Protein AF-A0A133QLU0-F1 (afdb_monomer)

Structure (mmCIF, N/CA/C/O backbone):
data_AF-A0A133QLU0-F1
#
_entry.id   AF-A0A133QLU0-F1
#
loop_
_atom_site.group_PDB
_atom_site.id
_atom_site.type_symbol
_atom_site.label_atom_id
_atom_site.label_alt_id
_atom_site.label_comp_id
_atom_site.label_asym_id
_atom_site.label_entity_id
_atom_site.label_seq_id
_atom_site.pdbx_PDB_ins_code
_atom_site.Cartn_x
_atom_site.Cartn_y
_atom_site.Cartn_z
_atom_site.occupancy
_atom_site.B_iso_or_equiv
_atom_site.auth_seq_id
_atom_site.auth_comp_id
_atom_site.auth_asym_id
_atom_site.auth_atom_id
_atom_site.pdbx_PDB_model_num
ATOM 1 N N . MET A 1 1 ? 11.455 16.168 10.283 1.00 91.38 1 MET A N 1
ATOM 2 C CA . MET A 1 1 ? 11.968 14.845 9.893 1.00 91.38 1 MET A CA 1
ATOM 3 C C . MET A 1 1 ? 12.805 15.029 8.647 1.00 91.38 1 MET A C 1
ATOM 5 O O . MET A 1 1 ? 12.282 15.597 7.695 1.00 91.38 1 MET A O 1
ATOM 9 N N . LYS A 1 2 ? 14.063 14.578 8.661 1.00 94.81 2 LYS A N 1
ATOM 10 C CA . LYS A 1 2 ? 14.945 14.653 7.489 1.00 94.81 2 LYS A CA 1
ATOM 11 C C . LYS A 1 2 ? 14.514 13.624 6.455 1.00 94.81 2 LYS A C 1
ATOM 13 O O . LYS A 1 2 ? 14.312 12.466 6.807 1.00 94.81 2 LYS A O 1
ATOM 18 N N . VAL A 1 3 ? 14.400 14.024 5.198 1.00 96.81 3 VAL A N 1
ATOM 19 C CA . VAL A 1 3 ? 13.972 13.151 4.103 1.00 96.81 3 VAL A CA 1
ATOM 20 C C . VAL A 1 3 ? 14.926 13.301 2.928 1.00 96.81 3 VAL A C 1
ATOM 22 O O . VAL A 1 3 ? 15.420 14.393 2.639 1.00 96.81 3 VAL A O 1
ATOM 25 N N . VAL A 1 4 ? 15.198 12.179 2.267 1.00 96.31 4 VAL A N 1
ATOM 26 C CA . VAL A 1 4 ? 15.899 12.137 0.983 1.00 96.31 4 VAL A CA 1
ATOM 27 C C . VAL A 1 4 ? 14.934 11.584 -0.049 1.00 96.31 4 VAL A C 1
ATOM 29 O O . VAL A 1 4 ? 14.380 10.504 0.160 1.00 96.31 4 VAL A O 1
ATOM 32 N N . ILE A 1 5 ? 14.754 12.324 -1.136 1.00 96.44 5 ILE A N 1
ATOM 33 C CA . ILE A 1 5 ? 13.968 11.911 -2.294 1.00 96.44 5 ILE A CA 1
ATOM 34 C C . ILE A 1 5 ? 14.840 11.877 -3.544 1.00 96.44 5 ILE A C 1
ATOM 36 O O . ILE A 1 5 ? 15.875 12.542 -3.612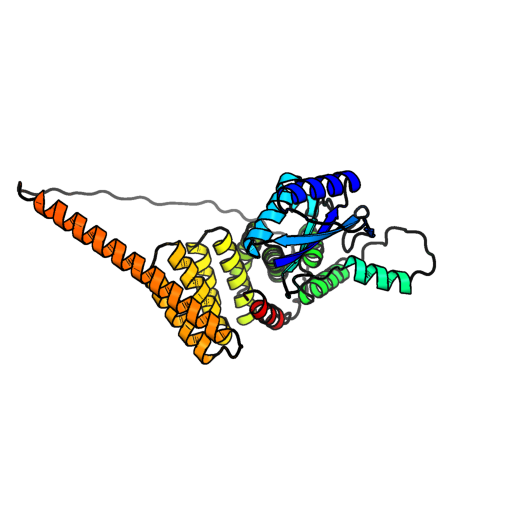 1.00 96.44 5 ILE A O 1
ATOM 40 N N . THR A 1 6 ? 14.400 11.138 -4.544 1.00 95.56 6 THR A N 1
ATOM 41 C CA . THR A 1 6 ? 14.979 11.105 -5.884 1.00 95.56 6 THR A CA 1
ATOM 42 C C . THR A 1 6 ? 13.962 11.592 -6.889 1.00 95.56 6 THR A C 1
ATOM 44 O O . THR A 1 6 ? 12.777 11.333 -6.731 1.00 95.56 6 THR A O 1
ATOM 47 N N . LEU A 1 7 ? 14.427 12.322 -7.896 1.00 95.81 7 LEU A N 1
ATOM 48 C CA . LEU A 1 7 ? 13.643 12.724 -9.055 1.00 95.81 7 LEU A CA 1
ATOM 49 C C . LEU A 1 7 ? 14.296 12.112 -10.286 1.00 95.81 7 LEU A C 1
ATOM 51 O O . LEU A 1 7 ? 15.516 12.227 -10.411 1.00 95.81 7 LEU A O 1
ATOM 55 N N . GLY A 1 8 ? 13.503 11.548 -11.191 1.00 94.25 8 GLY A N 1
ATOM 56 C CA . GLY A 1 8 ? 13.972 11.039 -12.477 1.00 94.25 8 GLY A CA 1
ATOM 57 C C . GLY A 1 8 ? 13.004 11.353 -13.611 1.00 94.25 8 GLY A C 1
ATOM 58 O O . GLY A 1 8 ? 11.793 11.264 -13.446 1.00 94.25 8 GLY A O 1
ATOM 59 N N . SER A 1 9 ? 13.525 11.736 -14.773 1.00 95.19 9 SER A N 1
ATOM 60 C CA . SER A 1 9 ? 12.722 11.988 -15.976 1.00 95.19 9 SER A CA 1
ATOM 61 C C . SER A 1 9 ? 13.459 11.499 -17.214 1.00 95.19 9 SER A C 1
ATOM 63 O O . SER A 1 9 ? 14.666 11.716 -17.318 1.00 95.19 9 SER A O 1
ATOM 65 N N . ASN A 1 10 ? 12.753 10.878 -18.164 1.00 93.12 10 ASN A N 1
ATOM 66 C CA . ASN A 1 10 ? 13.333 10.412 -19.432 1.00 93.12 10 ASN A CA 1
ATOM 67 C C . ASN A 1 10 ? 12.758 11.108 -20.675 1.00 93.12 10 ASN A C 1
ATOM 69 O O . ASN A 1 10 ? 13.125 10.771 -21.794 1.00 93.12 10 ASN A O 1
ATOM 73 N N . THR A 1 11 ? 11.870 12.083 -20.491 1.00 92.50 11 THR A N 1
ATOM 74 C CA . THR A 1 11 ? 11.284 12.884 -21.569 1.00 92.50 11 THR A CA 1
ATOM 75 C C . THR A 1 11 ? 11.356 14.351 -21.191 1.00 92.50 11 THR A C 1
ATOM 77 O O . THR A 1 11 ? 11.174 14.676 -20.021 1.00 92.50 11 THR A O 1
ATOM 80 N N . CYS A 1 12 ? 11.650 15.245 -22.142 1.00 93.62 12 CYS A N 1
ATOM 81 C CA . CYS A 1 12 ? 11.824 16.685 -21.890 1.00 93.62 12 CYS A CA 1
ATOM 82 C C . CYS A 1 12 ? 12.618 16.968 -20.594 1.00 93.62 12 CYS A C 1
ATOM 84 O O . CYS A 1 12 ? 12.231 17.817 -19.786 1.00 93.62 12 CYS A O 1
ATOM 86 N N . GLN A 1 13 ? 13.697 16.208 -20.378 1.00 96.75 13 GLN A N 1
ATOM 87 C CA . GLN A 1 13 ? 14.231 15.886 -19.056 1.00 96.75 13 GLN A CA 1
ATOM 88 C C . GLN A 1 13 ? 14.560 17.131 -18.231 1.00 96.75 13 GLN A C 1
ATOM 90 O O . GLN A 1 13 ? 14.111 17.263 -17.096 1.00 96.75 13 GLN A O 1
ATOM 95 N N . GLN A 1 14 ? 15.289 18.083 -18.820 1.00 96.94 14 GLN A N 1
ATOM 96 C CA . GLN A 1 14 ? 15.673 19.321 -18.141 1.00 96.94 14 GLN A CA 1
ATOM 97 C C . GLN A 1 14 ? 14.455 20.158 -17.734 1.00 96.94 14 GLN A C 1
ATOM 99 O O . GLN A 1 14 ? 14.385 20.664 -16.615 1.00 96.94 14 GLN A O 1
ATOM 104 N N . ALA A 1 15 ? 13.486 20.306 -18.642 1.00 95.88 15 ALA A N 1
ATOM 105 C CA . ALA A 1 15 ? 12.285 21.095 -18.396 1.00 95.88 15 ALA A CA 1
ATOM 106 C C . ALA A 1 15 ? 11.419 20.451 -17.305 1.00 95.88 15 ALA A C 1
ATOM 108 O O . ALA A 1 15 ? 10.943 21.145 -16.406 1.00 95.88 15 ALA A O 1
ATOM 109 N N . ASN A 1 16 ? 11.273 19.125 -17.341 1.00 97.69 16 ASN A N 1
ATOM 110 C CA . ASN A 1 16 ? 10.514 18.382 -16.344 1.00 97.69 16 ASN A CA 1
ATOM 111 C C . ASN A 1 16 ? 11.202 18.390 -14.976 1.00 97.69 16 ASN A C 1
ATOM 113 O O . ASN A 1 16 ? 10.549 18.703 -13.984 1.00 97.69 16 ASN A O 1
ATOM 117 N N . ILE A 1 17 ? 12.517 18.160 -14.904 1.00 97.81 17 ILE A N 1
ATOM 118 C CA . ILE A 1 17 ? 13.273 18.258 -13.646 1.00 97.81 17 ILE A CA 1
ATOM 119 C C . ILE A 1 17 ? 13.173 19.670 -13.053 1.00 97.81 17 ILE A C 1
ATOM 121 O O . ILE A 1 17 ? 12.913 19.809 -11.857 1.00 97.81 17 ILE A O 1
ATOM 125 N N . ASN A 1 18 ? 13.298 20.725 -13.863 1.00 97.81 18 ASN A N 1
ATOM 126 C CA . ASN A 1 18 ? 13.157 22.103 -13.382 1.00 97.81 18 ASN A CA 1
ATOM 127 C C . ASN A 1 18 ? 11.747 22.386 -12.847 1.00 97.81 18 ASN A C 1
ATOM 129 O O . ASN A 1 18 ? 11.604 22.899 -11.736 1.00 97.81 18 ASN A O 1
ATOM 133 N N . LYS A 1 19 ? 10.709 21.976 -13.582 1.00 97.81 19 LYS A N 1
ATOM 134 C CA . LYS A 1 19 ? 9.312 22.133 -13.158 1.00 97.81 19 LYS A CA 1
ATOM 135 C C . LYS A 1 19 ? 9.006 21.350 -11.876 1.00 97.81 19 LYS A C 1
ATOM 137 O O . LYS A 1 19 ? 8.349 21.875 -10.980 1.00 97.81 19 LYS A O 1
ATOM 142 N N . ALA A 1 20 ? 9.517 20.126 -11.746 1.00 97.69 20 ALA A N 1
ATOM 143 C CA . ALA A 1 20 ? 9.377 19.323 -10.532 1.00 97.69 20 ALA A CA 1
ATOM 144 C C . ALA A 1 20 ? 10.045 20.005 -9.329 1.00 97.69 20 ALA A C 1
ATOM 146 O O . ALA A 1 20 ? 9.438 20.119 -8.263 1.00 97.69 20 ALA A O 1
ATOM 147 N N . LYS A 1 21 ? 11.271 20.523 -9.506 1.00 97.94 21 LYS A N 1
ATOM 148 C CA . LYS A 1 21 ? 11.985 21.298 -8.478 1.00 97.94 21 LYS A CA 1
ATOM 149 C C . LYS A 1 21 ? 11.181 22.529 -8.041 1.00 97.94 21 LYS A C 1
ATOM 151 O O . LYS A 1 21 ? 11.145 22.828 -6.850 1.00 97.94 21 LYS A O 1
ATOM 156 N N . GLU A 1 22 ? 10.538 23.238 -8.968 1.00 97.50 22 GLU A N 1
ATOM 157 C CA . GLU A 1 22 ? 9.669 24.385 -8.661 1.00 97.50 22 GLU A CA 1
ATOM 158 C C . GLU A 1 22 ? 8.434 23.982 -7.848 1.00 97.50 22 GLU A C 1
ATOM 160 O O . GLU A 1 22 ? 8.185 24.575 -6.799 1.00 97.50 22 GLU A O 1
ATOM 165 N N . LEU A 1 23 ? 7.703 22.947 -8.274 1.00 97.44 23 LEU A N 1
ATOM 166 C CA . LEU A 1 23 ? 6.524 22.448 -7.555 1.00 97.44 23 LEU A CA 1
ATOM 167 C C . LEU A 1 23 ? 6.882 21.960 -6.147 1.00 97.44 23 LEU A C 1
ATOM 169 O O . LEU A 1 23 ? 6.196 22.288 -5.182 1.00 97.44 23 LEU A O 1
ATOM 173 N N . LEU A 1 24 ? 7.991 21.235 -5.997 1.00 97.62 24 LEU A N 1
ATOM 174 C CA . LEU A 1 24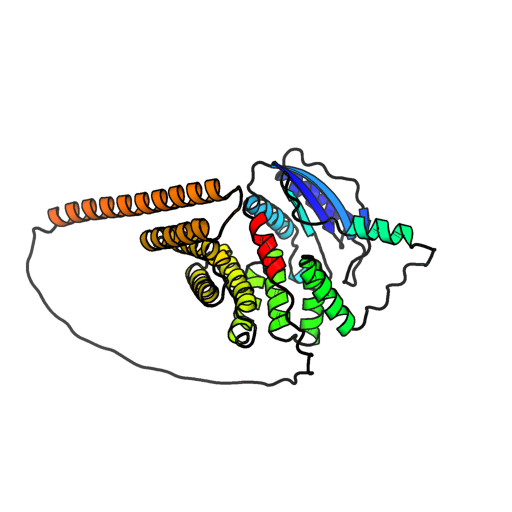 ? 8.448 20.757 -4.692 1.00 97.62 24 LEU A CA 1
ATOM 175 C C . LEU A 1 24 ? 8.885 21.899 -3.769 1.00 97.62 24 LEU A C 1
ATOM 177 O O . LEU A 1 24 ? 8.626 21.830 -2.571 1.00 97.62 24 LEU A O 1
ATOM 181 N N . ARG A 1 25 ? 9.494 22.969 -4.299 1.00 97.06 25 ARG A N 1
ATOM 182 C CA . ARG A 1 25 ? 9.832 24.168 -3.507 1.00 97.06 25 ARG A CA 1
ATOM 183 C C . ARG A 1 25 ? 8.602 24.899 -2.979 1.00 97.06 25 ARG A C 1
ATOM 185 O O . ARG A 1 25 ? 8.703 25.534 -1.940 1.00 97.06 25 ARG A O 1
ATOM 192 N N . GLN A 1 26 ? 7.461 24.806 -3.661 1.00 95.44 26 GLN A N 1
ATOM 193 C CA . GLN A 1 26 ? 6.198 25.367 -3.166 1.00 95.44 26 GLN A CA 1
ATOM 194 C C . GLN A 1 26 ? 5.608 24.549 -2.008 1.00 95.44 26 GLN A C 1
ATOM 196 O O . GLN A 1 26 ? 4.854 25.090 -1.207 1.00 95.44 26 GLN A O 1
ATOM 201 N N . GLN A 1 27 ? 5.927 23.252 -1.929 1.00 93.94 27 GLN A N 1
ATOM 202 C CA . GLN A 1 27 ? 5.416 22.346 -0.893 1.00 93.94 27 GLN A CA 1
ATOM 203 C C . GLN A 1 27 ? 6.364 22.216 0.308 1.00 93.94 27 GLN A C 1
ATOM 205 O O . GLN A 1 27 ? 5.917 21.951 1.425 1.00 93.94 27 GLN A O 1
ATOM 210 N N . PHE A 1 28 ? 7.673 22.370 0.088 1.00 95.44 28 PHE A N 1
ATOM 211 C CA . PHE A 1 28 ? 8.705 22.095 1.084 1.00 95.44 28 PHE A CA 1
ATOM 212 C C . PHE A 1 28 ? 9.712 23.239 1.178 1.00 95.44 28 PHE A C 1
ATOM 214 O O . PHE A 1 28 ? 10.671 23.323 0.403 1.00 95.44 28 PHE A O 1
ATOM 221 N N . ASP A 1 29 ? 9.523 24.085 2.188 1.00 91.25 29 ASP A N 1
ATOM 222 C CA . ASP A 1 29 ? 10.438 25.182 2.484 1.00 91.25 29 ASP A CA 1
ATOM 223 C C . ASP A 1 29 ? 11.861 24.666 2.728 1.00 91.25 29 ASP A C 1
ATOM 225 O O . ASP A 1 29 ? 12.111 23.786 3.554 1.00 91.25 29 ASP A O 1
ATOM 229 N N . GLY A 1 30 ? 12.820 25.241 2.003 1.00 91.44 30 GLY A N 1
ATOM 230 C CA . GLY A 1 30 ? 14.238 24.937 2.180 1.00 91.44 30 GLY A CA 1
ATOM 231 C C . GLY A 1 30 ? 14.714 23.616 1.568 1.00 91.44 30 GLY A C 1
ATOM 232 O O . GLY A 1 30 ? 15.854 23.232 1.839 1.00 91.44 30 GLY A O 1
ATOM 233 N N . ILE A 1 31 ? 13.908 22.944 0.730 1.00 97.81 31 ILE A N 1
ATOM 234 C CA . ILE A 1 31 ? 14.377 21.791 -0.053 1.00 97.81 31 ILE A CA 1
ATOM 235 C C . ILE A 1 31 ? 15.593 22.166 -0.915 1.00 97.81 31 ILE A C 1
ATOM 237 O O . ILE A 1 31 ? 15.616 23.195 -1.598 1.00 97.81 31 ILE A O 1
ATOM 241 N N . ARG A 1 32 ? 16.620 21.314 -0.890 1.00 97.50 32 ARG A N 1
ATOM 242 C CA . ARG A 1 32 ? 17.848 21.466 -1.684 1.00 97.50 32 ARG A CA 1
ATOM 243 C C . ARG A 1 32 ? 17.998 20.295 -2.635 1.00 97.50 32 ARG A C 1
ATOM 245 O O . ARG A 1 32 ? 17.675 19.172 -2.265 1.00 97.50 32 ARG A O 1
ATOM 252 N N . PHE A 1 33 ? 18.525 20.553 -3.824 1.00 97.88 33 PHE A N 1
ATOM 253 C CA . PHE A 1 33 ? 18.746 19.526 -4.836 1.00 97.88 33 PHE A CA 1
ATOM 254 C C . PHE A 1 33 ? 20.235 19.360 -5.123 1.00 97.88 33 PHE A C 1
ATOM 256 O O . PHE A 1 33 ? 20.978 20.340 -5.066 1.00 97.88 33 PHE A O 1
ATOM 263 N N . SER A 1 34 ? 20.654 18.131 -5.417 1.00 96.06 34 SER A N 1
ATOM 264 C CA . SER A 1 34 ? 21.975 17.850 -5.977 1.00 96.06 34 SER A CA 1
ATOM 265 C C . SER A 1 34 ? 22.082 18.342 -7.420 1.00 96.06 34 SER A C 1
ATOM 267 O O . SER A 1 34 ? 21.076 18.677 -8.059 1.00 96.06 34 SER A O 1
ATOM 269 N N . ASP A 1 35 ? 23.303 18.282 -7.946 1.00 93.00 35 ASP A N 1
ATOM 270 C CA . ASP A 1 35 ? 23.533 18.323 -9.385 1.00 93.00 35 ASP A CA 1
ATOM 271 C C . ASP A 1 35 ? 22.795 17.177 -10.086 1.00 93.00 35 ASP A C 1
ATOM 273 O O . ASP A 1 35 ? 22.407 16.172 -9.473 1.00 93.00 35 ASP A O 1
ATOM 277 N N . GLU A 1 36 ? 22.559 17.379 -11.374 1.00 95.88 36 GLU A N 1
ATOM 278 C CA . GLU A 1 36 ? 21.800 16.464 -12.209 1.00 95.88 36 GLU A CA 1
ATOM 279 C C . GLU A 1 36 ? 22.713 15.382 -12.794 1.00 95.88 36 GLU A C 1
ATOM 281 O O . GLU A 1 36 ? 23.829 15.649 -13.237 1.00 95.88 36 GLU A O 1
ATOM 286 N N . GLU A 1 37 ? 22.228 14.144 -12.798 1.00 91.81 37 GLU A N 1
ATOM 287 C CA . GLU A 1 37 ? 22.981 12.958 -13.192 1.00 91.81 37 GLU A CA 1
ATOM 288 C C . GLU A 1 37 ? 22.282 12.256 -14.355 1.00 91.81 37 GLU A C 1
ATOM 290 O O . GLU A 1 37 ? 21.133 11.828 -14.241 1.00 91.81 37 GLU A O 1
ATOM 295 N N . TRP A 1 38 ? 22.993 12.103 -15.474 1.00 89.50 38 TRP A N 1
ATOM 296 C CA . TRP A 1 38 ? 22.507 11.341 -16.622 1.00 89.50 38 TRP A CA 1
ATOM 297 C C . TRP A 1 38 ? 22.757 9.849 -16.441 1.00 89.50 38 TRP A C 1
ATOM 299 O O . TRP A 1 38 ? 23.883 9.430 -16.170 1.00 89.50 38 TRP A O 1
ATOM 309 N N . THR A 1 39 ? 21.728 9.039 -16.665 1.00 83.75 39 THR A N 1
ATOM 310 C CA . THR A 1 39 ? 21.790 7.584 -16.475 1.00 83.75 39 THR A CA 1
ATOM 311 C C . THR A 1 39 ? 21.077 6.855 -17.605 1.00 83.75 39 THR A C 1
ATOM 313 O O . THR A 1 39 ? 20.140 7.383 -18.207 1.00 83.75 39 THR A O 1
ATOM 316 N N . ASP A 1 40 ? 21.543 5.650 -17.917 1.00 79.38 40 ASP A N 1
ATOM 317 C CA . ASP A 1 40 ? 20.906 4.808 -18.927 1.00 79.38 40 ASP A CA 1
ATOM 318 C C . ASP A 1 40 ? 19.691 4.088 -18.324 1.00 79.38 40 ASP A C 1
ATOM 320 O O . ASP A 1 40 ? 19.699 3.767 -17.130 1.00 79.38 40 ASP A O 1
ATOM 324 N N . PRO A 1 41 ? 18.635 3.839 -19.117 1.00 73.31 41 PRO A N 1
ATOM 325 C CA . PRO A 1 41 ? 17.443 3.168 -18.621 1.00 73.31 41 PRO A CA 1
ATOM 326 C C . PRO A 1 41 ? 17.748 1.733 -18.187 1.00 73.31 41 PRO A C 1
ATOM 328 O O . PRO A 1 41 ? 18.517 1.009 -18.822 1.00 73.31 41 PRO A O 1
ATOM 331 N N . VAL A 1 42 ? 17.095 1.296 -17.111 1.00 61.62 42 VAL A N 1
ATOM 332 C CA . VAL A 1 42 ? 17.242 -0.060 -16.574 1.00 61.62 42 VAL A CA 1
ATOM 333 C C . VAL A 1 42 ? 15.977 -0.855 -16.884 1.00 61.62 42 VAL A C 1
ATOM 335 O O . VAL A 1 42 ? 14.882 -0.478 -16.488 1.00 61.62 42 VAL A O 1
ATOM 338 N N . GLY A 1 43 ? 16.111 -1.968 -17.610 1.00 54.47 43 GLY A N 1
ATOM 339 C CA . GLY A 1 43 ? 15.004 -2.903 -17.874 1.00 54.47 43 GLY A CA 1
ATOM 340 C C . GLY A 1 43 ? 13.981 -2.461 -18.934 1.00 54.47 43 GLY A C 1
ATOM 341 O O . GLY A 1 43 ? 13.163 -3.280 -19.368 1.00 54.47 43 GLY A O 1
ATOM 342 N N . VAL A 1 44 ? 14.059 -1.218 -19.416 1.00 60.28 44 VAL A N 1
ATOM 343 C CA . VAL A 1 44 ? 13.181 -0.644 -20.450 1.00 60.28 44 VAL A CA 1
ATOM 344 C C . VAL A 1 44 ? 13.984 -0.021 -21.592 1.00 60.28 44 VAL A C 1
ATOM 346 O O . VAL A 1 44 ? 15.100 0.448 -21.398 1.00 60.28 44 VAL A O 1
ATOM 349 N N . VAL A 1 45 ? 13.413 -0.032 -22.798 1.00 69.19 45 VAL A N 1
ATOM 350 C CA . VAL A 1 45 ? 13.964 0.695 -23.949 1.00 69.19 45 VAL A CA 1
ATOM 351 C C . VAL A 1 45 ? 13.358 2.095 -23.929 1.00 69.19 45 VAL A C 1
ATOM 353 O O . VAL A 1 45 ? 12.176 2.252 -24.229 1.00 69.19 45 VAL A O 1
ATOM 356 N N . SER A 1 46 ? 14.149 3.091 -23.539 1.00 77.06 46 SER A N 1
ATOM 357 C CA . SER A 1 46 ? 13.762 4.506 -23.528 1.00 77.06 46 SER A CA 1
ATOM 358 C C . SER A 1 46 ? 14.977 5.409 -23.745 1.00 77.06 46 SER A C 1
ATOM 360 O O . SER A 1 46 ? 16.111 4.932 -23.814 1.00 77.06 46 SER A O 1
ATOM 362 N N . ASP A 1 47 ? 14.744 6.720 -23.794 1.00 84.00 47 ASP A N 1
ATOM 363 C CA . ASP A 1 47 ? 15.816 7.704 -23.666 1.00 84.00 47 ASP A CA 1
ATOM 364 C C . ASP A 1 47 ? 16.461 7.649 -22.271 1.00 84.00 47 ASP A C 1
ATOM 366 O O . ASP A 1 47 ? 15.922 7.057 -21.326 1.00 84.00 47 ASP A O 1
ATOM 370 N N . ARG A 1 48 ? 17.639 8.275 -22.153 1.00 88.56 48 ARG A N 1
ATOM 371 C CA . ARG A 1 48 ? 18.373 8.409 -20.889 1.00 88.56 48 ARG A CA 1
ATOM 372 C C . ARG A 1 48 ? 17.564 9.217 -19.880 1.00 88.56 48 ARG A C 1
ATOM 374 O O . ARG A 1 48 ? 16.879 10.182 -20.232 1.00 88.56 48 ARG A O 1
ATOM 381 N N . TYR A 1 49 ? 17.716 8.849 -18.617 1.00 90.62 49 TYR A N 1
ATOM 382 C CA . TYR A 1 49 ? 17.120 9.569 -17.505 1.00 90.62 49 TYR A CA 1
ATOM 383 C C . TYR A 1 49 ? 18.047 10.689 -17.046 1.00 90.62 49 TYR A C 1
ATOM 385 O O . TYR A 1 49 ? 19.256 10.482 -16.913 1.00 90.62 49 TYR A O 1
ATOM 393 N N . LEU A 1 50 ? 17.467 11.849 -16.757 1.00 94.38 50 LEU A N 1
ATOM 394 C CA . LEU A 1 50 ? 18.089 12.882 -15.940 1.00 94.38 50 LEU A CA 1
ATOM 395 C C . LEU A 1 50 ? 17.556 12.736 -14.521 1.00 94.38 50 LEU A C 1
ATOM 397 O O . LEU A 1 50 ? 16.346 12.830 -14.307 1.00 94.38 50 LEU A O 1
ATOM 401 N N . ASN A 1 51 ? 18.457 12.518 -13.570 1.00 93.38 51 ASN A N 1
ATOM 402 C CA . ASN A 1 51 ? 18.106 12.331 -12.172 1.00 93.38 51 ASN A CA 1
ATOM 403 C C . ASN A 1 51 ? 18.663 13.446 -11.295 1.00 93.38 51 ASN A C 1
ATOM 405 O O . ASN A 1 51 ? 19.690 14.040 -11.608 1.00 93.38 51 ASN A O 1
ATOM 409 N N . CYS A 1 52 ? 18.034 13.700 -10.152 1.00 95.31 52 CYS A N 1
ATOM 410 C CA . CYS A 1 52 ? 18.648 14.476 -9.076 1.00 95.31 52 CYS A CA 1
ATOM 411 C C . CYS A 1 52 ? 18.124 14.026 -7.708 1.00 95.31 52 CYS A C 1
ATOM 413 O O . CYS A 1 52 ? 17.082 13.376 -7.603 1.00 95.31 52 CYS A O 1
ATOM 415 N N . ILE A 1 53 ? 18.856 14.365 -6.650 1.00 96.69 53 ILE A N 1
ATOM 416 C CA . ILE A 1 53 ? 18.493 14.033 -5.271 1.00 96.69 53 ILE A CA 1
ATOM 417 C C . ILE A 1 53 ? 17.958 15.285 -4.586 1.00 96.69 53 ILE A C 1
ATOM 419 O O . ILE A 1 53 ? 18.615 16.323 -4.596 1.00 96.69 53 ILE A O 1
ATOM 423 N N . GLY A 1 54 ? 16.787 15.179 -3.963 1.00 96.75 54 GLY A N 1
ATOM 424 C CA . GLY A 1 54 ? 16.211 16.202 -3.098 1.00 96.75 54 GLY A CA 1
ATOM 425 C C . GLY A 1 54 ? 16.457 15.899 -1.620 1.00 96.75 54 GLY A C 1
ATOM 426 O O . GLY A 1 54 ? 16.235 14.784 -1.150 1.00 96.75 54 GLY A O 1
ATOM 427 N N . HIS A 1 55 ? 16.873 16.909 -0.865 1.00 97.88 55 HIS A N 1
ATOM 428 C CA . HIS A 1 55 ? 17.013 16.878 0.587 1.00 97.88 55 HIS A CA 1
ATOM 429 C C . HIS A 1 55 ? 16.047 17.882 1.205 1.00 97.88 55 HIS A C 1
ATOM 431 O O . HIS A 1 55 ? 16.142 19.076 0.915 1.00 97.88 55 HIS A O 1
ATOM 437 N N . LEU A 1 56 ? 15.148 17.414 2.069 1.00 96.62 56 LEU A N 1
ATOM 438 C CA . LEU A 1 56 ? 14.172 18.269 2.743 1.00 96.62 56 LEU A CA 1
ATOM 439 C C . LEU A 1 56 ? 13.990 17.896 4.216 1.00 96.62 56 LEU A C 1
ATOM 441 O O . LEU A 1 56 ? 14.299 16.782 4.643 1.00 96.62 56 LEU A O 1
ATOM 445 N N . ASP A 1 57 ? 13.411 18.828 4.965 1.00 95.88 57 ASP A N 1
ATOM 446 C CA . ASP A 1 57 ? 12.868 18.596 6.295 1.00 95.88 57 ASP A CA 1
ATOM 447 C C . ASP A 1 57 ? 11.350 18.773 6.259 1.00 95.88 57 ASP A C 1
ATOM 449 O O . ASP A 1 57 ? 10.840 19.772 5.763 1.00 95.88 57 ASP A O 1
ATOM 453 N N . THR A 1 58 ? 10.606 17.808 6.800 1.00 94.00 58 THR A N 1
ATOM 454 C CA . THR A 1 58 ? 9.138 17.878 6.838 1.00 94.00 58 THR A CA 1
ATOM 455 C C . THR A 1 58 ? 8.565 17.489 8.195 1.00 94.00 58 THR A C 1
ATOM 457 O O . THR A 1 58 ? 9.168 16.726 8.955 1.00 94.00 58 THR A O 1
ATOM 460 N N . ARG A 1 59 ? 7.387 18.030 8.514 1.00 93.06 59 ARG A N 1
ATOM 461 C CA . ARG A 1 59 ? 6.556 17.607 9.655 1.00 93.06 59 ARG A CA 1
ATOM 462 C C . ARG A 1 59 ? 5.463 16.619 9.241 1.00 93.06 59 ARG A C 1
ATOM 464 O O . ARG A 1 59 ? 4.764 16.110 10.110 1.00 93.06 59 ARG A O 1
ATOM 471 N N . LEU A 1 60 ? 5.310 16.362 7.940 1.00 91.94 60 LEU A N 1
ATOM 472 C CA . LEU A 1 60 ? 4.344 15.400 7.426 1.00 91.94 60 LEU A CA 1
ATOM 473 C C . LEU A 1 60 ? 4.711 13.988 7.874 1.00 91.94 60 LEU A C 1
ATOM 475 O O . LEU A 1 60 ? 5.893 13.636 7.925 1.00 91.94 60 LEU A O 1
ATOM 479 N N . THR A 1 61 ? 3.691 13.176 8.151 1.00 91.00 61 THR A N 1
ATOM 480 C CA . THR A 1 61 ? 3.847 11.723 8.280 1.00 91.00 61 THR A CA 1
ATOM 481 C C . THR A 1 61 ? 4.298 11.129 6.948 1.00 91.00 61 THR A C 1
ATOM 483 O O . THR A 1 61 ? 4.150 11.756 5.897 1.00 91.00 61 THR A O 1
ATOM 486 N N . LEU A 1 62 ? 4.840 9.911 6.977 1.00 85.00 62 LEU A N 1
ATOM 487 C CA . LEU A 1 62 ? 5.279 9.226 5.766 1.00 85.00 62 LEU A CA 1
ATOM 488 C C . LEU A 1 62 ? 4.138 9.100 4.735 1.00 85.00 62 LEU A C 1
ATOM 490 O O . LEU A 1 62 ? 4.346 9.417 3.569 1.00 85.00 62 LEU A O 1
ATOM 494 N N . ASP A 1 63 ? 2.925 8.737 5.154 1.00 78.31 63 ASP A N 1
ATOM 495 C CA . ASP A 1 63 ? 1.780 8.600 4.238 1.00 78.31 63 ASP A CA 1
ATOM 496 C C . ASP A 1 63 ? 1.306 9.936 3.654 1.00 78.31 63 ASP A C 1
ATOM 498 O O . ASP A 1 63 ? 0.986 10.024 2.465 1.00 78.31 63 ASP A O 1
ATOM 502 N N . ALA A 1 64 ? 1.314 11.002 4.460 1.00 85.94 64 ALA A N 1
ATOM 503 C CA . ALA A 1 64 ? 0.995 12.339 3.972 1.00 85.94 64 ALA A CA 1
ATOM 504 C C . ALA A 1 64 ? 2.051 12.819 2.966 1.00 85.94 64 ALA A C 1
ATOM 506 O O . ALA A 1 64 ? 1.697 13.327 1.908 1.00 85.94 64 ALA A O 1
ATOM 507 N N . LEU A 1 65 ? 3.336 12.584 3.252 1.00 93.19 65 LEU A N 1
ATOM 508 C CA . LEU A 1 65 ? 4.430 12.899 2.337 1.00 93.19 65 LEU A CA 1
ATOM 509 C C . LEU A 1 65 ? 4.287 12.146 1.008 1.00 93.19 65 LEU A C 1
ATOM 511 O O . LEU A 1 65 ? 4.360 12.776 -0.041 1.00 93.19 65 LEU A O 1
ATOM 515 N N . LYS A 1 66 ? 4.036 10.830 1.036 1.00 88.44 66 LYS A N 1
ATOM 516 C CA . LYS A 1 66 ? 3.792 10.029 -0.179 1.00 88.44 66 LYS A CA 1
ATOM 517 C C . LYS A 1 66 ? 2.660 10.609 -1.018 1.00 88.44 66 LYS A C 1
ATOM 519 O O . LYS A 1 66 ? 2.812 10.779 -2.223 1.00 88.44 66 LYS A O 1
ATOM 524 N N . THR A 1 67 ? 1.551 10.954 -0.364 1.00 85.94 67 THR A N 1
ATOM 525 C CA . THR A 1 67 ? 0.388 11.561 -1.022 1.00 85.94 67 THR A CA 1
ATOM 526 C C . THR A 1 67 ? 0.768 12.880 -1.695 1.00 85.94 67 THR A C 1
ATOM 528 O O . THR A 1 67 ? 0.418 13.101 -2.850 1.00 85.94 67 THR A O 1
ATOM 531 N N . THR A 1 68 ? 1.537 13.735 -1.015 1.00 93.06 68 THR A N 1
ATOM 532 C CA . THR A 1 68 ? 2.025 14.998 -1.582 1.00 93.06 68 THR A CA 1
ATOM 533 C C . THR A 1 68 ? 2.941 14.781 -2.787 1.00 93.06 68 THR A C 1
ATOM 535 O O . THR A 1 68 ? 2.797 15.483 -3.783 1.00 93.06 68 THR A O 1
ATOM 538 N N . LEU A 1 69 ? 3.865 13.817 -2.736 1.00 94.50 69 LEU A N 1
ATOM 539 C CA . LEU A 1 69 ? 4.773 13.548 -3.859 1.00 94.50 69 LEU A CA 1
ATOM 540 C C . LEU A 1 69 ? 4.021 12.987 -5.075 1.00 94.50 69 LEU A C 1
ATOM 542 O O . LEU A 1 69 ? 4.228 13.469 -6.186 1.00 94.50 69 LEU A O 1
ATOM 546 N N . LYS A 1 70 ? 3.076 12.059 -4.866 1.00 89.38 70 LYS A N 1
ATOM 547 C CA . LYS A 1 70 ? 2.206 11.557 -5.943 1.00 89.38 70 LYS A CA 1
ATOM 548 C C . LYS A 1 70 ? 1.322 12.643 -6.549 1.00 89.38 70 LYS A C 1
ATOM 550 O O . LYS A 1 70 ? 1.061 12.627 -7.749 1.00 89.38 70 LYS A O 1
ATOM 555 N N . GLU A 1 71 ? 0.899 13.624 -5.758 1.00 91.62 71 GLU A N 1
ATOM 556 C CA . GLU A 1 71 ? 0.176 14.781 -6.283 1.00 91.62 71 GLU A CA 1
ATOM 557 C C . GLU A 1 71 ? 1.057 15.643 -7.204 1.00 91.62 71 GLU A C 1
ATOM 559 O O . GLU A 1 71 ? 0.574 16.118 -8.230 1.00 91.62 71 GLU A O 1
ATOM 564 N N . VAL A 1 72 ? 2.354 15.795 -6.909 1.00 94.44 72 VAL A N 1
ATOM 565 C CA . VAL A 1 72 ? 3.297 16.490 -7.807 1.00 94.44 72 VAL A CA 1
ATOM 566 C C . VAL A 1 72 ? 3.443 15.747 -9.137 1.00 94.44 72 VAL A C 1
ATOM 568 O O . VAL A 1 72 ? 3.336 16.380 -10.188 1.00 94.44 72 VAL A O 1
ATOM 571 N N . GLU A 1 73 ? 3.619 14.422 -9.110 1.00 93.69 73 GLU A N 1
ATOM 572 C CA . GLU A 1 73 ? 3.656 13.599 -10.330 1.00 93.69 73 GLU A CA 1
ATOM 573 C C . GLU A 1 73 ? 2.378 13.790 -11.164 1.00 93.69 73 GLU A C 1
ATOM 575 O O . GLU A 1 73 ? 2.436 14.085 -12.361 1.00 93.69 73 GLU A O 1
ATOM 580 N N . ARG A 1 74 ? 1.211 13.743 -10.507 1.00 89.44 74 ARG A N 1
ATOM 581 C CA . ARG A 1 74 ? -0.097 13.946 -11.142 1.00 89.44 74 ARG A CA 1
ATOM 582 C C . ARG A 1 74 ? -0.248 15.342 -11.752 1.00 89.44 74 ARG A C 1
ATOM 584 O O . ARG A 1 74 ? -0.761 15.467 -12.862 1.00 89.44 74 ARG A O 1
ATOM 591 N N . LEU A 1 75 ? 0.194 16.395 -11.060 1.00 93.19 75 LEU A N 1
ATOM 592 C CA . LEU A 1 75 ? 0.167 17.779 -11.560 1.00 93.19 75 LEU A CA 1
ATOM 593 C C . LEU A 1 75 ? 1.090 17.986 -12.764 1.00 93.19 75 LEU A C 1
ATOM 595 O O . LEU A 1 75 ? 0.827 18.837 -13.618 1.00 93.19 75 LEU A O 1
ATOM 599 N N . MET A 1 76 ? 2.166 17.206 -12.855 1.00 93.88 76 MET A N 1
ATOM 600 C CA . MET A 1 76 ? 3.032 17.181 -14.030 1.00 93.88 76 MET A CA 1
ATOM 601 C C . MET A 1 76 ? 2.445 16.372 -15.191 1.00 93.88 76 MET A C 1
ATOM 603 O O . MET A 1 76 ? 2.981 16.433 -16.296 1.00 93.88 76 MET A O 1
ATOM 607 N N . GLY A 1 77 ? 1.310 15.704 -14.974 1.00 88.69 77 GLY A N 1
ATOM 608 C CA . GLY A 1 77 ? 0.641 14.865 -15.960 1.00 88.69 77 GLY A CA 1
ATOM 609 C C . GLY A 1 77 ? 1.244 13.469 -16.056 1.00 88.69 77 GLY A C 1
ATOM 610 O O . GLY A 1 77 ? 0.963 12.770 -17.033 1.00 88.69 77 GLY A O 1
ATOM 611 N N . ASP A 1 78 ? 2.076 13.069 -15.085 1.00 84.94 78 ASP A N 1
ATOM 612 C CA . ASP A 1 78 ? 2.614 11.721 -15.084 1.00 84.94 78 ASP A CA 1
ATOM 613 C C . ASP A 1 78 ? 1.578 10.695 -14.627 1.00 84.94 78 ASP A C 1
ATOM 615 O O . ASP A 1 78 ? 0.653 10.988 -13.864 1.00 84.94 78 ASP A O 1
ATOM 619 N N . SER A 1 79 ? 1.699 9.486 -15.161 1.00 77.12 79 SER A N 1
ATOM 620 C CA . SER A 1 79 ? 0.763 8.404 -14.895 1.00 77.12 79 SER A CA 1
ATOM 621 C C . SER A 1 79 ? 1.394 7.051 -15.177 1.00 77.12 79 SER A C 1
ATOM 623 O O . SER A 1 79 ? 2.291 6.915 -16.010 1.00 77.12 79 SER A O 1
ATOM 625 N N . HIS A 1 80 ? 0.832 6.013 -14.560 1.00 68.50 80 HIS A N 1
ATOM 626 C CA . HIS A 1 80 ? 1.233 4.636 -14.833 1.00 68.50 80 HIS A CA 1
ATOM 627 C C . HIS A 1 80 ? 1.099 4.263 -16.323 1.00 68.50 80 HIS A C 1
ATOM 629 O O . HIS A 1 80 ? 1.882 3.481 -16.860 1.00 68.50 80 HIS A O 1
ATOM 635 N N . GLU A 1 81 ? 0.120 4.839 -17.026 1.00 73.50 81 GLU A N 1
ATOM 636 C CA . GLU A 1 81 ? -0.072 4.622 -18.465 1.00 73.50 81 GLU A CA 1
ATOM 637 C C . GLU A 1 81 ? 1.078 5.191 -19.307 1.00 73.50 81 GLU A C 1
ATOM 639 O O . GLU A 1 81 ? 1.449 4.578 -20.312 1.00 73.50 81 GLU A O 1
ATOM 644 N N . ASN A 1 82 ? 1.668 6.320 -18.895 1.00 80.00 82 ASN A N 1
ATOM 645 C CA . ASN A 1 82 ? 2.860 6.875 -19.540 1.00 80.00 82 ASN A CA 1
ATOM 646 C C . ASN A 1 82 ? 4.053 5.934 -19.341 1.00 80.00 82 ASN A C 1
ATOM 648 O O . ASN A 1 82 ? 4.727 5.571 -20.309 1.00 80.00 82 ASN A O 1
ATOM 652 N N . HIS A 1 83 ? 4.256 5.464 -18.107 1.00 75.00 83 HIS A N 1
ATOM 653 C CA . HIS A 1 83 ? 5.370 4.579 -17.747 1.00 75.00 83 HIS A CA 1
ATOM 654 C C . HIS A 1 83 ? 5.291 3.252 -18.507 1.00 75.00 83 HIS A C 1
ATOM 656 O O . HIS A 1 83 ? 6.287 2.759 -19.033 1.00 75.00 83 HIS A O 1
ATOM 662 N N . GLN A 1 84 ? 4.077 2.727 -18.698 1.00 65.94 84 GLN A N 1
ATOM 663 C CA . GLN A 1 84 ? 3.812 1.561 -19.543 1.00 65.94 84 GLN A CA 1
ATOM 664 C C . GLN A 1 84 ? 4.211 1.730 -21.018 1.00 65.94 84 GLN A C 1
ATOM 666 O O . GLN A 1 84 ? 4.358 0.723 -21.718 1.00 65.94 84 GLN A O 1
ATOM 671 N N . ARG A 1 85 ? 4.315 2.968 -21.510 1.00 74.69 85 ARG A N 1
ATOM 672 C CA . ARG A 1 85 ? 4.783 3.305 -22.865 1.00 74.69 85 ARG A CA 1
ATOM 673 C C . ARG A 1 85 ? 6.274 3.657 -22.890 1.00 74.69 85 ARG A C 1
ATOM 675 O O . ARG A 1 85 ? 6.780 4.039 -23.938 1.00 74.69 85 ARG A O 1
ATOM 682 N N . GLY A 1 86 ? 6.970 3.519 -21.759 1.00 77.06 86 GLY A N 1
ATOM 683 C CA . GLY A 1 86 ? 8.375 3.888 -21.606 1.00 77.06 86 GLY A CA 1
ATOM 684 C C . GLY A 1 86 ? 8.597 5.391 -21.439 1.00 77.06 86 GLY A C 1
ATOM 685 O O . GLY A 1 86 ? 9.724 5.850 -21.588 1.00 77.06 86 GLY A O 1
ATOM 686 N N . THR A 1 87 ? 7.550 6.169 -21.154 1.00 85.12 87 THR A N 1
ATOM 687 C CA . THR A 1 87 ? 7.641 7.616 -20.929 1.00 85.12 87 THR A CA 1
ATOM 688 C C . THR A 1 87 ? 7.465 7.917 -19.446 1.00 85.12 87 THR A C 1
ATOM 690 O O . THR A 1 87 ? 6.411 7.649 -18.883 1.00 85.12 87 THR A O 1
ATOM 693 N N . VAL A 1 88 ? 8.482 8.504 -18.828 1.00 88.75 88 VAL A N 1
ATOM 694 C CA . VAL A 1 88 ? 8.483 8.943 -17.431 1.00 88.75 88 VAL A CA 1
ATOM 695 C C . VAL A 1 88 ? 8.647 10.454 -17.421 1.00 88.75 88 VAL A C 1
ATOM 697 O O . VAL A 1 88 ? 9.744 10.972 -17.657 1.00 88.75 88 VAL A O 1
ATOM 700 N N . ILE A 1 89 ? 7.539 11.166 -17.193 1.00 93.19 89 ILE A N 1
ATOM 701 C CA . ILE A 1 89 ? 7.550 12.631 -17.114 1.00 93.19 89 ILE A CA 1
ATOM 702 C C . ILE A 1 89 ? 8.291 13.046 -15.850 1.00 93.19 89 ILE A C 1
ATOM 704 O O . ILE A 1 89 ? 9.202 13.872 -15.925 1.00 93.19 89 ILE A O 1
ATOM 708 N N . ILE A 1 90 ? 7.927 12.458 -14.712 1.00 95.31 90 ILE A N 1
ATOM 709 C CA . ILE A 1 90 ? 8.656 12.599 -13.463 1.00 95.31 90 ILE A CA 1
ATOM 710 C C . ILE A 1 90 ? 8.336 11.418 -12.544 1.00 95.31 90 ILE A C 1
ATOM 712 O O . ILE A 1 90 ? 7.184 11.152 -12.223 1.00 95.31 90 ILE A O 1
ATOM 716 N N . ASP A 1 91 ? 9.373 10.746 -12.074 1.00 91.06 91 ASP A N 1
ATOM 717 C CA . ASP A 1 91 ? 9.270 9.738 -11.028 1.00 91.06 91 ASP A CA 1
ATOM 718 C C . ASP A 1 91 ? 9.906 10.291 -9.754 1.00 91.06 91 ASP A C 1
ATOM 720 O O . ASP A 1 91 ? 11.048 10.772 -9.793 1.00 91.06 91 ASP A O 1
ATOM 724 N N . ILE A 1 92 ? 9.145 10.314 -8.654 1.00 93.62 92 ILE A N 1
ATOM 725 C CA . ILE A 1 92 ? 9.586 10.889 -7.382 1.00 93.62 92 ILE A CA 1
ATOM 726 C C . ILE A 1 92 ? 9.523 9.841 -6.280 1.00 93.62 92 ILE A C 1
ATOM 728 O O . ILE A 1 92 ? 8.463 9.510 -5.749 1.00 93.62 92 ILE A O 1
ATOM 732 N N . ASP A 1 93 ? 10.700 9.408 -5.847 1.00 91.19 93 ASP A N 1
ATOM 733 C CA . ASP A 1 93 ? 10.844 8.310 -4.904 1.00 91.19 93 ASP A CA 1
ATOM 734 C C . ASP A 1 93 ? 11.382 8.768 -3.552 1.00 91.19 93 ASP A C 1
ATOM 736 O O . ASP A 1 93 ? 12.296 9.586 -3.462 1.00 91.19 93 ASP A O 1
ATOM 740 N N . ILE A 1 94 ? 10.832 8.218 -2.466 1.00 91.44 94 ILE A N 1
ATOM 741 C CA . ILE A 1 94 ? 11.364 8.435 -1.116 1.00 91.44 94 ILE A CA 1
ATOM 742 C C . ILE A 1 94 ? 12.462 7.406 -0.868 1.00 91.44 94 ILE A C 1
ATOM 744 O O . ILE A 1 94 ? 12.197 6.211 -0.778 1.00 91.44 94 ILE A O 1
ATOM 748 N N . ILE A 1 95 ? 13.690 7.878 -0.678 1.00 92.12 95 ILE A N 1
ATOM 749 C CA . ILE A 1 95 ? 14.852 7.035 -0.380 1.00 92.12 95 ILE A CA 1
ATOM 750 C C . ILE A 1 95 ? 15.020 6.851 1.123 1.00 92.12 95 ILE A C 1
ATOM 752 O O . ILE A 1 95 ? 15.326 5.757 1.596 1.00 92.12 95 ILE A O 1
ATOM 756 N N . ARG A 1 96 ? 14.822 7.921 1.897 1.00 91.38 96 ARG A N 1
ATOM 757 C CA . ARG A 1 96 ? 15.004 7.908 3.352 1.00 91.38 96 ARG A CA 1
ATOM 758 C C . ARG A 1 96 ? 13.993 8.819 4.030 1.00 91.38 96 ARG A C 1
ATOM 760 O O . ARG A 1 96 ? 13.806 9.947 3.582 1.00 91.38 96 ARG A O 1
ATOM 767 N N . TYR A 1 97 ? 13.415 8.363 5.138 1.00 91.25 97 TYR A N 1
ATOM 768 C CA . TYR A 1 97 ? 12.524 9.137 6.000 1.00 91.25 97 TYR A CA 1
ATOM 769 C C . TYR A 1 97 ? 12.979 9.006 7.460 1.00 91.25 97 TYR A C 1
ATOM 771 O O . TYR A 1 97 ? 12.845 7.955 8.086 1.00 91.25 97 TYR A O 1
ATOM 779 N N . GLY A 1 98 ? 13.565 10.072 8.000 1.00 90.62 98 GLY A N 1
ATOM 780 C CA . GLY A 1 98 ? 14.261 10.042 9.284 1.00 90.62 98 GLY A CA 1
ATOM 781 C C . GLY A 1 98 ? 15.493 9.148 9.239 1.00 90.62 98 GLY A C 1
ATOM 782 O O . GLY A 1 98 ? 16.291 9.226 8.307 1.00 90.62 98 GLY A O 1
ATOM 783 N N . GLU A 1 99 ? 15.617 8.272 10.231 1.00 84.38 99 GLU A N 1
ATOM 784 C CA . GLU A 1 99 ? 16.671 7.250 10.287 1.00 84.38 99 GLU A CA 1
ATOM 785 C C . GLU A 1 99 ? 16.362 6.027 9.404 1.00 84.38 99 GLU A C 1
ATOM 787 O O . GLU A 1 99 ? 17.177 5.117 9.282 1.00 84.38 99 GLU A O 1
ATOM 792 N N . ARG A 1 100 ? 15.188 5.991 8.760 1.00 76.75 100 ARG A N 1
ATOM 793 C CA . ARG A 1 100 ? 14.709 4.812 8.034 1.00 76.75 100 ARG A CA 1
ATOM 794 C C . ARG A 1 100 ? 15.018 4.902 6.558 1.00 76.75 100 ARG A C 1
ATOM 796 O O . ARG A 1 100 ? 14.615 5.858 5.891 1.00 76.75 100 ARG A O 1
ATOM 803 N N . LYS A 1 101 ? 15.677 3.875 6.038 1.00 84.62 101 LYS A N 1
ATOM 804 C CA . LYS A 1 101 ? 15.869 3.680 4.602 1.00 84.62 101 LYS A CA 1
ATOM 805 C C . LYS A 1 101 ? 14.611 3.043 4.006 1.00 84.62 101 LYS A C 1
ATOM 807 O O . LYS A 1 101 ? 14.138 2.041 4.525 1.00 84.62 101 LYS A O 1
ATOM 812 N N . ILE A 1 102 ? 14.083 3.648 2.947 1.00 81.06 102 ILE A N 1
ATOM 813 C CA . ILE A 1 102 ? 12.849 3.228 2.267 1.00 81.06 102 ILE A CA 1
ATOM 814 C C . ILE A 1 102 ? 13.173 2.531 0.940 1.00 81.06 102 ILE A C 1
ATOM 816 O O . ILE A 1 102 ? 12.687 1.432 0.699 1.00 81.06 102 ILE A O 1
ATOM 820 N N . LYS A 1 103 ? 14.021 3.146 0.106 1.00 76.38 103 LYS A N 1
ATOM 821 C CA . LYS A 1 103 ? 14.472 2.619 -1.194 1.00 76.38 103 LYS A CA 1
ATOM 822 C C . LYS A 1 103 ? 15.987 2.805 -1.354 1.00 76.38 103 LYS A C 1
ATOM 824 O O . LYS A 1 103 ? 16.618 3.566 -0.618 1.00 76.38 103 LYS A O 1
ATOM 829 N N . ASP A 1 104 ? 16.578 2.088 -2.305 1.00 73.75 104 ASP A N 1
ATOM 830 C CA . ASP A 1 104 ? 17.973 2.252 -2.728 1.00 73.75 104 ASP A CA 1
ATOM 831 C C . ASP A 1 104 ? 18.096 3.233 -3.903 1.00 73.75 104 ASP A C 1
ATOM 833 O O . ASP A 1 104 ? 17.239 3.256 -4.779 1.00 73.75 104 ASP A O 1
ATOM 837 N N . ILE A 1 105 ? 19.188 4.008 -3.971 1.00 73.81 105 ILE A N 1
ATOM 838 C CA . ILE A 1 105 ? 19.487 4.855 -5.144 1.00 73.81 105 ILE A CA 1
ATOM 839 C C . ILE A 1 105 ? 20.233 4.012 -6.178 1.00 73.81 105 ILE A C 1
ATOM 841 O O . ILE A 1 105 ? 21.464 3.962 -6.214 1.00 73.81 105 ILE A O 1
ATOM 845 N N . ILE A 1 106 ? 19.467 3.316 -7.009 1.00 62.16 106 ILE A N 1
ATOM 846 C CA . ILE A 1 106 ? 19.969 2.221 -7.844 1.00 62.16 106 ILE A CA 1
ATOM 847 C C . ILE A 1 106 ? 20.935 2.698 -8.930 1.00 62.16 106 ILE A C 1
ATOM 849 O O . ILE A 1 106 ? 21.950 2.038 -9.172 1.00 62.16 106 ILE A O 1
ATOM 853 N N . TRP A 1 107 ? 20.691 3.855 -9.549 1.00 60.44 107 TRP A N 1
ATOM 854 C CA . TRP A 1 107 ? 21.565 4.331 -10.623 1.00 60.44 107 TRP A CA 1
ATOM 855 C C . TRP A 1 107 ? 22.984 4.646 -10.140 1.00 60.44 107 TRP A C 1
ATOM 857 O O . TRP A 1 107 ? 23.933 4.479 -10.900 1.00 60.44 107 TRP A O 1
ATOM 867 N N . ARG A 1 108 ? 23.166 5.022 -8.867 1.00 61.62 108 ARG A N 1
ATOM 868 C CA . ARG A 1 108 ? 24.502 5.226 -8.290 1.00 61.62 108 ARG A CA 1
ATOM 869 C C . ARG A 1 108 ? 25.221 3.901 -8.056 1.00 61.62 108 ARG A C 1
ATOM 871 O O . ARG A 1 108 ? 26.419 3.807 -8.307 1.00 61.62 108 ARG A O 1
ATOM 878 N N . THR A 1 109 ? 24.505 2.851 -7.660 1.00 54.41 109 THR A N 1
ATOM 879 C CA . THR A 1 109 ? 25.077 1.501 -7.533 1.00 54.41 109 THR A CA 1
ATOM 880 C C . THR A 1 109 ? 25.485 0.933 -8.896 1.00 54.41 109 THR A C 1
ATOM 882 O O . THR A 1 109 ? 26.579 0.387 -9.028 1.00 54.41 109 THR A O 1
ATOM 885 N N . ILE A 1 110 ? 24.648 1.112 -9.924 1.00 54.78 110 ILE A N 1
ATOM 886 C CA . ILE A 1 110 ? 24.925 0.641 -11.289 1.00 54.78 110 ILE A CA 1
ATOM 887 C C . ILE A 1 110 ? 26.044 1.461 -11.941 1.00 54.78 110 ILE A C 1
ATOM 889 O O . ILE A 1 110 ? 26.943 0.870 -12.527 1.00 54.78 110 ILE A O 1
ATOM 893 N N . ALA A 1 111 ? 26.058 2.791 -11.793 1.00 54.25 111 ALA A N 1
ATOM 894 C CA . ALA A 1 111 ? 27.130 3.631 -12.329 1.00 54.25 111 ALA A CA 1
ATOM 895 C C . ALA A 1 111 ? 28.496 3.261 -11.731 1.00 54.25 111 ALA A C 1
ATOM 897 O O . ALA A 1 111 ? 29.474 3.150 -12.465 1.00 54.25 111 ALA A O 1
ATOM 898 N N . THR A 1 112 ? 28.560 2.984 -10.423 1.00 50.88 112 THR A N 1
ATOM 899 C CA . THR A 1 112 ? 29.810 2.558 -9.769 1.00 50.88 112 THR A CA 1
ATOM 900 C C . THR A 1 112 ? 30.298 1.205 -10.306 1.00 50.88 112 THR A C 1
ATOM 902 O O . THR A 1 112 ? 31.495 1.021 -10.519 1.00 50.88 112 THR A O 1
ATOM 905 N N . LEU A 1 113 ? 29.378 0.271 -10.580 1.00 47.03 113 LEU A N 1
ATOM 906 C CA . LEU A 1 113 ? 29.696 -1.036 -11.162 1.00 47.03 113 LEU A CA 1
ATOM 907 C C . LEU A 1 113 ? 30.114 -0.926 -12.641 1.00 47.03 113 LEU A C 1
ATOM 909 O O . LEU A 1 113 ? 31.070 -1.573 -13.055 1.00 47.03 113 LEU A O 1
ATOM 913 N N . LEU A 1 114 ? 29.445 -0.069 -13.419 1.00 45.81 114 LEU A N 1
ATOM 914 C CA . LEU A 1 114 ? 29.737 0.157 -14.836 1.00 45.81 114 LEU A CA 1
ATOM 915 C C . LEU A 1 114 ? 31.082 0.858 -15.043 1.00 45.81 114 LEU A C 1
ATOM 917 O O . LEU A 1 114 ? 31.826 0.457 -15.934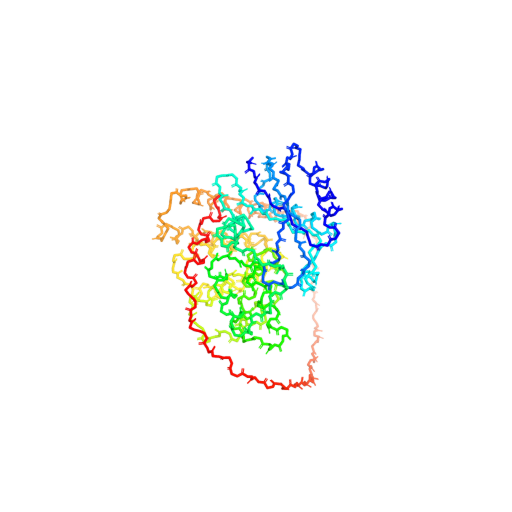 1.00 45.81 114 LEU A O 1
ATOM 921 N N . ILE A 1 115 ? 31.440 1.834 -14.198 1.00 51.81 115 ILE A N 1
ATOM 922 C CA . ILE A 1 115 ? 32.755 2.501 -14.224 1.00 51.81 115 ILE A CA 1
ATOM 923 C C . ILE A 1 115 ? 33.886 1.495 -13.957 1.00 51.81 115 ILE A C 1
ATOM 925 O O . ILE A 1 115 ? 34.946 1.596 -14.569 1.00 51.81 115 ILE A O 1
ATOM 929 N N . ALA A 1 116 ? 33.654 0.484 -13.113 1.00 46.91 116 ALA A N 1
ATOM 930 C CA . ALA A 1 116 ? 34.625 -0.583 -12.870 1.00 46.91 116 ALA A CA 1
ATOM 931 C C . ALA A 1 116 ? 34.783 -1.557 -14.059 1.00 46.91 116 ALA A C 1
ATOM 933 O O . ALA A 1 116 ? 35.785 -2.266 -14.135 1.00 46.91 116 ALA A O 1
ATOM 934 N N . THR A 1 117 ? 33.828 -1.588 -14.997 1.00 49.56 117 THR A N 1
ATOM 935 C CA . THR A 1 117 ? 33.819 -2.513 -16.150 1.00 49.56 117 THR A CA 1
ATOM 936 C C . THR A 1 117 ? 33.962 -1.836 -17.519 1.00 49.56 117 THR A C 1
ATOM 938 O O . THR A 1 117 ? 34.097 -2.527 -18.528 1.00 49.56 117 THR A O 1
ATOM 941 N N . ALA A 1 118 ? 33.944 -0.503 -17.589 1.00 44.81 118 ALA A N 1
ATOM 942 C CA . ALA A 1 118 ? 33.941 0.245 -18.844 1.00 44.81 118 ALA A CA 1
ATOM 943 C C . ALA A 1 118 ? 35.344 0.333 -19.472 1.00 44.81 118 ALA A C 1
ATOM 945 O O . ALA A 1 118 ? 36.012 1.364 -19.441 1.00 44.81 118 ALA A O 1
ATOM 946 N N . SER A 1 119 ? 35.762 -0.763 -20.105 1.00 42.50 119 SER A N 1
ATOM 947 C CA . SER A 1 119 ? 36.627 -0.686 -21.287 1.00 42.50 119 SER A CA 1
ATOM 948 C C . SER A 1 119 ? 35.766 -0.219 -22.464 1.00 42.50 119 SER A C 1
ATOM 950 O O . SER A 1 119 ? 34.659 -0.719 -22.651 1.00 42.50 119 SER A O 1
ATOM 952 N N . LEU A 1 120 ? 36.256 0.764 -23.220 1.00 50.56 120 LEU A N 1
ATOM 953 C CA . LEU A 1 120 ? 35.529 1.520 -24.242 1.00 50.56 120 LEU A CA 1
ATOM 954 C C . LEU A 1 120 ? 34.741 0.645 -25.233 1.00 50.56 120 LEU A C 1
ATOM 956 O O . LEU A 1 120 ? 35.337 -0.030 -26.071 1.00 50.56 120 LEU A O 1
ATOM 960 N N . LEU A 1 121 ? 33.412 0.769 -25.232 1.00 47.62 121 LEU A N 1
ATOM 961 C CA . LEU A 1 121 ? 32.573 0.447 -26.386 1.00 47.62 121 LEU A CA 1
ATOM 962 C C . LEU A 1 121 ? 31.520 1.551 -26.584 1.00 47.62 121 LEU A C 1
ATOM 964 O O . LEU A 1 121 ? 30.999 2.083 -25.602 1.00 47.62 121 LEU A O 1
ATOM 968 N N . PRO A 1 122 ? 31.213 1.927 -27.838 1.00 46.59 122 PRO A N 1
ATOM 969 C CA . PRO A 1 122 ? 30.157 2.883 -28.136 1.00 46.59 122 PRO A CA 1
ATOM 970 C C . PRO A 1 122 ? 28.790 2.316 -27.733 1.00 46.59 122 PRO A C 1
ATOM 972 O O . PRO A 1 122 ? 28.527 1.123 -27.881 1.00 46.59 122 PRO A O 1
ATOM 975 N N . ALA A 1 123 ? 27.914 3.191 -27.236 1.00 44.69 123 ALA A N 1
ATOM 976 C CA . ALA A 1 123 ? 26.554 2.864 -26.830 1.00 44.69 123 ALA A CA 1
ATOM 977 C C . ALA A 1 123 ? 25.702 2.441 -28.041 1.00 44.69 123 ALA A C 1
ATOM 979 O O . ALA A 1 123 ? 25.019 3.250 -28.665 1.00 44.69 123 ALA A O 1
ATOM 980 N N . GLN A 1 124 ? 25.746 1.159 -28.389 1.00 42.62 124 GLN A N 1
ATOM 981 C CA . GLN A 1 124 ? 24.678 0.509 -29.139 1.00 42.62 124 GLN A CA 1
ATOM 982 C C . GLN A 1 124 ? 23.654 -0.010 -28.134 1.00 42.62 124 GLN A C 1
ATOM 984 O O . GLN A 1 124 ? 24.024 -0.660 -27.153 1.00 42.62 124 GLN A O 1
ATOM 989 N N . ALA A 1 125 ? 22.375 0.290 -28.378 1.00 44.38 125 ALA A N 1
ATOM 990 C CA . ALA A 1 125 ? 21.262 -0.282 -27.633 1.00 44.38 125 ALA A CA 1
ATOM 991 C C . ALA A 1 125 ? 21.448 -1.804 -27.580 1.00 44.38 125 ALA A C 1
ATOM 993 O O . ALA A 1 125 ? 21.432 -2.474 -28.615 1.00 44.38 125 ALA A O 1
ATOM 994 N N . GLN A 1 126 ? 21.713 -2.330 -26.383 1.00 46.53 126 GLN A N 1
ATOM 995 C CA . GLN A 1 126 ? 21.896 -3.761 -26.186 1.00 46.53 126 GLN A CA 1
ATOM 996 C C . GLN A 1 126 ? 20.626 -4.473 -26.673 1.00 46.53 126 GLN A C 1
ATOM 998 O O . GLN A 1 126 ? 19.523 -4.022 -26.341 1.00 46.53 126 GLN A O 1
ATOM 1003 N N . PRO A 1 127 ? 20.736 -5.554 -27.465 1.00 50.53 127 PRO A N 1
ATOM 1004 C CA . PRO A 1 127 ? 19.570 -6.346 -27.820 1.00 50.53 127 PRO A CA 1
ATOM 1005 C C . PRO A 1 127 ? 18.887 -6.804 -26.528 1.00 50.53 127 PRO A C 1
ATOM 1007 O O . PRO A 1 127 ? 19.540 -7.327 -25.626 1.00 50.53 127 PRO A O 1
ATOM 1010 N N . SER A 1 128 ? 17.579 -6.557 -26.415 1.00 63.81 128 SER A N 1
ATOM 1011 C CA . SER A 1 128 ? 16.808 -6.931 -25.228 1.00 63.81 128 SER A CA 1
ATOM 1012 C C . SER A 1 128 ? 16.959 -8.427 -24.965 1.00 63.81 128 SER A C 1
ATOM 1014 O O . SER A 1 128 ? 16.778 -9.214 -25.900 1.00 63.81 128 SER A O 1
ATOM 1016 N N . ASP A 1 129 ? 17.252 -8.830 -23.722 1.00 72.69 129 ASP A N 1
ATOM 1017 C CA . ASP A 1 129 ? 17.370 -10.258 -23.411 1.00 72.69 129 ASP A CA 1
ATOM 1018 C C . ASP A 1 129 ? 16.086 -11.009 -23.804 1.00 72.69 129 ASP A C 1
ATOM 1020 O O . ASP A 1 129 ? 15.001 -10.419 -23.746 1.00 72.69 129 ASP A O 1
ATOM 1024 N N . PRO A 1 130 ? 16.178 -12.308 -24.139 1.00 80.31 130 PRO A N 1
ATOM 1025 C CA . PRO A 1 130 ? 15.010 -13.135 -24.415 1.00 80.31 130 PRO A CA 1
ATOM 1026 C C . PRO A 1 130 ? 13.983 -13.097 -23.275 1.00 80.31 130 PRO A C 1
ATOM 1028 O O . PRO A 1 130 ? 14.346 -13.059 -22.101 1.00 80.31 130 PRO A O 1
ATOM 1031 N N . ASP A 1 131 ? 12.695 -13.188 -23.605 1.00 80.19 131 ASP A N 1
ATOM 1032 C CA . ASP A 1 131 ? 11.604 -13.028 -22.631 1.00 80.19 131 ASP A CA 1
ATOM 1033 C C . ASP A 1 131 ? 11.661 -13.957 -21.398 1.00 80.19 131 ASP A C 1
ATOM 1035 O O . ASP A 1 131 ? 11.356 -13.481 -20.304 1.00 80.19 131 ASP A O 1
ATOM 1039 N N . PRO A 1 132 ? 12.103 -15.232 -21.485 1.00 81.00 132 PRO A N 1
ATOM 1040 C CA . PRO A 1 132 ? 12.322 -16.052 -20.289 1.00 81.00 132 PRO A CA 1
ATOM 1041 C C . PRO A 1 132 ? 13.388 -15.474 -19.348 1.00 81.00 132 PRO A C 1
ATOM 1043 O O . PRO A 1 132 ? 13.201 -15.463 -18.138 1.00 81.00 132 PRO A O 1
ATOM 1046 N N . VAL A 1 133 ? 14.470 -14.919 -19.905 1.00 79.06 133 VAL A N 1
ATOM 1047 C CA . VAL A 1 133 ? 15.534 -14.260 -19.130 1.00 79.06 133 VAL A CA 1
ATOM 1048 C C . VAL A 1 133 ? 15.009 -12.973 -18.495 1.00 79.06 133 VAL A C 1
ATOM 1050 O O . VAL A 1 133 ? 15.344 -12.658 -17.357 1.00 79.06 133 VAL A O 1
ATOM 1053 N N . GLN A 1 134 ? 14.146 -12.235 -19.200 1.00 82.00 134 GLN A N 1
ATOM 1054 C CA . GLN A 1 134 ? 13.466 -11.068 -18.634 1.00 82.00 134 GLN A CA 1
ATOM 1055 C C . GLN A 1 134 ? 12.559 -11.460 -17.462 1.00 82.00 134 GLN A C 1
ATOM 1057 O O . GLN A 1 134 ? 12.537 -10.759 -16.454 1.00 82.00 134 GLN A O 1
ATOM 1062 N N . LEU A 1 135 ? 11.843 -12.584 -17.555 1.00 82.50 135 LEU A N 1
ATOM 1063 C CA . LEU A 1 135 ? 11.002 -13.068 -16.461 1.00 82.50 135 LEU A CA 1
ATOM 1064 C C . LEU A 1 135 ? 11.835 -13.396 -15.213 1.00 82.50 135 LEU A C 1
ATOM 1066 O O . LEU A 1 135 ? 11.478 -12.962 -14.119 1.00 82.50 135 LEU A O 1
ATOM 1070 N N . ASP A 1 136 ? 12.970 -14.078 -15.376 1.00 80.56 136 ASP A N 1
ATOM 1071 C CA . ASP A 1 136 ? 13.889 -14.370 -14.269 1.00 80.56 136 ASP A CA 1
ATOM 1072 C C . ASP A 1 136 ? 14.455 -13.082 -13.644 1.00 80.56 136 ASP A C 1
ATOM 1074 O O . ASP A 1 136 ? 14.523 -12.958 -12.418 1.00 80.56 136 ASP A O 1
ATOM 1078 N N . LYS A 1 137 ? 14.782 -12.071 -14.464 1.00 83.69 137 LYS A N 1
ATOM 1079 C CA . LYS A 1 137 ? 15.187 -10.738 -13.979 1.00 83.69 137 LYS A CA 1
ATOM 1080 C C . LYS A 1 137 ? 14.077 -10.055 -13.181 1.00 83.69 137 LYS A C 1
ATOM 1082 O O . LYS A 1 137 ? 14.354 -9.498 -12.122 1.00 83.69 137 LYS A O 1
ATOM 1087 N N . ALA A 1 138 ? 12.830 -10.119 -13.646 1.00 86.19 138 ALA A N 1
ATOM 1088 C CA . ALA A 1 138 ? 11.689 -9.550 -12.931 1.00 86.19 138 ALA A CA 1
ATOM 1089 C C . ALA A 1 138 ? 11.491 -10.214 -11.562 1.00 86.19 138 ALA A C 1
ATOM 1091 O O . ALA A 1 138 ? 11.272 -9.525 -10.570 1.00 86.19 138 ALA A O 1
ATOM 1092 N N . ILE A 1 139 ? 11.643 -11.539 -11.487 1.00 83.06 139 ILE A N 1
ATOM 1093 C CA . ILE A 1 139 ? 11.591 -12.293 -10.227 1.00 83.06 139 ILE A CA 1
ATOM 1094 C C . ILE A 1 139 ? 12.741 -11.885 -9.296 1.00 83.06 139 ILE A C 1
ATOM 1096 O O . ILE A 1 139 ? 12.521 -11.677 -8.101 1.00 83.06 139 ILE A O 1
ATOM 1100 N N . ALA A 1 140 ? 13.957 -11.722 -9.821 1.00 79.62 140 ALA A N 1
ATOM 1101 C CA . ALA A 1 140 ? 15.109 -11.270 -9.040 1.00 79.62 140 ALA A CA 1
ATOM 1102 C C . ALA A 1 140 ? 14.912 -9.846 -8.489 1.00 79.62 140 ALA A C 1
ATOM 1104 O O . ALA A 1 140 ? 15.218 -9.578 -7.326 1.00 79.62 140 ALA A O 1
ATOM 1105 N N . TYR A 1 141 ? 14.350 -8.935 -9.289 1.00 84.38 141 TYR A N 1
ATOM 1106 C CA . TYR A 1 141 ? 13.988 -7.598 -8.820 1.00 84.38 141 TYR A CA 1
ATOM 1107 C C . TYR A 1 141 ? 12.889 -7.647 -7.763 1.00 84.38 141 TYR A C 1
ATOM 1109 O O . TYR A 1 141 ? 13.049 -7.055 -6.697 1.00 84.38 141 TYR A O 1
ATOM 1117 N N . PHE A 1 142 ? 11.832 -8.423 -8.001 1.00 85.06 142 PHE A N 1
ATOM 1118 C CA . PHE A 1 142 ? 10.727 -8.588 -7.063 1.00 85.06 142 PHE A CA 1
ATOM 1119 C C . PHE A 1 142 ? 11.207 -9.095 -5.698 1.00 85.06 142 PHE A C 1
ATOM 1121 O O . PHE A 1 142 ? 10.890 -8.516 -4.663 1.00 85.06 142 PHE A O 1
ATOM 1128 N N . THR A 1 143 ? 12.031 -10.144 -5.697 1.00 80.81 143 THR A N 1
ATOM 1129 C CA . THR A 1 143 ? 12.597 -10.736 -4.472 1.00 80.81 143 THR A CA 1
ATOM 1130 C C . THR A 1 143 ? 13.587 -9.817 -3.765 1.00 80.81 143 THR A C 1
ATOM 1132 O O . THR A 1 143 ? 13.733 -9.896 -2.550 1.00 80.81 143 THR A O 1
ATOM 1135 N N . SER A 1 144 ? 14.210 -8.900 -4.504 1.00 78.06 144 SER A N 1
ATOM 1136 C CA . SER A 1 144 ? 15.081 -7.852 -3.963 1.00 78.06 144 SER A CA 1
ATOM 1137 C C . SER A 1 144 ? 14.323 -6.577 -3.559 1.00 78.06 144 SER A C 1
ATOM 1139 O O . SER A 1 144 ? 14.959 -5.541 -3.379 1.00 78.06 144 SER A O 1
ATOM 1141 N N . ALA A 1 145 ? 12.986 -6.616 -3.463 1.00 80.62 145 ALA A N 1
ATOM 1142 C CA . ALA A 1 145 ? 12.120 -5.469 -3.160 1.00 80.62 145 ALA A CA 1
ATOM 1143 C C . ALA A 1 145 ? 12.244 -4.277 -4.139 1.00 80.62 145 ALA A C 1
ATOM 1145 O O . ALA A 1 145 ? 11.894 -3.143 -3.811 1.00 80.62 145 ALA A O 1
ATOM 1146 N N . LYS A 1 146 ? 12.711 -4.535 -5.365 1.00 77.88 146 LYS A N 1
ATOM 1147 C CA . LYS A 1 146 ? 12.787 -3.579 -6.480 1.00 77.88 146 LYS A CA 1
ATOM 1148 C C . LYS A 1 146 ? 11.501 -3.652 -7.297 1.00 77.88 146 LYS A C 1
ATOM 1150 O O . LYS A 1 146 ? 11.453 -4.220 -8.392 1.00 77.88 146 LYS A O 1
ATOM 1155 N N . TYR A 1 147 ? 10.414 -3.208 -6.672 1.00 85.31 147 TYR A N 1
ATOM 1156 C CA . TYR A 1 147 ? 9.060 -3.447 -7.164 1.00 85.31 147 TYR A CA 1
ATOM 1157 C C . TYR A 1 147 ? 8.750 -2.679 -8.444 1.00 85.31 147 TYR A C 1
ATOM 1159 O O . TYR A 1 147 ? 8.139 -3.268 -9.335 1.00 85.31 147 TYR A O 1
ATOM 1167 N N . HIS A 1 148 ? 9.211 -1.433 -8.570 1.00 83.56 148 HIS A N 1
ATOM 1168 C CA . HIS A 1 148 ? 9.073 -0.643 -9.791 1.00 83.56 148 HIS A CA 1
ATOM 1169 C C . HIS A 1 148 ? 9.722 -1.338 -11.001 1.00 83.56 148 HIS A C 1
ATOM 1171 O O . HIS A 1 148 ? 9.077 -1.556 -12.025 1.00 83.56 148 HIS A O 1
ATOM 1177 N N . GLU A 1 149 ? 10.972 -1.789 -10.884 1.00 82.56 149 GLU A N 1
ATOM 1178 C CA . GLU A 1 149 ? 11.689 -2.457 -11.975 1.00 82.56 149 GLU A CA 1
ATOM 1179 C C . GLU A 1 149 ? 11.065 -3.806 -12.329 1.00 82.56 149 GLU A C 1
ATOM 1181 O O . GLU A 1 149 ? 10.898 -4.138 -13.507 1.00 82.56 149 GLU A O 1
ATOM 1186 N N . ALA A 1 150 ? 10.678 -4.580 -11.311 1.00 87.94 150 ALA A N 1
ATOM 1187 C CA . ALA A 1 150 ? 9.942 -5.820 -11.514 1.00 87.94 150 ALA A CA 1
ATOM 1188 C C . ALA A 1 150 ? 8.618 -5.564 -12.253 1.00 87.94 150 ALA A C 1
ATOM 1190 O O . ALA A 1 150 ? 8.288 -6.290 -13.193 1.00 87.94 150 ALA A O 1
ATOM 1191 N N . LEU A 1 151 ? 7.889 -4.509 -11.874 1.00 90.25 151 LEU A N 1
ATOM 1192 C CA . LEU A 1 151 ? 6.609 -4.125 -12.464 1.00 90.25 151 LEU A CA 1
ATOM 1193 C C . LEU A 1 151 ? 6.742 -3.812 -13.954 1.00 90.25 151 LEU A C 1
ATOM 1195 O O . LEU A 1 151 ? 5.966 -4.343 -14.751 1.00 90.25 151 LEU A O 1
ATOM 1199 N N . LEU A 1 152 ? 7.738 -3.008 -14.340 1.00 86.88 152 LEU A N 1
ATOM 1200 C CA . LEU A 1 152 ? 7.980 -2.644 -15.740 1.00 86.88 152 LEU A CA 1
ATOM 1201 C C . LEU A 1 152 ? 8.186 -3.888 -16.617 1.00 86.88 152 LEU A C 1
ATOM 1203 O O . LEU A 1 152 ? 7.596 -4.006 -17.698 1.00 86.88 152 LEU A O 1
ATOM 1207 N N . ILE A 1 153 ? 8.977 -4.853 -16.138 1.00 86.38 153 ILE A N 1
ATOM 1208 C CA . ILE A 1 153 ? 9.242 -6.086 -16.883 1.00 86.38 153 ILE A CA 1
ATOM 1209 C C . ILE A 1 153 ? 8.012 -6.999 -16.899 1.00 86.38 153 ILE A C 1
ATOM 1211 O O . ILE A 1 153 ? 7.617 -7.461 -17.976 1.00 86.38 153 ILE A O 1
ATOM 1215 N N . PHE A 1 154 ? 7.379 -7.244 -15.746 1.00 90.69 154 PHE A N 1
ATOM 1216 C CA . PHE A 1 154 ? 6.200 -8.107 -15.672 1.00 90.69 154 PHE A CA 1
ATOM 1217 C C . PHE A 1 154 ? 5.065 -7.599 -16.565 1.00 90.69 154 PHE A C 1
ATOM 1219 O O . PHE A 1 154 ? 4.443 -8.397 -17.259 1.00 90.69 154 PHE A O 1
ATOM 1226 N N . GLN A 1 155 ? 4.824 -6.287 -16.621 1.00 90.06 155 GLN A N 1
ATOM 1227 C CA . GLN A 1 155 ? 3.776 -5.712 -17.469 1.00 90.06 155 GLN A CA 1
ATOM 1228 C C . GLN A 1 155 ? 4.052 -5.868 -18.956 1.00 90.06 155 GLN A C 1
ATOM 1230 O O . GLN A 1 155 ? 3.142 -6.185 -19.725 1.00 90.06 155 GLN A O 1
ATOM 1235 N N . ARG A 1 156 ? 5.303 -5.661 -19.378 1.00 88.50 156 ARG A N 1
ATOM 1236 C CA . ARG A 1 156 ? 5.703 -5.889 -20.770 1.00 88.50 156 ARG A CA 1
ATOM 1237 C C . ARG A 1 156 ? 5.453 -7.344 -21.171 1.00 88.50 156 ARG A C 1
ATOM 1239 O O . ARG A 1 156 ? 4.908 -7.596 -22.245 1.00 88.50 156 ARG A O 1
ATOM 1246 N N . LEU A 1 157 ? 5.813 -8.285 -20.299 1.00 87.88 157 LEU A N 1
ATOM 1247 C CA . LEU A 1 157 ? 5.601 -9.715 -20.526 1.00 87.88 157 LEU A CA 1
ATOM 1248 C C . LEU A 1 157 ? 4.111 -10.095 -20.503 1.00 87.88 157 LEU A C 1
ATOM 1250 O O . LEU A 1 157 ? 3.669 -10.849 -21.369 1.00 87.88 157 LEU A O 1
ATOM 1254 N N . ASP A 1 158 ? 3.320 -9.539 -19.582 1.00 90.50 158 ASP A N 1
ATOM 1255 C CA . ASP A 1 158 ? 1.876 -9.797 -19.479 1.00 90.50 158 ASP A CA 1
ATOM 1256 C C . ASP A 1 158 ? 1.115 -9.320 -20.719 1.00 90.50 158 ASP A C 1
ATOM 1258 O O . ASP A 1 158 ? 0.288 -10.058 -21.254 1.00 90.50 158 ASP A O 1
ATOM 1262 N N . LYS A 1 159 ? 1.473 -8.151 -21.267 1.00 87.38 159 LYS A N 1
ATOM 1263 C CA . LYS A 1 159 ? 0.904 -7.651 -22.530 1.00 87.38 159 LYS A CA 1
ATOM 1264 C C . LYS A 1 159 ? 1.170 -8.583 -23.713 1.00 87.38 159 LYS A C 1
ATOM 1266 O O . LYS A 1 159 ? 0.320 -8.705 -24.592 1.00 87.38 159 LYS A O 1
ATOM 1271 N N . ARG A 1 160 ? 2.345 -9.218 -23.757 1.00 85.56 160 ARG A N 1
ATOM 1272 C CA . ARG A 1 160 ? 2.760 -10.066 -24.884 1.00 85.56 160 ARG A CA 1
ATOM 1273 C C . ARG A 1 160 ? 2.236 -11.498 -24.778 1.00 85.56 160 ARG A C 1
ATOM 1275 O O . ARG A 1 160 ? 1.897 -12.086 -25.800 1.00 85.56 160 ARG A O 1
ATOM 1282 N N . TYR A 1 161 ? 2.173 -12.048 -23.566 1.00 83.81 161 TYR A N 1
ATOM 1283 C CA . TYR A 1 161 ? 1.945 -13.481 -23.356 1.00 83.81 161 TYR A CA 1
ATOM 1284 C C . TYR A 1 161 ? 0.741 -13.832 -22.487 1.00 83.81 161 TYR A C 1
ATOM 1286 O O . TYR A 1 161 ? 0.384 -15.007 -22.450 1.00 83.81 161 TYR A O 1
ATOM 1294 N N . LYS A 1 162 ? 0.127 -12.862 -21.798 1.00 86.31 162 LYS A N 1
ATOM 1295 C CA . LYS A 1 162 ? -0.803 -13.089 -20.682 1.00 86.31 162 LYS A CA 1
ATOM 1296 C C . LYS A 1 162 ? -0.189 -14.043 -19.650 1.00 86.31 162 LYS A C 1
ATOM 1298 O O . LYS A 1 162 ? -0.278 -15.271 -19.745 1.00 86.31 162 LYS A O 1
ATOM 1303 N N . LEU A 1 163 ? 0.475 -13.472 -18.654 1.00 89.25 163 LEU A N 1
ATOM 1304 C CA . LEU A 1 163 ? 1.121 -14.236 -17.597 1.00 89.25 163 LEU A CA 1
ATOM 1305 C C . LEU A 1 163 ? 0.091 -15.043 -16.788 1.00 89.25 163 LEU A C 1
ATOM 1307 O O . LEU A 1 163 ? -1.104 -14.737 -16.754 1.00 89.25 163 LEU A O 1
ATOM 1311 N N . ASN A 1 164 ? 0.543 -16.125 -16.157 1.00 91.69 164 ASN A N 1
ATOM 1312 C CA . ASN A 1 164 ? -0.303 -16.931 -15.286 1.00 91.69 164 ASN A CA 1
ATOM 1313 C C . ASN A 1 164 ? -0.775 -16.118 -14.065 1.00 91.69 164 ASN A C 1
ATOM 1315 O O . ASN A 1 164 ? -0.206 -15.079 -13.722 1.00 91.69 164 ASN A O 1
ATOM 1319 N N . ASP A 1 165 ? -1.824 -16.602 -13.395 1.00 94.31 165 ASP A N 1
ATOM 1320 C CA . ASP A 1 165 ? -2.465 -15.866 -12.299 1.00 94.31 165 ASP A CA 1
ATOM 1321 C C . ASP A 1 165 ? -1.493 -15.552 -11.143 1.00 94.31 165 ASP A C 1
ATOM 1323 O O . ASP A 1 165 ? -1.628 -14.510 -10.507 1.00 94.31 165 ASP A O 1
ATOM 1327 N N . ARG A 1 166 ? -0.465 -16.384 -10.914 1.00 93.75 166 ARG A N 1
ATOM 1328 C CA . ARG A 1 166 ? 0.558 -16.149 -9.884 1.00 93.75 166 ARG A CA 1
ATOM 1329 C C . ARG A 1 166 ? 1.456 -14.955 -10.215 1.00 93.75 166 ARG A C 1
ATOM 1331 O O . ARG A 1 166 ? 1.647 -14.080 -9.378 1.00 93.75 166 ARG A O 1
ATOM 1338 N N . PHE A 1 167 ? 1.976 -14.876 -11.439 1.00 92.62 167 PHE A N 1
ATOM 1339 C CA . PHE A 1 167 ? 2.782 -13.729 -11.871 1.00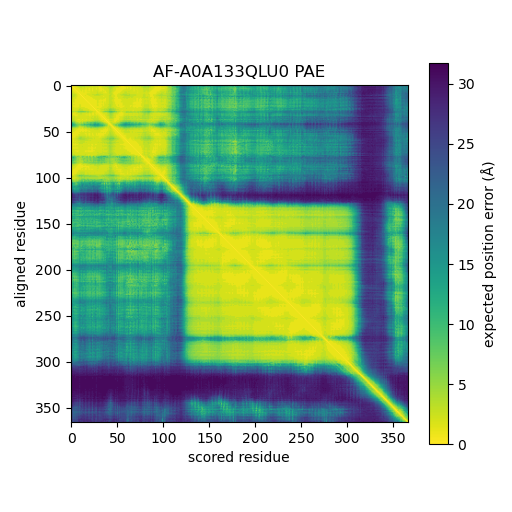 92.62 167 PHE A CA 1
ATOM 1340 C C . PHE A 1 167 ? 1.951 -12.448 -11.967 1.00 92.62 167 PHE A C 1
ATOM 1342 O O . PHE A 1 167 ? 2.432 -11.368 -11.632 1.00 92.62 167 PHE A O 1
ATOM 1349 N N . ARG A 1 168 ? 0.676 -12.556 -12.349 1.00 95.69 168 ARG A N 1
ATOM 1350 C CA . ARG A 1 168 ? -0.253 -11.419 -12.301 1.00 95.69 168 ARG A CA 1
ATOM 1351 C C . ARG A 1 168 ? -0.542 -10.974 -10.862 1.00 95.69 168 ARG A C 1
ATOM 1353 O O . ARG A 1 168 ? -0.693 -9.780 -10.621 1.00 95.69 168 ARG A O 1
ATOM 1360 N N . ALA A 1 169 ? -0.517 -11.889 -9.891 1.00 95.56 169 ALA A N 1
ATOM 1361 C CA . ALA A 1 169 ? -0.539 -11.531 -8.475 1.00 95.56 169 ALA A CA 1
ATOM 1362 C C . ALA A 1 169 ? 0.746 -10.798 -8.040 1.00 95.56 169 ALA A C 1
ATOM 1364 O O . ALA A 1 169 ? 0.657 -9.850 -7.265 1.00 95.56 169 ALA A O 1
ATOM 1365 N N . TYR A 1 170 ? 1.925 -11.150 -8.577 1.00 95.31 170 TYR A N 1
ATOM 1366 C CA . TYR A 1 170 ? 3.156 -10.370 -8.352 1.00 95.31 170 TYR A CA 1
ATOM 1367 C C . TYR A 1 170 ? 3.070 -8.956 -8.929 1.00 95.31 170 TYR A C 1
ATOM 1369 O O . TYR A 1 170 ? 3.501 -8.024 -8.260 1.00 95.31 170 TYR A O 1
ATOM 1377 N N . ILE A 1 171 ? 2.443 -8.766 -10.096 1.00 95.56 171 ILE A N 1
ATOM 1378 C CA . ILE A 1 171 ? 2.135 -7.421 -10.619 1.00 95.56 171 ILE A CA 1
ATOM 1379 C C . ILE A 1 171 ? 1.280 -6.641 -9.612 1.00 95.56 171 ILE A C 1
ATOM 1381 O O . ILE A 1 171 ? 1.594 -5.496 -9.292 1.00 95.56 171 ILE A O 1
ATOM 1385 N N . GLY A 1 172 ? 0.234 -7.272 -9.071 1.00 96.81 172 GLY A N 1
ATOM 1386 C CA . GLY A 1 172 ? -0.603 -6.682 -8.026 1.00 96.81 172 GLY A CA 1
ATOM 1387 C C . GLY A 1 172 ? 0.175 -6.299 -6.761 1.00 96.81 172 GLY A C 1
ATOM 1388 O O . GLY A 1 172 ? -0.024 -5.211 -6.224 1.00 96.81 172 GLY A O 1
ATOM 1389 N N . LEU A 1 173 ? 1.107 -7.149 -6.315 1.00 95.44 173 LEU A N 1
ATOM 1390 C CA . LEU A 1 173 ? 1.997 -6.841 -5.191 1.00 95.44 173 LEU A CA 1
ATOM 1391 C C . LEU A 1 173 ? 2.956 -5.690 -5.505 1.00 95.44 173 LEU A C 1
ATOM 1393 O O . LEU A 1 173 ? 3.125 -4.814 -4.663 1.00 95.44 173 LEU A O 1
ATOM 1397 N N . CYS A 1 174 ? 3.546 -5.645 -6.701 1.00 93.69 174 CYS A N 1
ATOM 1398 C CA . CYS A 1 174 ? 4.385 -4.519 -7.098 1.00 93.69 174 CYS A CA 1
ATOM 1399 C C . CYS A 1 174 ? 3.615 -3.199 -7.014 1.00 93.69 174 CYS A C 1
ATOM 1401 O O . CYS A 1 174 ? 4.088 -2.256 -6.392 1.00 93.69 174 CYS A O 1
ATOM 1403 N N . TYR A 1 175 ? 2.403 -3.147 -7.569 1.00 94.00 175 TYR A N 1
ATOM 1404 C CA . TYR A 1 175 ? 1.556 -1.959 -7.472 1.00 94.00 175 TYR A CA 1
ATOM 1405 C C . TYR A 1 175 ? 1.234 -1.559 -6.032 1.00 94.00 175 TYR A C 1
ATOM 1407 O O . TYR A 1 175 ? 1.230 -0.372 -5.714 1.00 94.00 175 TYR A O 1
ATOM 1415 N N . TYR A 1 176 ? 0.987 -2.537 -5.157 1.00 92.94 176 TYR A N 1
ATOM 1416 C CA . TYR A 1 176 ? 0.758 -2.284 -3.737 1.00 92.94 176 TYR A CA 1
ATOM 1417 C C . TYR A 1 176 ? 1.972 -1.605 -3.082 1.00 92.94 176 TYR A C 1
ATOM 1419 O O . TYR A 1 176 ? 1.808 -0.612 -2.370 1.00 92.94 176 TYR A O 1
ATOM 1427 N N . TYR A 1 177 ? 3.187 -2.088 -3.356 1.00 85.81 177 TYR A N 1
ATOM 1428 C CA . TYR A 1 177 ? 4.412 -1.495 -2.814 1.00 85.81 177 TYR A CA 1
ATOM 1429 C C . TYR A 1 177 ? 4.780 -0.145 -3.448 1.00 85.81 177 TYR A C 1
ATOM 1431 O O . TYR A 1 177 ? 5.388 0.682 -2.771 1.00 85.81 177 TYR A O 1
ATOM 1439 N N . GLU A 1 178 ? 4.344 0.113 -4.683 1.00 84.81 178 GLU A N 1
ATOM 1440 C CA . GLU A 1 178 ? 4.429 1.422 -5.352 1.00 84.81 178 GLU A CA 1
ATOM 1441 C C . GLU A 1 178 ? 3.267 2.375 -4.980 1.00 84.81 178 GLU A C 1
ATOM 1443 O O . GLU A 1 178 ? 3.153 3.477 -5.518 1.00 84.81 178 GLU A O 1
ATOM 1448 N N . TRP A 1 179 ? 2.399 1.965 -4.046 1.00 85.00 179 TRP A N 1
ATOM 1449 C CA . TRP A 1 179 ? 1.241 2.719 -3.536 1.00 85.00 179 TRP A CA 1
ATOM 1450 C C . TRP A 1 179 ? 0.169 3.071 -4.578 1.00 85.00 179 TRP A C 1
ATOM 1452 O O . TRP A 1 179 ? -0.730 3.868 -4.297 1.00 85.00 179 TRP A O 1
ATOM 1462 N N . ASP A 1 180 ? 0.185 2.437 -5.751 1.00 86.38 180 ASP A N 1
ATOM 1463 C CA . ASP A 1 180 ? -0.942 2.473 -6.684 1.00 86.38 180 ASP A CA 1
ATOM 1464 C C . ASP A 1 180 ? -1.979 1.425 -6.264 1.00 86.38 180 ASP A C 1
ATOM 1466 O O . ASP A 1 180 ? -2.145 0.354 -6.856 1.00 86.38 180 ASP A O 1
ATOM 1470 N N . TYR A 1 181 ? -2.699 1.753 -5.193 1.00 91.81 181 TYR A N 1
ATOM 1471 C CA . TYR A 1 181 ? -3.703 0.875 -4.598 1.00 91.81 181 TYR A CA 1
ATOM 1472 C C . TYR A 1 181 ? -4.864 0.562 -5.546 1.00 91.81 181 TYR A C 1
ATOM 1474 O O . TYR A 1 181 ? -5.504 -0.481 -5.417 1.00 91.81 181 TYR A O 1
ATOM 1482 N N . LYS A 1 182 ? -5.144 1.441 -6.516 1.00 94.44 182 LYS A N 1
ATOM 1483 C CA . LYS A 1 182 ? -6.195 1.212 -7.511 1.00 94.44 182 LYS A CA 1
ATOM 1484 C C . LYS A 1 182 ? -5.801 0.066 -8.438 1.00 94.44 182 LYS A C 1
ATOM 1486 O O . LYS A 1 182 ? -6.584 -0.872 -8.594 1.00 94.44 182 LYS A O 1
ATOM 1491 N N . SER A 1 183 ? -4.600 0.128 -9.010 1.00 95.19 183 SER A N 1
ATOM 1492 C CA . SER A 1 183 ? -4.084 -0.931 -9.877 1.00 95.19 183 SER A CA 1
ATOM 1493 C C . SER A 1 183 ? -3.816 -2.218 -9.094 1.00 95.19 183 SER A C 1
ATOM 1495 O O . SER A 1 183 ? -4.154 -3.301 -9.570 1.00 95.19 183 SER A O 1
ATOM 1497 N N . ALA A 1 184 ? -3.302 -2.113 -7.863 1.00 97.25 184 ALA A N 1
ATOM 1498 C CA . ALA A 1 184 ? -3.092 -3.260 -6.982 1.00 97.25 184 ALA A CA 1
ATOM 1499 C C . ALA A 1 184 ? -4.394 -4.034 -6.730 1.00 97.25 184 ALA A C 1
ATOM 1501 O O . ALA A 1 184 ? -4.448 -5.238 -6.982 1.00 97.25 184 ALA A O 1
ATOM 1502 N N . ALA A 1 185 ? -5.460 -3.340 -6.311 1.00 97.69 185 ALA A N 1
ATOM 1503 C CA . ALA A 1 185 ? -6.773 -3.946 -6.102 1.00 97.69 185 ALA A CA 1
ATOM 1504 C C . ALA A 1 185 ? -7.310 -4.584 -7.392 1.00 97.69 185 ALA A C 1
ATOM 1506 O O . ALA A 1 185 ? -7.758 -5.723 -7.366 1.00 97.69 185 ALA A O 1
ATOM 1507 N N . GLN A 1 186 ? -7.198 -3.896 -8.534 1.00 96.94 186 GLN A N 1
ATOM 1508 C CA . GLN A 1 186 ? -7.662 -4.427 -9.817 1.00 96.94 186 GLN A CA 1
ATOM 1509 C C . GLN A 1 186 ? -6.983 -5.756 -10.184 1.00 96.94 186 GLN A C 1
ATOM 1511 O O . GLN A 1 186 ? -7.674 -6.714 -10.523 1.00 96.94 186 GLN A O 1
ATOM 1516 N N . TYR A 1 187 ? -5.650 -5.827 -10.113 1.00 96.94 187 TYR A N 1
ATOM 1517 C CA . TYR A 1 187 ? -4.920 -7.053 -10.447 1.00 96.94 187 TYR A CA 1
ATOM 1518 C C . TYR A 1 187 ? -5.197 -8.171 -9.441 1.00 96.94 187 TYR A C 1
ATOM 1520 O O . TYR A 1 187 ? -5.453 -9.302 -9.852 1.00 96.94 187 TYR A O 1
ATOM 1528 N N . LEU A 1 188 ? -5.152 -7.867 -8.139 1.00 98.12 188 LEU A N 1
ATOM 1529 C CA . LEU A 1 188 ? -5.307 -8.866 -7.081 1.00 98.12 188 LEU A CA 1
ATOM 1530 C C . LEU A 1 188 ? -6.729 -9.432 -7.033 1.00 98.12 188 LEU A C 1
ATOM 1532 O O . LEU A 1 188 ? -6.883 -10.653 -7.023 1.00 98.12 188 LEU A O 1
ATOM 1536 N N . ASP A 1 189 ? -7.759 -8.585 -7.072 1.00 98.12 189 ASP A N 1
ATOM 1537 C CA . ASP A 1 189 ? -9.160 -9.024 -7.045 1.00 98.12 189 ASP A CA 1
ATOM 1538 C C . ASP A 1 189 ? -9.480 -9.942 -8.229 1.00 98.12 189 ASP A C 1
ATOM 1540 O O . ASP A 1 189 ? -10.221 -10.918 -8.087 1.00 98.12 189 ASP A O 1
ATOM 1544 N N . GLU A 1 190 ? -8.891 -9.660 -9.395 1.00 97.06 190 GLU A N 1
ATOM 1545 C CA . GLU A 1 190 ? -9.101 -10.467 -10.589 1.00 97.06 190 GLU A CA 1
ATOM 1546 C C . GLU A 1 190 ? -8.535 -11.884 -10.430 1.00 97.06 190 GLU A C 1
ATOM 1548 O O . GLU A 1 190 ? -9.168 -12.847 -10.874 1.00 97.06 190 GLU A O 1
ATOM 1553 N N . VAL A 1 191 ? -7.339 -12.027 -9.849 1.00 97.31 191 VAL A N 1
ATOM 1554 C CA . VAL A 1 191 ? -6.592 -13.299 -9.827 1.00 97.31 191 VAL A CA 1
ATOM 1555 C C . VAL A 1 191 ? -6.848 -14.133 -8.580 1.00 97.31 191 VAL A C 1
ATOM 1557 O O . VAL A 1 191 ? -6.871 -15.358 -8.691 1.00 97.31 191 VAL A O 1
ATOM 1560 N N . ILE A 1 192 ? -7.100 -13.508 -7.424 1.00 97.44 192 ILE A N 1
ATOM 1561 C CA . ILE A 1 192 ? -7.273 -14.170 -6.119 1.00 97.44 192 ILE A CA 1
ATOM 1562 C C . ILE A 1 192 ? -8.202 -15.401 -6.166 1.00 97.44 192 ILE A C 1
ATOM 1564 O O . ILE A 1 192 ? -7.805 -16.444 -5.639 1.00 97.44 192 ILE A O 1
ATOM 1568 N N . PRO A 1 193 ? -9.385 -15.367 -6.820 1.00 97.12 193 PRO A N 1
ATOM 1569 C CA . PRO A 1 193 ? -10.280 -16.528 -6.880 1.00 97.12 193 PRO A CA 1
ATOM 1570 C C . PRO A 1 193 ? -9.659 -17.780 -7.524 1.00 97.12 193 PRO A C 1
ATOM 1572 O O . PRO A 1 193 ? -10.137 -18.889 -7.301 1.00 97.12 193 PRO A O 1
ATOM 1575 N N . ARG A 1 194 ? -8.596 -17.618 -8.322 1.00 96.44 194 ARG A N 1
ATOM 1576 C CA . ARG A 1 194 ? -7.898 -18.694 -9.044 1.00 96.44 194 ARG A CA 1
ATOM 1577 C C . ARG A 1 194 ? -6.593 -19.130 -8.371 1.00 96.44 194 ARG A C 1
ATOM 1579 O O . ARG A 1 194 ? -5.932 -20.040 -8.861 1.00 96.44 194 ARG A O 1
ATOM 1586 N N . LEU A 1 195 ? -6.243 -18.548 -7.222 1.00 94.06 195 LEU A N 1
ATOM 1587 C CA . LEU A 1 195 ? -5.010 -18.854 -6.484 1.00 94.06 195 LEU A CA 1
ATOM 1588 C C . LEU A 1 195 ? -5.180 -19.955 -5.425 1.00 94.06 195 LEU A C 1
ATOM 1590 O O . LEU A 1 195 ? -4.298 -20.157 -4.594 1.00 94.06 195 LEU A O 1
ATOM 1594 N N . GLY A 1 196 ? -6.299 -20.687 -5.436 1.00 92.06 196 GLY A N 1
ATOM 1595 C CA . GLY A 1 196 ? -6.637 -21.673 -4.404 1.00 92.06 196 GLY A CA 1
ATOM 1596 C C . GLY A 1 196 ? -5.596 -22.782 -4.202 1.00 92.06 196 GLY A C 1
ATOM 1597 O O . GLY A 1 196 ? -5.463 -23.264 -3.081 1.00 92.06 196 GLY A O 1
ATOM 1598 N N . MET A 1 197 ? -4.837 -23.134 -5.245 1.00 91.25 197 MET A N 1
ATOM 1599 C CA . MET A 1 197 ? -3.802 -24.180 -5.213 1.00 91.25 197 MET A CA 1
ATOM 1600 C C . MET A 1 197 ? -2.455 -23.706 -4.646 1.00 91.25 197 MET A C 1
ATOM 1602 O O . MET A 1 197 ? -1.562 -24.525 -4.440 1.00 91.25 197 MET A O 1
ATOM 1606 N N . LEU A 1 198 ? -2.287 -22.401 -4.411 1.00 90.81 198 LEU A N 1
ATOM 1607 C CA . LEU A 1 198 ? -1.070 -21.859 -3.810 1.00 90.81 198 LEU A CA 1
ATOM 1608 C C . LEU A 1 198 ? -1.013 -22.150 -2.310 1.00 90.81 198 LEU A C 1
ATOM 1610 O O . LEU A 1 198 ? -2.032 -22.408 -1.659 1.00 90.81 198 LEU A O 1
ATOM 1614 N N . ALA A 1 199 ? 0.196 -22.082 -1.755 1.00 88.38 199 ALA A N 1
ATOM 1615 C CA . ALA A 1 199 ? 0.412 -22.347 -0.343 1.00 88.38 199 ALA A CA 1
ATOM 1616 C C . ALA A 1 199 ? -0.391 -21.360 0.536 1.00 88.38 199 ALA A C 1
ATOM 1618 O O . ALA A 1 199 ? -0.517 -20.187 0.175 1.00 88.38 199 ALA A O 1
ATOM 1619 N N . PRO A 1 200 ? -0.930 -21.789 1.697 1.00 91.19 200 PRO A N 1
ATOM 1620 C CA . PRO A 1 200 ? -1.765 -20.936 2.548 1.00 91.19 200 PRO A CA 1
ATOM 1621 C C . PRO A 1 200 ? -1.146 -19.567 2.872 1.00 91.19 200 PRO A C 1
ATOM 1623 O O . PRO A 1 200 ? -1.773 -18.540 2.623 1.00 91.19 200 PRO A O 1
ATOM 1626 N N . HIS A 1 201 ? 0.108 -19.552 3.319 1.00 86.50 201 HIS A N 1
ATOM 1627 C CA . HIS A 1 201 ? 0.841 -18.341 3.695 1.00 86.50 201 HIS A CA 1
ATOM 1628 C C . HIS A 1 201 ? 1.119 -17.419 2.500 1.00 86.50 201 HIS A C 1
ATOM 1630 O O . HIS A 1 201 ? 1.031 -16.203 2.619 1.00 86.50 201 HIS A O 1
ATOM 1636 N N . GLU A 1 202 ? 1.362 -17.966 1.310 1.00 89.25 202 GLU A N 1
ATOM 1637 C CA . GLU A 1 202 ? 1.444 -17.152 0.097 1.00 89.25 202 GLU A CA 1
ATOM 1638 C C . GLU A 1 202 ? 0.102 -16.476 -0.219 1.00 89.25 202 GLU A C 1
ATOM 1640 O O . GLU A 1 202 ? 0.060 -15.285 -0.524 1.00 89.25 202 GLU A O 1
ATOM 1645 N N . ARG A 1 203 ? -1.016 -17.201 -0.087 1.00 94.56 203 ARG A N 1
ATOM 1646 C CA . ARG A 1 203 ? -2.350 -16.612 -0.279 1.00 94.56 203 ARG A CA 1
ATOM 1647 C C . ARG A 1 203 ? -2.632 -15.507 0.741 1.00 94.56 203 ARG A C 1
ATOM 1649 O O . A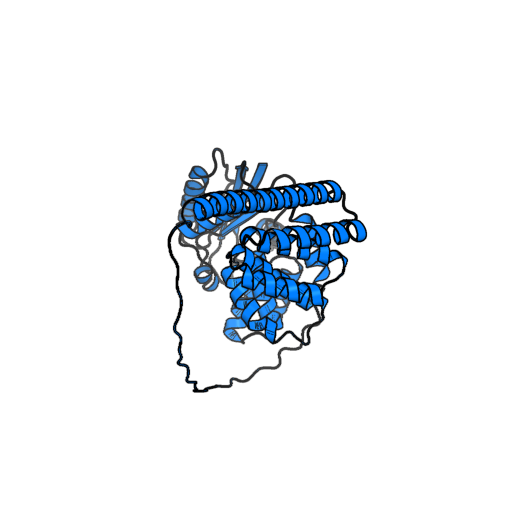RG A 1 203 ? -3.218 -14.495 0.361 1.00 94.56 203 ARG A O 1
ATOM 1656 N N . SER A 1 204 ? -2.171 -15.660 1.989 1.00 93.75 204 SER A N 1
ATOM 1657 C CA . SER A 1 204 ? -2.240 -14.614 3.027 1.00 93.75 204 SER A CA 1
ATOM 1658 C C . SER A 1 204 ? -1.655 -13.286 2.534 1.00 93.75 204 SER A C 1
ATOM 1660 O O . SER A 1 204 ? -2.287 -12.242 2.684 1.00 93.75 204 SER A O 1
ATOM 1662 N N . VAL A 1 205 ? -0.501 -13.327 1.852 1.00 92.69 205 VAL A N 1
ATOM 1663 C CA . VAL A 1 205 ? 0.171 -12.137 1.300 1.00 92.69 205 VAL A CA 1
ATOM 1664 C C . VAL A 1 205 ? -0.729 -11.397 0.316 1.00 92.69 205 VAL A C 1
ATOM 1666 O O . VAL A 1 205 ? -0.891 -10.179 0.423 1.00 92.69 205 VAL A O 1
ATOM 1669 N N . TYR A 1 206 ? -1.350 -12.123 -0.613 1.00 97.06 206 TYR A N 1
ATOM 1670 C CA . TYR A 1 206 ? -2.233 -11.529 -1.616 1.00 97.06 206 TYR A CA 1
ATOM 1671 C C . TYR A 1 206 ? -3.523 -10.988 -1.005 1.00 97.06 206 TYR A C 1
ATOM 1673 O O . TYR A 1 206 ? -3.945 -9.885 -1.352 1.00 97.06 206 TYR A O 1
ATOM 1681 N N . TYR A 1 207 ? -4.128 -11.725 -0.070 1.00 98.06 207 TYR A N 1
ATOM 1682 C CA . TYR A 1 207 ? -5.304 -11.254 0.654 1.00 98.06 207 TYR A CA 1
ATOM 1683 C C . TYR A 1 207 ? -5.007 -9.975 1.431 1.00 98.06 207 TYR A C 1
ATOM 1685 O O . TYR A 1 207 ? -5.758 -9.011 1.323 1.00 98.06 207 TYR A O 1
ATOM 1693 N N . PHE A 1 208 ? -3.886 -9.926 2.147 1.00 95.75 208 PHE A N 1
ATOM 1694 C CA . PHE A 1 208 ? -3.488 -8.740 2.894 1.00 95.75 208 PHE A CA 1
ATOM 1695 C C . PHE A 1 208 ? -3.242 -7.537 1.978 1.00 95.75 208 PHE A C 1
ATOM 1697 O O . PHE A 1 208 ? -3.732 -6.447 2.256 1.00 95.75 208 PHE A O 1
ATOM 1704 N N . ALA A 1 209 ? -2.501 -7.716 0.881 1.00 96.31 209 ALA A N 1
ATOM 1705 C CA . ALA A 1 209 ? -2.216 -6.624 -0.050 1.00 96.31 209 ALA A CA 1
ATOM 1706 C C . ALA A 1 209 ? -3.491 -6.093 -0.726 1.00 96.31 209 ALA A C 1
ATOM 1708 O O . ALA A 1 209 ? -3.652 -4.879 -0.871 1.00 96.31 209 ALA A O 1
ATOM 1709 N N . ALA A 1 210 ? -4.431 -6.976 -1.081 1.00 98.31 210 ALA A N 1
ATOM 1710 C CA . ALA A 1 210 ? -5.741 -6.574 -1.590 1.00 98.31 210 ALA A CA 1
ATOM 1711 C C . ALA A 1 210 ? -6.535 -5.808 -0.522 1.00 98.31 210 ALA A C 1
ATOM 1713 O O . ALA A 1 210 ? -7.077 -4.738 -0.802 1.00 98.31 210 ALA A O 1
ATOM 1714 N N . ALA A 1 211 ? -6.548 -6.305 0.719 1.00 98.12 211 ALA A N 1
ATOM 1715 C CA . ALA A 1 211 ? -7.236 -5.669 1.836 1.00 98.12 211 ALA A CA 1
ATOM 1716 C C . ALA A 1 211 ? -6.710 -4.253 2.118 1.00 98.12 211 ALA A C 1
ATOM 1718 O O . ALA A 1 211 ? -7.496 -3.309 2.189 1.00 98.12 211 ALA A O 1
ATOM 1719 N N . GLU A 1 212 ? -5.388 -4.079 2.200 1.00 95.56 212 GLU A N 1
ATOM 1720 C CA . GLU A 1 212 ? -4.756 -2.766 2.370 1.00 95.56 212 GLU A CA 1
ATOM 1721 C C . GLU A 1 212 ? -5.029 -1.836 1.187 1.00 95.56 212 GLU A C 1
ATOM 1723 O O . GLU A 1 212 ? -5.280 -0.644 1.377 1.00 95.56 212 GLU A O 1
ATOM 1728 N N . SER A 1 213 ? -5.019 -2.365 -0.036 1.00 96.88 213 SER A N 1
ATOM 1729 C CA . SER A 1 213 ? -5.330 -1.574 -1.227 1.00 96.88 213 SER A CA 1
ATOM 1730 C C . SER A 1 213 ? -6.762 -1.034 -1.166 1.00 96.88 213 SER A C 1
ATOM 1732 O O . SER A 1 213 ? -6.986 0.165 -1.325 1.00 96.88 213 SER A O 1
ATOM 1734 N N . HIS A 1 214 ? -7.743 -1.877 -0.828 1.00 98.31 214 HIS A N 1
ATOM 1735 C CA . HIS A 1 214 ? -9.131 -1.440 -0.633 1.00 98.31 214 HIS A CA 1
ATOM 1736 C C . HIS A 1 214 ? -9.300 -0.499 0.560 1.00 98.31 214 HIS A C 1
ATOM 1738 O O . HIS A 1 214 ? -10.071 0.457 0.469 1.00 98.31 214 HIS A O 1
ATOM 1744 N N . PHE A 1 215 ? -8.567 -0.718 1.653 1.00 95.50 215 PHE A N 1
ATOM 1745 C CA . PHE A 1 215 ? -8.573 0.169 2.815 1.00 95.50 215 PHE A CA 1
ATOM 1746 C C . PHE A 1 215 ? -8.128 1.589 2.442 1.00 95.50 215 PHE A C 1
ATOM 1748 O O . PHE A 1 215 ? -8.829 2.553 2.754 1.00 95.50 215 PHE A O 1
ATOM 1755 N N . ASN A 1 216 ? -7.020 1.724 1.706 1.00 91.25 216 ASN A N 1
ATOM 1756 C CA . ASN A 1 216 ? -6.516 3.018 1.235 1.00 91.25 216 ASN A CA 1
ATOM 1757 C C . ASN A 1 216 ? -7.467 3.689 0.227 1.00 91.25 216 ASN A C 1
ATOM 1759 O O . ASN A 1 216 ? -7.580 4.913 0.190 1.00 91.25 216 ASN A O 1
ATOM 1763 N N . LEU A 1 217 ? -8.225 2.896 -0.535 1.00 93.12 217 LEU A N 1
ATOM 1764 C CA . LEU A 1 217 ? -9.313 3.375 -1.394 1.00 93.12 217 LEU A CA 1
ATOM 1765 C C . LEU A 1 217 ? -10.617 3.680 -0.630 1.00 93.12 217 LEU A C 1
ATOM 1767 O O . LEU A 1 217 ? -11.626 3.999 -1.261 1.00 93.12 217 LEU A O 1
ATOM 1771 N N . LYS A 1 218 ? -10.621 3.578 0.709 1.00 95.56 218 LYS A N 1
ATOM 1772 C CA . LYS A 1 218 ? -11.783 3.759 1.602 1.00 95.56 218 LYS A CA 1
ATOM 1773 C C . LYS A 1 218 ? -12.937 2.781 1.340 1.00 95.56 218 LYS A C 1
ATOM 1775 O O . LYS A 1 218 ? -14.085 3.037 1.696 1.00 95.56 218 LYS A O 1
ATOM 1780 N N . ARG A 1 219 ? -12.644 1.630 0.731 1.00 97.62 219 ARG A N 1
ATOM 1781 C CA . ARG A 1 219 ? -13.596 0.544 0.448 1.00 97.62 219 ARG A CA 1
ATOM 1782 C C . ARG A 1 219 ? -13.599 -0.459 1.600 1.00 97.62 219 ARG A C 1
ATOM 1784 O O . ARG A 1 219 ? -13.215 -1.617 1.439 1.00 97.62 219 ARG A O 1
ATOM 1791 N N . TYR A 1 220 ? -14.017 -0.005 2.781 1.00 97.25 220 TYR A N 1
ATOM 1792 C CA . TYR A 1 220 ? -13.906 -0.785 4.019 1.00 97.25 220 TYR A CA 1
ATOM 1793 C C . TYR A 1 220 ? -14.607 -2.155 3.987 1.00 97.25 220 TYR A C 1
ATOM 1795 O O . TYR A 1 220 ? -13.993 -3.111 4.454 1.00 97.25 220 TYR A O 1
ATOM 1803 N N . PRO A 1 221 ? -15.817 -2.324 3.408 1.00 97.88 221 PRO A N 1
ATOM 1804 C CA . PRO A 1 221 ? -16.455 -3.643 3.340 1.00 97.88 221 PRO A CA 1
ATOM 1805 C C . PRO A 1 221 ? -15.628 -4.673 2.560 1.00 97.88 221 PRO A C 1
ATOM 1807 O O . PRO A 1 221 ? -15.471 -5.808 3.002 1.00 97.88 221 PRO A O 1
ATOM 1810 N N . THR A 1 222 ? -15.047 -4.266 1.428 1.00 98.12 222 THR A N 1
ATOM 1811 C CA . THR A 1 222 ? -14.189 -5.137 0.616 1.00 98.12 222 THR A CA 1
ATOM 1812 C C . THR A 1 222 ? -12.871 -5.429 1.331 1.00 98.12 222 THR A C 1
ATOM 1814 O O . THR A 1 222 ? -12.435 -6.576 1.360 1.00 98.12 222 THR A O 1
ATOM 1817 N N . ALA A 1 223 ? -12.269 -4.420 1.972 1.00 98.25 223 ALA A N 1
ATOM 1818 C CA . ALA A 1 223 ? -11.059 -4.601 2.774 1.00 98.25 223 ALA A CA 1
ATOM 1819 C C . ALA A 1 223 ? -11.261 -5.639 3.891 1.00 98.25 223 ALA A C 1
ATOM 1821 O O . ALA A 1 223 ? -10.442 -6.543 4.038 1.00 98.25 223 ALA A O 1
ATOM 1822 N N . ILE A 1 224 ? -12.382 -5.558 4.620 1.00 98.62 224 ILE A N 1
ATOM 1823 C CA . ILE A 1 224 ? -12.750 -6.518 5.673 1.00 98.62 224 ILE A CA 1
ATOM 1824 C C . ILE A 1 224 ? -12.814 -7.942 5.112 1.00 98.62 224 ILE A C 1
ATOM 1826 O O . ILE A 1 224 ? -12.157 -8.827 5.652 1.00 98.62 224 ILE A O 1
ATOM 1830 N N . ALA A 1 225 ? -13.511 -8.152 3.992 1.00 98.44 225 ALA A N 1
ATOM 1831 C CA . ALA A 1 225 ? -13.645 -9.480 3.390 1.00 98.44 225 ALA A CA 1
ATOM 1832 C C . ALA A 1 225 ? -12.291 -10.102 2.996 1.00 98.44 225 ALA A C 1
ATOM 1834 O O . ALA A 1 225 ? -12.094 -11.311 3.116 1.00 98.44 225 ALA A O 1
ATOM 1835 N N . HIS A 1 226 ? -11.338 -9.294 2.523 1.00 98.56 226 HIS A N 1
ATOM 1836 C CA . HIS A 1 226 ? -9.989 -9.782 2.231 1.00 98.56 226 HIS A CA 1
ATOM 1837 C C . HIS A 1 226 ? -9.169 -10.037 3.501 1.00 98.56 226 HIS A C 1
ATOM 1839 O O . HIS A 1 226 ? -8.449 -11.031 3.554 1.00 98.56 226 HIS A O 1
ATOM 1845 N N . TYR A 1 227 ? -9.300 -9.209 4.540 1.00 98.50 227 TYR A N 1
ATOM 1846 C CA . TYR A 1 227 ? -8.640 -9.461 5.824 1.00 98.50 227 TYR A CA 1
ATOM 1847 C C . TYR A 1 227 ? -9.125 -10.738 6.507 1.00 98.50 227 TYR A C 1
ATOM 1849 O O . TYR A 1 227 ? -8.309 -11.496 7.025 1.00 98.50 227 TYR A O 1
ATOM 1857 N N . GLU A 1 228 ? -10.428 -11.011 6.471 1.00 98.38 228 GLU A N 1
ATOM 1858 C CA . GLU A 1 228 ? -10.999 -12.250 7.004 1.00 98.38 228 GLU A CA 1
ATOM 1859 C C . GLU A 1 228 ? -10.424 -13.474 6.278 1.00 98.38 228 GLU A C 1
ATOM 1861 O O . GLU A 1 228 ? -9.956 -14.406 6.927 1.00 98.38 228 GLU A O 1
ATOM 1866 N N . LYS A 1 229 ? -10.316 -13.425 4.942 1.00 98.00 229 LYS A N 1
ATOM 1867 C CA . LYS A 1 229 ? -9.635 -14.477 4.167 1.00 98.00 229 LYS A CA 1
ATOM 1868 C C . LYS A 1 229 ? -8.156 -14.616 4.518 1.00 98.00 229 LYS A C 1
ATOM 1870 O O . LYS A 1 229 ? -7.638 -15.728 4.506 1.00 98.00 229 LYS A O 1
ATOM 1875 N N . ALA A 1 230 ? -7.461 -13.518 4.824 1.00 97.06 230 ALA A N 1
ATOM 1876 C CA . ALA A 1 230 ? -6.074 -13.583 5.277 1.00 97.06 230 ALA A CA 1
ATOM 1877 C C . ALA A 1 230 ? -5.965 -14.327 6.621 1.00 97.06 230 ALA A C 1
ATOM 1879 O O . ALA A 1 230 ? -5.114 -15.204 6.749 1.00 97.06 230 ALA A O 1
ATOM 1880 N N . LEU A 1 231 ? -6.860 -14.057 7.583 1.00 97.44 231 LEU A N 1
ATOM 1881 C CA . LEU A 1 231 ? -6.875 -14.724 8.897 1.00 97.44 231 LEU A CA 1
ATOM 1882 C C . LEU A 1 231 ? -7.032 -16.248 8.818 1.00 97.44 231 LEU A C 1
ATOM 1884 O O . LEU A 1 231 ? -6.546 -16.952 9.706 1.00 97.44 231 LEU A O 1
ATOM 1888 N N . GLU A 1 232 ? -7.698 -16.759 7.782 1.00 97.19 232 GLU A N 1
ATOM 1889 C CA . GLU A 1 232 ? -7.893 -18.200 7.572 1.00 97.19 232 GLU A CA 1
ATOM 1890 C C . GLU A 1 232 ? -6.594 -18.939 7.219 1.00 97.19 232 GLU A C 1
ATOM 1892 O O . GLU A 1 232 ? -6.499 -20.150 7.422 1.00 97.19 232 GLU A O 1
ATOM 1897 N N . VAL A 1 233 ? -5.604 -18.237 6.656 1.00 94.94 233 VAL A N 1
ATOM 1898 C CA . VAL A 1 233 ? -4.425 -18.860 6.028 1.00 94.94 233 VAL A CA 1
ATOM 1899 C C . VAL A 1 233 ? -3.083 -18.264 6.466 1.00 94.94 233 VAL A C 1
ATOM 1901 O O . VAL A 1 233 ? -2.040 -18.759 6.035 1.00 94.94 233 VAL A O 1
ATOM 1904 N N . CYS A 1 234 ? -3.096 -17.218 7.296 1.00 92.00 234 CYS A N 1
ATOM 1905 C CA . CYS A 1 234 ? -1.904 -16.568 7.834 1.00 92.00 234 CYS A CA 1
ATOM 1906 C C . CYS A 1 234 ? -1.271 -17.357 8.990 1.00 92.00 234 CYS A C 1
ATOM 1908 O O . CYS A 1 234 ? -1.902 -18.203 9.632 1.00 92.00 234 CYS A O 1
ATOM 1910 N N . TYR A 1 235 ? -0.023 -17.027 9.304 1.00 88.88 235 TYR A N 1
ATOM 1911 C CA . TYR A 1 235 ? 0.640 -17.463 10.523 1.00 88.88 235 TYR A CA 1
ATOM 1912 C C . TYR A 1 235 ? 0.085 -16.729 11.754 1.00 88.88 235 TYR A C 1
ATOM 1914 O O . TYR A 1 235 ? -0.429 -15.610 11.676 1.00 88.88 235 TYR A O 1
ATOM 1922 N N . ASP A 1 236 ? 0.208 -17.343 12.933 1.00 89.69 236 ASP A N 1
ATOM 1923 C CA . ASP A 1 236 ? -0.316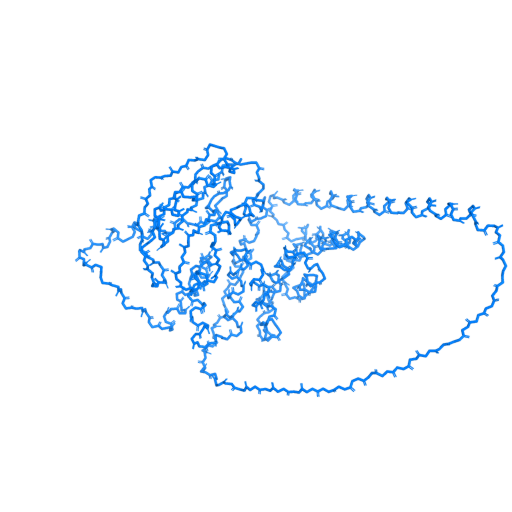 -16.766 14.178 1.00 89.69 236 ASP A CA 1
ATOM 1924 C C . ASP A 1 236 ? 0.353 -15.439 14.565 1.00 89.69 236 ASP A C 1
ATOM 1926 O O . ASP A 1 236 ? -0.295 -14.564 15.141 1.00 89.69 236 ASP A O 1
ATOM 1930 N N . ASN A 1 237 ? 1.631 -15.255 14.227 1.00 84.75 237 ASN A N 1
ATOM 1931 C CA . ASN A 1 237 ? 2.353 -14.007 14.477 1.00 84.75 237 ASN A CA 1
ATOM 1932 C C . ASN A 1 237 ? 1.866 -12.836 13.604 1.00 84.75 237 ASN A C 1
ATOM 1934 O O . ASN A 1 237 ? 2.079 -11.690 13.986 1.00 84.75 237 ASN A O 1
ATOM 1938 N N . GLU A 1 238 ? 1.175 -13.100 12.492 1.00 87.69 238 GLU A N 1
ATOM 1939 C CA . GLU A 1 238 ? 0.614 -12.078 11.592 1.00 87.69 238 GLU A CA 1
ATOM 1940 C C . GLU A 1 238 ? -0.797 -11.634 12.015 1.00 87.69 238 GLU A C 1
ATOM 1942 O O . GLU A 1 238 ? -1.248 -10.538 11.672 1.00 87.69 238 GLU A O 1
ATOM 1947 N N . LYS A 1 239 ? -1.511 -12.465 12.791 1.00 94.12 239 LYS A N 1
ATOM 1948 C CA . LYS A 1 239 ? -2.904 -12.207 13.194 1.00 94.12 239 LYS A CA 1
ATOM 1949 C C . LYS A 1 239 ? -3.065 -10.901 13.962 1.00 94.12 239 LYS A C 1
ATOM 1951 O O . LYS A 1 239 ? -4.074 -10.224 13.791 1.00 94.12 239 LYS A O 1
ATOM 1956 N N . GLY A 1 240 ? -2.078 -10.530 14.781 1.00 92.94 240 GLY A N 1
ATOM 1957 C CA . GLY A 1 240 ? -2.103 -9.277 15.541 1.00 92.94 240 GLY A CA 1
ATOM 1958 C C . GLY A 1 240 ? -2.275 -8.049 14.642 1.00 92.94 240 GLY A C 1
ATOM 1959 O O . GLY A 1 240 ? -3.150 -7.218 14.897 1.00 92.94 240 GLY A O 1
ATOM 1960 N N . ASP A 1 241 ? -1.500 -7.978 13.558 1.00 89.69 241 ASP A N 1
ATOM 1961 C CA . ASP A 1 241 ? -1.574 -6.882 12.589 1.00 89.69 241 ASP A CA 1
ATOM 1962 C C . ASP A 1 241 ? -2.870 -6.932 11.780 1.00 89.69 241 ASP A C 1
ATOM 1964 O O . ASP A 1 241 ? -3.518 -5.902 11.599 1.00 89.69 241 ASP A O 1
ATOM 1968 N N . ILE A 1 242 ? -3.312 -8.120 11.362 1.00 96.00 242 ILE A N 1
ATOM 1969 C CA . ILE A 1 242 ? -4.568 -8.259 10.612 1.00 96.00 242 ILE A CA 1
ATOM 1970 C C . ILE A 1 242 ? -5.772 -7.814 11.458 1.00 96.00 242 ILE A C 1
ATOM 1972 O O . ILE A 1 242 ? -6.594 -7.028 10.987 1.00 96.00 242 ILE A O 1
ATOM 1976 N N . TYR A 1 243 ? -5.856 -8.229 12.726 1.00 98.38 243 TYR A N 1
ATOM 1977 C CA . TYR A 1 243 ? -6.912 -7.771 13.634 1.00 98.38 243 TYR A CA 1
ATOM 1978 C C . TYR A 1 243 ? -6.838 -6.268 13.901 1.00 98.38 243 TYR A C 1
ATOM 1980 O O . TYR A 1 243 ? -7.867 -5.597 13.967 1.00 98.38 243 TYR A O 1
ATOM 1988 N N . TYR A 1 244 ? -5.635 -5.703 14.013 1.00 94.88 244 TYR A N 1
ATOM 1989 C CA . TYR A 1 244 ? -5.482 -4.257 14.132 1.00 94.88 244 TYR A CA 1
ATOM 1990 C C . TYR A 1 244 ? -6.046 -3.528 12.901 1.00 94.88 244 TYR A C 1
ATOM 1992 O O . TYR A 1 244 ? -6.807 -2.566 13.047 1.00 94.88 244 TYR A O 1
ATOM 2000 N N . ARG A 1 245 ? -5.743 -4.019 11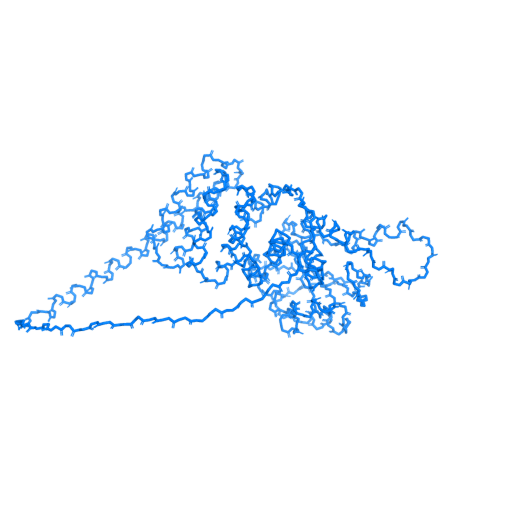.693 1.00 96.25 245 ARG A N 1
ATOM 2001 C CA . ARG A 1 245 ? -6.253 -3.463 10.434 1.00 96.25 245 ARG A CA 1
ATOM 2002 C C . ARG A 1 245 ? -7.769 -3.628 10.280 1.00 96.25 245 ARG A C 1
ATOM 2004 O O . ARG A 1 245 ? -8.437 -2.679 9.868 1.00 96.25 245 ARG A O 1
ATOM 2011 N N . LEU A 1 246 ? -8.341 -4.761 10.691 1.00 98.19 246 LEU A N 1
ATOM 2012 C CA . LEU A 1 246 ? -9.798 -4.946 10.787 1.00 98.19 246 LEU A CA 1
ATOM 2013 C C . LEU A 1 246 ? -10.439 -3.954 11.761 1.00 98.19 246 LEU A C 1
ATOM 2015 O O . LEU A 1 246 ? -11.470 -3.358 11.447 1.00 98.19 246 LEU A O 1
ATOM 2019 N N . GLY A 1 247 ? -9.802 -3.718 12.911 1.00 98.06 247 GLY A N 1
ATOM 2020 C CA . GLY A 1 247 ? -10.232 -2.704 13.868 1.00 98.06 247 GLY A CA 1
ATOM 2021 C C . GLY A 1 247 ? -10.296 -1.311 13.238 1.00 98.06 247 GLY A C 1
ATOM 2022 O O . GLY A 1 247 ? -11.302 -0.621 13.389 1.00 98.06 247 GLY A O 1
ATOM 2023 N N . LEU A 1 248 ? -9.281 -0.924 12.451 1.00 94.44 248 LEU A N 1
ATOM 2024 C CA . LEU A 1 248 ? -9.302 0.327 11.682 1.00 94.44 248 LEU A CA 1
ATOM 2025 C C . LEU A 1 248 ? -10.440 0.356 10.654 1.00 94.44 248 LEU A C 1
ATOM 2027 O O . LEU A 1 248 ? -11.146 1.358 10.574 1.00 94.44 248 LEU A O 1
ATOM 2031 N N . CYS A 1 249 ? -10.653 -0.725 9.897 1.00 97.50 249 CYS A N 1
ATOM 2032 C CA . CYS A 1 249 ? -11.751 -0.799 8.929 1.00 97.50 249 CYS A CA 1
ATOM 2033 C C . CYS A 1 249 ? -13.110 -0.577 9.602 1.00 97.50 249 CYS A C 1
ATOM 2035 O O . CYS A 1 249 ? -13.912 0.225 9.128 1.00 97.50 249 CYS A O 1
ATOM 2037 N N . HIS A 1 250 ? -13.360 -1.252 10.727 1.00 98.31 250 HIS A N 1
ATOM 2038 C CA . HIS A 1 250 ? -14.600 -1.091 11.480 1.00 98.31 250 HIS A CA 1
ATOM 2039 C C . HIS A 1 250 ? -14.733 0.297 12.096 1.00 98.31 250 HIS A C 1
ATOM 2041 O O . HIS A 1 250 ? -15.825 0.852 12.054 1.00 98.31 250 HIS A O 1
ATOM 2047 N N . MET A 1 251 ? -13.645 0.874 12.608 1.00 96.88 251 MET A N 1
ATOM 2048 C CA . MET A 1 251 ? -13.635 2.234 13.142 1.00 96.88 251 MET A CA 1
ATOM 2049 C C . MET A 1 251 ? -14.006 3.259 12.062 1.00 96.88 251 MET A C 1
ATOM 2051 O O . MET A 1 251 ? -14.876 4.091 12.291 1.00 96.88 251 MET A O 1
ATOM 2055 N N . PHE A 1 252 ? -13.393 3.194 10.875 1.00 92.81 252 PHE A N 1
ATOM 2056 C CA . PHE A 1 252 ? -13.727 4.107 9.774 1.00 92.81 252 PHE A CA 1
ATOM 2057 C C . PHE A 1 252 ? -15.113 3.851 9.170 1.00 92.81 252 PHE A C 1
ATOM 2059 O O . PHE A 1 252 ? -15.703 4.760 8.596 1.00 92.81 252 PHE A O 1
ATOM 2066 N N . ALA A 1 253 ? -15.642 2.636 9.316 1.00 94.19 253 ALA A N 1
ATOM 2067 C CA . ALA A 1 253 ? -17.024 2.298 8.990 1.00 94.19 253 ALA A CA 1
ATOM 2068 C C . ALA A 1 253 ? -18.005 2.555 10.155 1.00 94.19 253 ALA A C 1
ATOM 2070 O O . ALA A 1 253 ? -19.128 2.061 10.102 1.00 94.19 253 ALA A O 1
ATOM 2071 N N . GLU A 1 254 ? -17.573 3.247 11.217 1.00 95.88 254 GLU A N 1
ATOM 2072 C CA . GLU A 1 254 ? -18.357 3.608 12.413 1.00 95.88 254 GLU A CA 1
ATOM 2073 C C . GLU A 1 254 ? -18.992 2.421 13.167 1.00 95.88 254 GLU A C 1
ATOM 2075 O O . GLU A 1 254 ? -19.915 2.564 13.965 1.00 95.88 254 GLU A O 1
ATOM 2080 N N . ASN A 1 255 ? -18.450 1.218 12.976 1.00 97.12 255 ASN A N 1
ATOM 2081 C CA . ASN A 1 255 ? -18.820 0.013 13.713 1.00 97.12 255 ASN A CA 1
ATOM 2082 C C . ASN A 1 255 ? -17.990 -0.087 14.999 1.00 97.12 255 ASN A C 1
ATOM 2084 O O . ASN A 1 255 ? -17.153 -0.982 15.149 1.00 97.12 255 ASN A O 1
ATOM 2088 N N . TRP A 1 256 ? -18.205 0.851 15.922 1.00 97.69 256 TRP A N 1
ATOM 2089 C CA . TRP A 1 256 ? -17.339 1.072 17.085 1.00 97.69 256 TRP A CA 1
ATOM 2090 C C . TRP A 1 256 ? -17.121 -0.176 17.945 1.00 97.69 256 TRP A C 1
ATOM 2092 O O . TRP A 1 256 ? -15.985 -0.467 18.313 1.00 97.69 256 TRP A O 1
ATOM 2102 N N . GLN A 1 257 ? -18.177 -0.951 18.214 1.00 98.12 257 GLN A N 1
ATOM 2103 C CA . GLN A 1 257 ? -18.060 -2.166 19.026 1.00 98.12 257 GLN A CA 1
ATOM 2104 C C . GLN A 1 257 ? -17.163 -3.209 18.348 1.00 98.12 257 GLN A C 1
ATOM 2106 O O . GLN A 1 257 ? -16.211 -3.697 18.952 1.00 98.12 257 GLN A O 1
ATOM 2111 N N . LYS A 1 258 ? -17.389 -3.474 17.054 1.00 98.12 258 LYS A N 1
ATOM 2112 C CA . LYS A 1 258 ? -16.550 -4.404 16.282 1.00 98.12 258 LYS A CA 1
ATOM 2113 C C . LYS A 1 258 ? -15.098 -3.934 16.213 1.00 98.12 258 LYS A C 1
ATOM 2115 O O . LYS A 1 258 ? -14.193 -4.766 16.210 1.00 98.12 258 LYS A O 1
ATOM 2120 N N . ALA A 1 259 ? -14.858 -2.623 16.161 1.00 98.19 259 ALA A N 1
ATOM 2121 C CA . ALA A 1 259 ? -13.506 -2.077 16.207 1.00 98.19 259 ALA A CA 1
ATOM 2122 C C . ALA A 1 259 ? -12.812 -2.406 17.539 1.00 98.19 259 ALA A C 1
ATOM 2124 O O . ALA A 1 259 ? -11.689 -2.912 17.532 1.00 98.19 259 ALA A O 1
ATOM 2125 N N . ILE A 1 260 ? -13.496 -2.194 18.671 1.00 98.50 260 ILE A N 1
ATOM 2126 C CA . ILE A 1 260 ? -12.988 -2.523 20.015 1.00 98.50 260 ILE A CA 1
ATOM 2127 C C . ILE A 1 260 ? -12.663 -4.016 20.130 1.00 98.50 260 ILE A C 1
ATOM 2129 O O . ILE A 1 260 ? -11.568 -4.359 20.586 1.00 98.50 260 ILE A O 1
ATOM 2133 N N . ASP A 1 261 ? -13.574 -4.882 19.681 1.00 98.50 261 ASP A N 1
ATOM 2134 C CA . ASP A 1 261 ? -13.409 -6.339 19.735 1.00 98.50 261 ASP A CA 1
ATOM 2135 C C . ASP A 1 261 ? -12.172 -6.783 18.934 1.00 98.50 261 ASP A C 1
ATOM 2137 O O . ASP A 1 261 ? -11.322 -7.527 19.431 1.00 98.50 261 ASP A O 1
ATOM 2141 N N . ASN A 1 262 ? -11.995 -6.244 17.724 1.00 98.50 262 ASN A N 1
ATOM 2142 C CA . ASN A 1 262 ? -10.821 -6.516 16.893 1.00 98.50 262 ASN A CA 1
ATOM 2143 C C . ASN A 1 262 ? -9.522 -5.989 17.525 1.00 98.50 262 ASN A C 1
ATOM 2145 O O . ASN A 1 262 ? -8.514 -6.693 17.545 1.00 98.50 262 ASN A O 1
ATOM 2149 N N . TYR A 1 263 ? -9.526 -4.796 18.125 1.00 98.06 263 TYR A N 1
ATOM 2150 C CA . TYR A 1 263 ? -8.359 -4.303 18.861 1.00 98.06 263 TYR A CA 1
ATOM 2151 C C . TYR A 1 263 ? -8.029 -5.156 20.096 1.00 98.06 263 TYR A C 1
ATOM 2153 O O . TYR A 1 263 ? -6.874 -5.196 20.527 1.00 98.06 263 TYR A O 1
ATOM 2161 N N . ALA A 1 264 ? -9.013 -5.826 20.705 1.00 98.06 264 ALA A N 1
ATOM 2162 C CA . ALA A 1 264 ? -8.783 -6.778 21.792 1.00 98.06 264 ALA A CA 1
ATOM 2163 C C . ALA A 1 264 ? -8.101 -8.056 21.302 1.00 98.06 264 ALA A C 1
ATOM 2165 O O . ALA A 1 264 ? -7.119 -8.484 21.913 1.00 98.06 264 ALA A O 1
ATOM 2166 N N . LEU A 1 265 ? -8.540 -8.593 20.164 1.00 97.94 265 LEU A N 1
ATOM 2167 C CA . LEU A 1 265 ? -7.875 -9.721 19.513 1.00 97.94 265 LEU A CA 1
ATOM 2168 C C . LEU A 1 265 ? -6.444 -9.358 19.090 1.00 97.94 265 LEU A C 1
ATOM 2170 O O . LEU A 1 265 ? -5.510 -10.100 19.392 1.00 97.94 265 LEU A O 1
ATOM 2174 N N . ALA A 1 266 ? -6.239 -8.179 18.494 1.00 96.56 266 ALA A N 1
ATOM 2175 C CA . ALA A 1 266 ? -4.910 -7.689 18.128 1.00 96.56 266 ALA A CA 1
ATOM 2176 C C . ALA A 1 266 ? -3.954 -7.662 19.335 1.00 96.56 266 ALA A C 1
ATOM 2178 O O . ALA A 1 266 ? -2.841 -8.183 19.275 1.00 96.56 266 ALA A O 1
ATOM 2179 N N . GLU A 1 267 ? -4.410 -7.112 20.464 1.00 95.75 267 GLU A N 1
ATOM 2180 C CA . GLU A 1 267 ? -3.645 -7.059 21.714 1.00 95.75 267 GLU A CA 1
ATOM 2181 C C . GLU A 1 267 ? -3.274 -8.452 22.243 1.00 95.75 267 GLU A C 1
ATOM 2183 O O . GLU A 1 267 ? -2.139 -8.657 22.682 1.00 95.75 267 GLU A O 1
ATOM 2188 N N . GLN A 1 268 ? -4.201 -9.413 22.186 1.00 96.12 268 GLN A N 1
ATOM 2189 C CA . GLN A 1 268 ? -3.947 -10.794 22.597 1.00 96.12 268 GLN A CA 1
ATOM 2190 C C . GLN A 1 268 ? -2.830 -11.430 21.760 1.00 96.12 268 GLN A C 1
ATOM 2192 O O . GLN A 1 268 ? -1.897 -12.011 22.323 1.00 96.12 268 GLN A O 1
ATOM 2197 N N . PHE A 1 269 ? -2.901 -11.301 20.432 1.00 93.56 269 PHE A N 1
ATOM 2198 C CA . PHE A 1 269 ? -1.904 -11.877 19.530 1.00 93.56 269 PHE A CA 1
ATOM 2199 C C . PHE A 1 269 ? -0.546 -11.184 19.647 1.00 93.56 269 PHE A C 1
ATOM 2201 O O . PHE A 1 269 ? 0.472 -11.873 19.713 1.00 93.56 269 PHE A O 1
ATOM 2208 N N . TYR A 1 270 ? -0.505 -9.855 19.781 1.00 91.38 270 TYR A N 1
ATOM 2209 C CA . TYR A 1 270 ? 0.759 -9.152 20.003 1.00 91.38 270 TYR A CA 1
ATOM 2210 C C . TYR A 1 270 ? 1.445 -9.589 21.294 1.00 91.38 270 TYR A C 1
ATOM 2212 O O . TYR A 1 270 ? 2.633 -9.888 21.270 1.00 91.38 270 TYR A O 1
ATOM 2220 N N . ARG A 1 271 ? 0.715 -9.697 22.412 1.00 92.12 271 ARG A N 1
ATOM 2221 C CA . ARG A 1 271 ? 1.307 -10.165 23.677 1.00 92.12 271 ARG A CA 1
ATOM 2222 C C . ARG A 1 271 ? 1.870 -11.580 23.591 1.00 92.12 271 ARG A C 1
ATOM 2224 O O . ARG A 1 271 ? 2.806 -11.897 24.316 1.00 92.12 271 ARG A O 1
ATOM 2231 N N . ARG A 1 272 ? 1.270 -12.434 22.760 1.00 92.12 272 ARG A N 1
ATOM 2232 C CA . ARG A 1 272 ? 1.641 -13.847 22.658 1.00 92.12 272 ARG A CA 1
ATOM 2233 C C . ARG A 1 272 ? 2.769 -14.104 21.661 1.00 92.12 272 ARG A C 1
ATOM 2235 O O . ARG A 1 272 ? 3.575 -14.995 21.902 1.00 92.12 272 ARG A O 1
ATOM 2242 N N . HIS A 1 273 ? 2.807 -13.365 20.554 1.00 84.00 273 HIS A N 1
ATOM 2243 C CA . HIS A 1 273 ? 3.662 -13.697 19.410 1.00 84.00 273 HIS A CA 1
ATOM 2244 C C . HIS A 1 273 ? 4.661 -12.602 19.018 1.00 84.00 273 HIS A C 1
ATOM 2246 O O . HIS A 1 273 ? 5.580 -12.887 18.253 1.00 84.00 273 HIS A O 1
ATOM 2252 N N . ARG A 1 274 ? 4.518 -11.367 19.516 1.00 80.19 274 ARG A N 1
ATOM 2253 C CA . ARG A 1 274 ? 5.402 -10.251 19.157 1.00 80.19 274 ARG A CA 1
ATOM 2254 C C . ARG A 1 274 ? 6.450 -10.028 20.244 1.00 80.19 274 ARG A C 1
ATOM 2256 O O . ARG A 1 274 ? 6.106 -9.841 21.404 1.00 80.19 274 ARG A O 1
ATOM 2263 N N . ASN A 1 275 ? 7.723 -10.020 19.854 1.00 75.75 275 ASN A N 1
ATOM 2264 C CA . ASN A 1 275 ? 8.866 -9.847 20.757 1.00 75.75 275 ASN A CA 1
ATOM 2265 C C . ASN A 1 275 ? 9.796 -8.717 20.281 1.00 75.75 275 ASN A C 1
ATOM 2267 O O . ASN A 1 275 ? 11.002 -8.901 20.151 1.00 75.75 275 ASN A O 1
ATOM 2271 N N . THR A 1 276 ? 9.209 -7.575 19.924 1.00 77.56 276 THR A N 1
ATOM 2272 C CA . THR A 1 276 ? 9.919 -6.394 19.418 1.00 77.56 276 THR A CA 1
ATOM 2273 C C . THR A 1 276 ? 9.857 -5.252 20.432 1.00 77.56 276 THR A C 1
ATOM 2275 O O . THR A 1 276 ? 8.893 -5.141 21.196 1.00 77.56 276 THR A O 1
ATOM 2278 N N . ASP A 1 277 ? 10.862 -4.373 20.424 1.00 76.62 277 ASP A N 1
ATOM 2279 C CA . ASP A 1 277 ? 10.978 -3.259 21.380 1.00 76.62 277 ASP A CA 1
ATOM 2280 C C . ASP A 1 277 ? 9.789 -2.281 21.317 1.00 76.62 277 ASP A C 1
ATOM 2282 O O . ASP A 1 277 ? 9.422 -1.643 22.309 1.00 76.62 277 ASP A O 1
ATOM 2286 N N . ASP A 1 278 ? 9.121 -2.197 20.164 1.00 77.38 278 ASP A N 1
ATOM 2287 C CA . ASP A 1 278 ? 7.969 -1.325 19.938 1.00 77.38 278 ASP A CA 1
ATOM 2288 C C . ASP A 1 278 ? 6.643 -1.893 20.483 1.00 77.38 278 ASP A C 1
ATOM 2290 O O . ASP A 1 278 ? 5.624 -1.194 20.480 1.00 77.38 278 ASP A O 1
ATOM 2294 N N . LEU A 1 279 ? 6.629 -3.126 21.013 1.00 83.31 279 LEU A N 1
ATOM 2295 C CA . LEU A 1 279 ? 5.425 -3.764 21.557 1.00 83.31 279 LEU A CA 1
ATOM 2296 C C . LEU A 1 279 ? 4.704 -2.859 22.564 1.00 83.31 279 LEU A C 1
ATOM 2298 O O . LEU A 1 279 ? 3.482 -2.714 22.510 1.00 83.31 279 LEU A O 1
ATOM 2302 N N . LYS A 1 280 ? 5.446 -2.193 23.456 1.00 86.31 280 LYS A N 1
ATOM 2303 C CA . LYS A 1 280 ? 4.862 -1.282 24.453 1.00 86.31 280 LYS A CA 1
ATOM 2304 C C . LYS A 1 280 ? 4.118 -0.113 23.800 1.00 86.31 280 LYS A C 1
ATOM 2306 O O . LYS A 1 280 ? 3.026 0.239 24.247 1.00 86.31 280 LYS A O 1
ATOM 2311 N N . ALA A 1 281 ? 4.688 0.472 22.746 1.00 80.25 281 ALA A N 1
ATOM 2312 C CA . ALA A 1 281 ? 4.068 1.566 22.005 1.00 80.25 281 ALA A CA 1
ATOM 2313 C C . ALA A 1 281 ? 2.812 1.086 21.263 1.00 80.25 281 ALA A C 1
ATOM 2315 O O . ALA A 1 281 ? 1.766 1.731 21.351 1.00 80.25 281 ALA A O 1
ATOM 2316 N N . ARG A 1 282 ? 2.878 -0.089 20.626 1.00 84.44 282 ARG A N 1
ATOM 2317 C CA . ARG A 1 282 ? 1.741 -0.710 19.930 1.00 84.44 282 ARG A CA 1
ATOM 2318 C C . ARG A 1 282 ? 0.574 -1.004 20.873 1.00 84.44 282 ARG A C 1
ATOM 2320 O O . ARG A 1 282 ? -0.573 -0.695 20.560 1.00 84.44 282 ARG A O 1
ATOM 2327 N N . LEU A 1 283 ? 0.854 -1.541 22.061 1.00 90.81 283 LEU A N 1
ATOM 2328 C CA . LEU A 1 283 ? -0.172 -1.783 23.077 1.00 90.81 283 LEU A CA 1
ATOM 2329 C C . LEU A 1 283 ? -0.797 -0.474 23.574 1.00 90.81 283 LEU A C 1
ATOM 2331 O O . LEU A 1 283 ? -2.018 -0.382 23.685 1.00 90.81 283 LEU A O 1
ATOM 2335 N N . ALA A 1 284 ? 0.011 0.563 23.814 1.00 87.19 284 ALA A N 1
ATOM 2336 C CA . ALA A 1 284 ? -0.504 1.879 24.187 1.00 87.19 284 ALA A CA 1
ATOM 2337 C C . ALA A 1 284 ? -1.387 2.490 23.084 1.00 87.19 284 ALA A C 1
ATOM 2339 O O . ALA A 1 284 ? -2.415 3.098 23.389 1.00 87.19 284 ALA A O 1
ATOM 2340 N N . GLN A 1 285 ? -1.024 2.302 21.810 1.00 87.38 285 GLN A N 1
ATOM 2341 C CA . GLN A 1 285 ? -1.842 2.711 20.670 1.00 87.38 285 GLN A CA 1
ATOM 2342 C C . GLN A 1 285 ? -3.198 2.000 20.690 1.00 87.38 285 GLN A C 1
ATOM 2344 O O . GLN A 1 285 ? -4.220 2.679 20.679 1.00 87.38 285 GLN A O 1
ATOM 2349 N N . LEU A 1 286 ? -3.234 0.668 20.811 1.00 91.94 286 LEU A N 1
ATO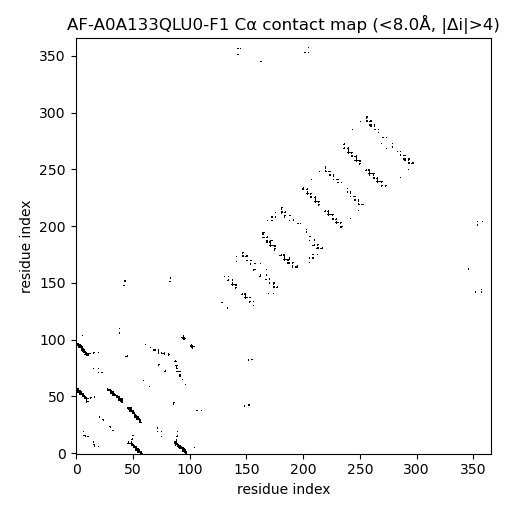M 2350 C CA . LEU A 1 286 ? -4.489 -0.092 20.881 1.00 91.94 286 LEU A CA 1
ATOM 2351 C C . LEU A 1 286 ? -5.406 0.383 22.012 1.00 91.94 286 LEU A C 1
ATOM 2353 O O . LEU A 1 286 ? -6.608 0.526 21.804 1.00 91.94 286 LEU A O 1
ATOM 2357 N N . GLN A 1 287 ? -4.849 0.674 23.189 1.00 93.88 287 GLN A N 1
ATOM 2358 C CA . GLN A 1 287 ? -5.633 1.186 24.316 1.00 93.88 287 GLN A CA 1
ATOM 2359 C C . GLN A 1 287 ? -6.269 2.547 24.003 1.00 93.88 287 GLN A C 1
ATOM 2361 O O . GLN A 1 287 ? -7.452 2.752 24.271 1.00 93.88 287 GLN A O 1
ATOM 2366 N N . ARG A 1 288 ? -5.525 3.458 23.359 1.00 93.06 288 ARG A N 1
ATOM 2367 C CA . ARG A 1 288 ? -6.070 4.749 22.903 1.00 93.06 288 ARG A CA 1
ATOM 2368 C C . ARG A 1 288 ? -7.163 4.568 21.852 1.00 93.06 288 ARG A C 1
ATOM 2370 O O . ARG A 1 288 ? -8.194 5.226 21.943 1.00 93.06 288 ARG A O 1
ATOM 2377 N N . MET A 1 289 ? -6.956 3.667 20.892 1.00 93.75 289 MET A N 1
ATOM 2378 C CA . MET A 1 289 ? -7.933 3.386 19.835 1.00 93.75 289 MET A CA 1
ATOM 2379 C C . MET A 1 289 ? -9.246 2.841 20.414 1.00 93.75 289 MET A C 1
ATOM 2381 O O . MET A 1 289 ? -10.320 3.329 20.062 1.00 93.75 289 MET A O 1
ATOM 2385 N N . LYS A 1 290 ? -9.173 1.895 21.362 1.00 97.81 290 LYS A N 1
ATOM 2386 C CA . LYS A 1 290 ? -10.349 1.368 22.077 1.00 97.81 290 LYS A CA 1
ATOM 2387 C C . LYS A 1 290 ? -11.074 2.451 22.865 1.00 97.81 290 LYS A C 1
ATOM 2389 O O . LYS A 1 290 ? -12.287 2.569 22.742 1.00 97.81 290 LYS A O 1
ATOM 2394 N N . ALA A 1 291 ? -10.339 3.259 23.632 1.00 96.06 291 ALA A N 1
ATOM 2395 C CA . ALA A 1 291 ? -10.921 4.354 24.404 1.00 96.06 291 ALA A CA 1
ATOM 2396 C C . ALA A 1 291 ? -11.634 5.376 23.500 1.00 96.06 291 ALA A C 1
ATOM 2398 O O . ALA A 1 291 ? -12.733 5.821 23.822 1.00 96.06 291 ALA A O 1
ATOM 2399 N N . GLY A 1 292 ? -11.048 5.698 22.341 1.00 95.38 292 GLY A N 1
ATOM 2400 C CA . GLY A 1 292 ? -11.673 6.565 21.342 1.00 95.38 292 GLY A CA 1
ATOM 2401 C C . GLY A 1 292 ? -12.972 5.986 20.778 1.00 95.38 292 GLY A C 1
ATOM 2402 O O . GLY A 1 292 ? -13.969 6.699 20.690 1.00 95.38 292 GLY A O 1
ATOM 2403 N N . CYS A 1 293 ? -12.995 4.689 20.456 1.00 96.75 293 CYS A N 1
ATOM 2404 C CA . CYS A 1 293 ? -14.213 4.009 20.005 1.00 96.75 293 CYS A CA 1
ATOM 2405 C C . CYS A 1 293 ? -15.285 3.967 21.107 1.00 96.75 293 CYS A C 1
ATOM 2407 O O . CYS A 1 293 ? -16.450 4.236 20.829 1.00 96.75 293 CYS A O 1
ATOM 2409 N N . GLN A 1 294 ? -14.901 3.699 22.360 1.00 97.75 294 GLN A N 1
ATOM 2410 C CA . GLN A 1 294 ? -15.836 3.679 23.488 1.00 97.75 294 GLN A CA 1
ATOM 2411 C C . GLN A 1 294 ? -16.481 5.052 23.705 1.00 97.75 294 GLN A C 1
ATOM 2413 O O . GLN A 1 294 ? -17.692 5.144 23.876 1.00 97.75 294 GLN A O 1
ATOM 2418 N N . ALA A 1 295 ? -15.699 6.131 23.614 1.00 96.38 295 ALA A N 1
ATOM 2419 C CA . ALA A 1 295 ? -16.228 7.485 23.733 1.00 96.38 295 ALA A CA 1
ATOM 2420 C C . ALA A 1 295 ? -17.298 7.796 22.667 1.00 96.38 295 ALA A C 1
ATOM 2422 O O . ALA A 1 295 ? -18.275 8.477 22.975 1.00 96.38 295 ALA A O 1
ATOM 2423 N N . ARG A 1 296 ? -17.149 7.268 21.441 1.00 96.12 296 ARG A N 1
ATOM 2424 C CA . ARG A 1 296 ? -18.161 7.392 20.375 1.00 96.12 296 ARG A CA 1
ATOM 2425 C C . ARG A 1 296 ? -19.442 6.623 20.685 1.00 96.12 296 ARG A C 1
ATOM 2427 O O . ARG A 1 296 ? -20.524 7.155 20.458 1.00 96.12 296 ARG A O 1
ATOM 2434 N N . ILE A 1 297 ? -19.332 5.415 21.241 1.00 95.69 297 ILE A N 1
ATOM 2435 C CA . ILE A 1 297 ? -20.496 4.630 21.688 1.00 95.69 297 ILE A CA 1
ATOM 2436 C C . ILE A 1 297 ? -21.252 5.383 22.787 1.00 95.69 297 ILE A C 1
ATOM 2438 O O . ILE A 1 297 ? -22.476 5.514 22.728 1.00 95.69 297 ILE A O 1
ATOM 2442 N N . ASP A 1 298 ? -20.529 5.917 23.771 1.00 95.06 298 ASP A N 1
ATOM 2443 C CA . ASP A 1 298 ? -21.126 6.662 24.879 1.00 95.06 298 ASP A CA 1
ATOM 2444 C C . ASP A 1 298 ? -21.824 7.940 24.383 1.00 95.06 298 ASP A C 1
ATOM 2446 O O . ASP A 1 298 ? -22.905 8.289 24.859 1.00 95.06 298 ASP A O 1
ATOM 2450 N N . GLU A 1 299 ? -21.222 8.640 23.417 1.00 93.06 299 GLU A N 1
ATOM 2451 C CA . GLU A 1 299 ? -21.797 9.819 22.761 1.00 93.06 299 GLU A CA 1
ATOM 2452 C C . GLU A 1 299 ? -23.106 9.481 22.031 1.00 93.06 299 GLU A C 1
ATOM 2454 O O . GLU A 1 299 ? -24.120 10.140 22.275 1.00 93.06 299 GLU A O 1
ATOM 2459 N N . GLN A 1 300 ? -23.115 8.422 21.212 1.00 90.69 300 GLN A N 1
ATOM 2460 C CA . GLN A 1 300 ? -24.314 7.942 20.511 1.00 90.69 300 GLN A CA 1
ATOM 2461 C C . GLN A 1 300 ? -25.418 7.542 21.499 1.00 90.69 300 GLN A C 1
ATOM 2463 O O . GLN A 1 300 ? -26.553 7.999 21.388 1.00 90.69 300 GLN A O 1
ATOM 2468 N N . THR A 1 301 ? -25.063 6.802 22.550 1.00 90.69 301 THR A N 1
ATOM 2469 C CA . THR A 1 301 ? -26.014 6.372 23.586 1.00 90.69 301 THR A CA 1
ATOM 2470 C C . THR A 1 301 ? -26.645 7.569 24.307 1.00 90.69 301 THR A C 1
ATOM 2472 O O . THR A 1 301 ? -27.855 7.589 24.557 1.00 90.69 301 THR A O 1
ATOM 2475 N N . ARG A 1 302 ? -25.858 8.608 24.628 1.00 89.75 302 ARG A N 1
ATOM 2476 C CA . ARG A 1 302 ? -26.378 9.848 25.236 1.00 89.75 302 ARG A CA 1
ATOM 2477 C C . ARG A 1 302 ? -27.304 10.604 24.283 1.00 89.75 302 ARG A C 1
ATOM 2479 O O . ARG A 1 302 ? -28.354 11.080 24.723 1.00 89.75 302 ARG A O 1
ATOM 2486 N N . ALA A 1 303 ? -26.942 10.704 23.004 1.00 82.38 303 ALA A N 1
ATOM 2487 C CA . ALA A 1 303 ? -27.774 11.344 21.990 1.00 82.38 303 ALA A CA 1
ATOM 2488 C C . ALA A 1 303 ? -29.129 10.628 21.865 1.00 82.38 303 ALA A C 1
ATOM 2490 O O . ALA A 1 303 ? -30.174 11.268 22.010 1.00 82.38 303 ALA A O 1
ATOM 2491 N N . ASP A 1 304 ? -29.135 9.302 21.742 1.00 80.19 304 ASP A N 1
ATOM 2492 C CA . ASP A 1 304 ? -30.352 8.488 21.632 1.00 80.19 304 ASP A CA 1
ATOM 2493 C C . ASP A 1 304 ? -31.247 8.606 22.873 1.00 80.19 304 ASP A C 1
ATOM 2495 O O . ASP A 1 304 ? -32.469 8.760 22.766 1.00 80.19 304 ASP A O 1
ATOM 2499 N N . SER A 1 305 ? -30.643 8.638 24.065 1.00 76.75 305 SER A N 1
ATOM 2500 C CA . SER A 1 305 ? -31.351 8.850 25.336 1.00 76.75 305 SER A CA 1
ATOM 2501 C C . SER A 1 305 ? -32.067 10.205 25.376 1.00 76.75 305 SER A C 1
ATOM 2503 O O . SER A 1 305 ? -33.224 10.294 25.790 1.00 76.75 305 SER A O 1
ATOM 2505 N N . SER A 1 306 ? -31.402 11.267 24.910 1.00 70.12 306 SER A N 1
ATOM 2506 C CA . SER A 1 306 ? -31.956 12.627 24.884 1.00 70.12 306 SER A CA 1
ATOM 2507 C C . SER A 1 306 ? -33.048 12.813 23.821 1.00 70.12 306 SER A C 1
ATOM 2509 O O . SER A 1 306 ? -34.036 13.514 24.053 1.00 70.12 306 SER A O 1
ATOM 2511 N N . THR A 1 307 ? -32.917 12.127 22.684 1.00 67.25 307 THR A N 1
ATOM 2512 C CA . THR A 1 307 ? -33.898 12.141 21.589 1.00 67.25 307 THR A CA 1
ATOM 2513 C C . THR A 1 307 ? -35.149 11.354 21.978 1.00 67.25 307 THR A C 1
ATOM 2515 O O . THR A 1 307 ? -36.268 11.819 21.771 1.00 67.25 307 THR A O 1
ATOM 2518 N N . THR A 1 308 ? -34.974 10.217 22.659 1.00 62.34 308 THR A N 1
ATOM 2519 C CA . THR A 1 308 ? -36.075 9.418 23.218 1.00 62.34 308 THR A CA 1
ATOM 2520 C C . THR A 1 308 ? -36.809 10.163 24.336 1.00 62.34 308 THR A C 1
ATOM 2522 O O . THR A 1 308 ? -38.033 10.076 24.432 1.00 62.34 308 THR A O 1
ATOM 2525 N N . ALA A 1 309 ? -36.094 10.932 25.166 1.00 57.66 309 ALA A N 1
ATOM 2526 C CA . ALA A 1 309 ? -36.708 11.776 26.191 1.00 57.66 309 ALA A CA 1
ATOM 2527 C C . ALA A 1 309 ? -37.572 12.897 25.580 1.00 57.66 309 ALA A C 1
ATOM 2529 O O . ALA A 1 309 ? -38.686 13.112 26.053 1.00 57.66 309 ALA A O 1
ATOM 2530 N N . LYS A 1 310 ? -37.117 13.537 24.490 1.00 57.91 310 LYS A N 1
ATOM 2531 C CA . LYS A 1 310 ? -37.913 14.523 23.731 1.00 57.91 310 LYS A CA 1
ATOM 2532 C C . LYS A 1 310 ? -39.110 13.901 23.000 1.00 57.91 310 LYS A C 1
ATOM 2534 O O . LYS A 1 310 ? -40.197 14.469 23.015 1.00 57.91 310 LYS A O 1
ATOM 2539 N N . ALA A 1 311 ? -38.948 12.716 22.410 1.00 53.59 311 ALA A N 1
ATOM 2540 C CA . ALA A 1 311 ? -40.040 12.016 21.732 1.00 53.59 311 ALA A CA 1
ATOM 2541 C C . ALA A 1 311 ? -41.130 11.540 22.711 1.00 53.59 311 ALA A C 1
ATOM 2543 O O . ALA A 1 311 ? -42.317 11.584 22.389 1.00 53.59 311 ALA A O 1
ATOM 2544 N N . LYS A 1 312 ? -40.756 11.135 23.935 1.00 54.22 312 LYS A N 1
ATOM 2545 C CA . LYS A 1 312 ? -41.715 10.769 24.992 1.00 54.22 312 LYS A CA 1
ATOM 2546 C C . LYS A 1 312 ? -42.491 11.964 25.552 1.00 54.22 312 LYS A C 1
ATOM 2548 O O . LYS A 1 312 ? -43.617 11.760 25.987 1.00 54.22 312 LYS A O 1
ATOM 2553 N N . THR A 1 313 ? -41.940 13.180 25.520 1.00 50.97 313 THR A N 1
ATOM 2554 C CA . THR A 1 313 ? -42.691 14.396 25.882 1.00 50.97 313 THR A CA 1
ATOM 2555 C C . THR A 1 313 ? -43.683 14.844 24.803 1.00 50.97 313 THR A C 1
ATOM 2557 O O . THR A 1 313 ? -44.701 15.430 25.152 1.00 50.97 313 THR A O 1
ATOM 2560 N N . ASP A 1 314 ? -43.444 14.514 23.527 1.00 49.47 314 ASP A N 1
ATOM 2561 C CA . ASP A 1 314 ? -44.343 14.869 22.410 1.00 49.47 314 ASP A CA 1
ATOM 2562 C C . ASP A 1 314 ? -45.395 13.792 22.072 1.00 49.47 314 ASP A C 1
ATOM 2564 O O . ASP A 1 314 ? -46.388 14.082 21.411 1.00 49.47 314 ASP A O 1
ATOM 2568 N N . SER A 1 315 ? -45.232 12.546 22.535 1.00 46.31 315 SER A N 1
ATOM 2569 C CA . SER A 1 315 ? -46.104 11.417 22.139 1.00 46.31 315 SER A CA 1
ATOM 2570 C C . SER A 1 315 ? -47.343 11.199 23.025 1.00 46.31 315 SER A C 1
ATOM 2572 O O . SER A 1 315 ? -48.009 10.170 22.915 1.00 46.31 315 SER A O 1
ATOM 2574 N N . THR A 1 316 ? -47.706 12.147 23.891 1.00 43.44 316 THR A N 1
ATOM 2575 C CA . THR A 1 316 ? -48.943 12.087 24.699 1.00 43.44 316 THR A CA 1
ATOM 2576 C C . THR A 1 316 ? -50.189 12.603 23.965 1.00 43.44 316 THR A C 1
ATOM 2578 O O . THR A 1 316 ? -51.011 13.260 24.585 1.00 43.44 316 THR A O 1
ATOM 2581 N N . VAL A 1 317 ? -50.394 12.307 22.672 1.00 42.69 317 VAL A N 1
ATOM 2582 C CA . VAL A 1 317 ? -51.708 12.498 22.012 1.00 42.69 317 VAL A CA 1
ATOM 2583 C C . VAL A 1 317 ? -51.961 11.428 20.922 1.00 42.69 317 VAL A C 1
ATOM 2585 O O . VAL A 1 317 ? -51.226 11.330 19.946 1.00 42.69 317 VAL A O 1
ATOM 2588 N N . THR A 1 318 ? -53.069 10.682 21.092 1.00 35.19 318 THR A N 1
ATOM 2589 C CA . THR A 1 318 ? -53.885 9.890 20.119 1.00 35.19 318 THR A CA 1
ATOM 2590 C C . THR A 1 318 ? -53.412 8.544 19.519 1.00 35.19 318 THR A C 1
ATOM 2592 O O . THR A 1 318 ? -52.674 8.485 18.549 1.00 35.19 318 THR A O 1
ATOM 2595 N N . VAL A 1 319 ? -53.943 7.450 20.093 1.00 36.34 319 VAL A N 1
ATOM 2596 C CA . VAL A 1 319 ? -54.982 6.500 19.591 1.00 36.34 319 VAL A CA 1
ATOM 2597 C C . VAL A 1 319 ? -55.071 6.097 18.090 1.00 36.34 319 VAL A C 1
ATOM 2599 O O . VAL A 1 319 ? -55.344 6.923 17.229 1.00 36.34 319 VAL A O 1
ATOM 2602 N N . ALA A 1 320 ? -55.099 4.759 17.910 1.00 30.41 320 ALA A N 1
ATOM 2603 C CA . ALA A 1 320 ? -55.781 3.889 16.920 1.00 30.41 320 ALA A CA 1
ATOM 2604 C C . ALA A 1 320 ? -55.106 3.456 15.588 1.00 30.41 320 ALA A C 1
ATOM 2606 O O . ALA A 1 320 ? -54.717 4.246 14.739 1.00 30.41 320 ALA A O 1
ATOM 2607 N N . SER A 1 321 ? -55.073 2.122 15.439 1.00 27.72 321 SER A N 1
ATOM 2608 C CA . SER A 1 321 ? -54.685 1.218 14.333 1.00 27.72 321 SER A CA 1
ATOM 2609 C C . SER A 1 321 ? -55.731 1.163 13.182 1.00 27.72 321 SER A C 1
ATOM 2611 O O . SER A 1 321 ? -56.726 1.878 13.270 1.00 27.72 321 SER A O 1
ATOM 2613 N N . PRO A 1 322 ? -55.725 0.178 12.240 1.00 45.06 322 PRO A N 1
ATOM 2614 C CA . PRO A 1 322 ? -54.658 -0.504 11.468 1.00 45.06 322 PRO A CA 1
ATOM 2615 C C . PRO A 1 322 ? -54.975 -0.571 9.940 1.00 45.06 322 PRO A C 1
ATOM 2617 O O . PRO A 1 322 ? -56.124 -0.388 9.557 1.00 45.06 322 PRO A O 1
ATOM 2620 N N . THR A 1 323 ? -54.021 -0.942 9.061 1.00 27.50 323 THR A N 1
ATOM 2621 C CA . THR A 1 323 ? -54.249 -1.845 7.886 1.00 27.50 323 THR A CA 1
ATOM 2622 C C . THR A 1 323 ? -52.971 -2.134 7.072 1.00 27.50 323 THR A C 1
ATOM 2624 O O . THR A 1 323 ? -52.209 -1.242 6.719 1.00 27.50 323 THR A O 1
ATOM 2627 N N . THR A 1 324 ? -52.764 -3.415 6.757 1.00 26.39 324 THR A N 1
ATOM 2628 C CA . THR A 1 324 ? -51.949 -3.998 5.653 1.00 26.39 324 THR A CA 1
ATOM 2629 C C . THR A 1 324 ? -52.926 -4.312 4.476 1.00 26.39 324 THR A C 1
ATOM 2631 O O . THR A 1 324 ? -54.124 -4.252 4.769 1.00 26.39 324 THR A O 1
ATOM 2634 N N . PRO A 1 325 ? -52.563 -4.694 3.210 1.00 38.34 325 PRO A N 1
ATOM 2635 C CA . PRO A 1 325 ? -51.433 -5.568 2.825 1.00 38.34 325 PRO A CA 1
ATOM 2636 C C . PRO A 1 325 ? -50.763 -5.403 1.417 1.00 38.34 325 PRO A C 1
ATOM 2638 O O . PRO A 1 325 ? -51.262 -4.731 0.526 1.00 38.34 325 PRO A O 1
ATOM 2641 N N . GLN A 1 326 ? -49.638 -6.130 1.256 1.00 26.45 326 GLN A N 1
ATOM 2642 C CA . GLN A 1 326 ? -49.149 -6.920 0.092 1.00 26.45 326 GLN A CA 1
ATOM 2643 C C . GLN A 1 326 ? -48.940 -6.306 -1.317 1.00 26.45 326 GLN A C 1
ATOM 2645 O O . GLN A 1 326 ? -49.885 -5.897 -1.978 1.00 26.45 326 GLN A O 1
ATOM 2650 N N . ASN A 1 327 ? -47.720 -6.471 -1.871 1.00 28.64 327 ASN A N 1
ATOM 2651 C CA . ASN A 1 327 ? -47.441 -7.408 -2.989 1.00 28.64 327 ASN A CA 1
ATOM 2652 C C . ASN A 1 327 ? -45.945 -7.461 -3.413 1.00 28.64 327 ASN A C 1
ATOM 2654 O O . ASN A 1 327 ? -45.247 -6.454 -3.463 1.00 28.64 327 ASN A O 1
ATOM 2658 N N . THR A 1 328 ? -45.480 -8.670 -3.744 1.00 25.42 328 THR A N 1
ATOM 2659 C CA . THR A 1 328 ? -44.216 -9.083 -4.424 1.00 25.42 328 THR A CA 1
ATOM 2660 C C . THR A 1 328 ? -44.630 -9.828 -5.729 1.00 25.42 328 THR A C 1
ATOM 2662 O O . THR A 1 328 ? -45.839 -9.949 -5.933 1.00 25.42 328 THR A O 1
ATOM 2665 N N . PRO A 1 329 ? -43.793 -10.523 -6.547 1.00 39.44 329 PRO A N 1
ATOM 2666 C CA . PRO A 1 329 ? -42.389 -10.400 -7.020 1.00 39.44 329 PRO A CA 1
ATOM 2667 C C . PRO A 1 329 ? -42.222 -10.660 -8.567 1.00 39.44 329 PRO A C 1
ATOM 2669 O O . PRO A 1 329 ? -43.190 -11.014 -9.235 1.00 39.44 329 PRO A O 1
ATOM 2672 N N . ARG A 1 330 ? -40.987 -10.596 -9.127 1.00 25.38 330 ARG A N 1
ATOM 2673 C CA . 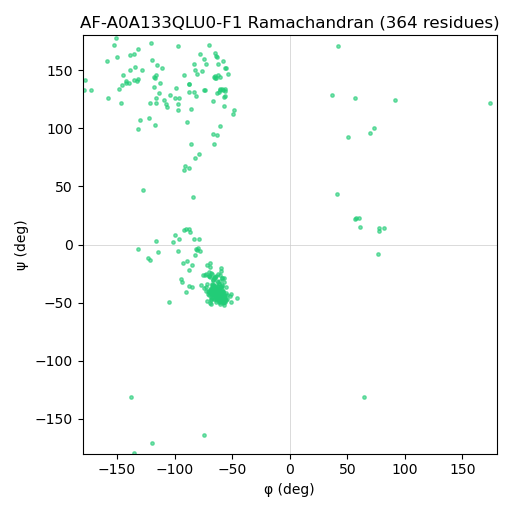ARG A 1 330 ? -40.403 -11.429 -10.249 1.00 25.38 330 ARG A CA 1
ATOM 2674 C C . ARG A 1 330 ? -39.012 -10.870 -10.641 1.00 25.38 330 ARG A C 1
ATOM 2676 O O . ARG A 1 330 ? -38.919 -9.665 -10.814 1.00 25.38 330 ARG A O 1
ATOM 2683 N N . GLN A 1 331 ? -37.853 -11.553 -10.612 1.00 24.67 331 GLN A N 1
ATOM 2684 C CA . GLN A 1 331 ? -37.291 -12.776 -11.253 1.00 24.67 331 GLN A CA 1
ATOM 2685 C C . GLN A 1 331 ? -36.975 -12.704 -12.781 1.00 24.67 331 GLN A C 1
ATOM 2687 O O . GLN A 1 331 ? -37.885 -12.898 -13.578 1.00 24.67 331 GLN A O 1
ATOM 2692 N N . SER A 1 332 ? -35.686 -12.404 -13.099 1.00 26.38 332 SER A N 1
ATOM 2693 C CA . SER A 1 332 ? -34.634 -13.082 -13.950 1.00 26.38 332 SER A CA 1
ATOM 2694 C C . SER A 1 332 ? -34.948 -13.737 -15.331 1.00 26.38 332 SER A C 1
ATOM 2696 O O . SER A 1 332 ? -36.117 -14.009 -15.576 1.00 26.38 332 SER A O 1
ATOM 2698 N N . PRO A 1 333 ? -33.967 -14.196 -16.182 1.00 37.25 333 PRO A N 1
ATOM 2699 C CA . PRO A 1 333 ? -32.500 -13.961 -16.394 1.00 37.25 333 PRO A CA 1
ATOM 2700 C C . PRO A 1 333 ? -32.121 -13.863 -17.935 1.00 37.25 333 PRO A C 1
ATOM 2702 O O . PRO A 1 333 ? -32.893 -13.241 -18.656 1.00 37.25 333 PRO A O 1
ATOM 2705 N N . PRO A 1 334 ? -31.086 -14.544 -18.514 1.00 39.06 334 PRO A N 1
ATOM 2706 C CA . PRO A 1 334 ? -29.626 -14.264 -18.613 1.00 39.06 334 PRO A CA 1
ATOM 2707 C C . PRO A 1 334 ? -29.092 -14.160 -20.075 1.00 39.06 334 PRO A C 1
ATOM 2709 O O . PRO A 1 334 ? -29.798 -14.563 -20.989 1.00 39.06 334 PRO A O 1
ATOM 2712 N N . VAL A 1 335 ? -27.820 -13.773 -20.306 1.00 27.28 335 VAL A N 1
ATOM 2713 C CA . VAL A 1 335 ? -27.040 -14.205 -21.500 1.00 27.28 335 VAL A CA 1
ATOM 2714 C C . VAL A 1 335 ? -25.535 -14.318 -21.184 1.00 27.28 335 VAL A C 1
ATOM 2716 O O . VAL A 1 335 ? -24.952 -13.445 -20.542 1.00 27.28 335 VAL A O 1
ATOM 2719 N N . ASP A 1 336 ? -24.981 -15.441 -21.638 1.00 25.00 336 ASP A N 1
ATOM 2720 C CA . ASP A 1 336 ? -23.603 -15.948 -21.671 1.00 25.00 336 ASP A CA 1
ATOM 2721 C C . ASP A 1 336 ? -22.828 -15.370 -22.875 1.00 25.00 336 ASP A C 1
ATOM 2723 O O . ASP A 1 336 ? -23.451 -15.119 -23.901 1.00 25.00 336 ASP A O 1
ATOM 2727 N N . ASP A 1 337 ? -21.506 -15.187 -22.784 1.00 28.91 337 ASP A N 1
ATOM 2728 C CA . ASP A 1 337 ? -20.616 -15.650 -23.862 1.00 28.91 337 ASP A CA 1
ATOM 2729 C C . ASP A 1 337 ? -19.118 -15.533 -23.532 1.00 28.91 337 ASP A C 1
ATOM 2731 O O . ASP A 1 337 ? -18.578 -14.515 -23.089 1.00 28.91 337 ASP A O 1
ATOM 2735 N N . ASN A 1 338 ? -18.457 -16.646 -23.824 1.00 25.44 338 ASN A N 1
ATOM 2736 C CA . ASN A 1 338 ? -17.033 -16.945 -23.765 1.00 25.44 338 ASN A CA 1
ATOM 2737 C C . ASN A 1 338 ? -16.333 -16.442 -25.049 1.00 25.44 338 ASN A C 1
ATOM 2739 O O . ASN A 1 338 ? -16.957 -16.408 -26.109 1.00 25.44 338 ASN A O 1
ATOM 2743 N N . PRO A 1 339 ? -15.018 -16.141 -25.035 1.00 30.53 339 PRO A N 1
ATOM 2744 C CA . PRO A 1 339 ? -14.164 -16.998 -25.865 1.00 30.53 339 PRO A CA 1
ATOM 2745 C C . PRO A 1 339 ? -12.753 -17.288 -25.320 1.00 30.53 339 PRO A C 1
ATOM 2747 O O . PRO A 1 339 ? -12.055 -16.456 -24.734 1.00 30.53 339 PRO A O 1
ATOM 2750 N N . GLN A 1 340 ? -12.324 -18.509 -25.639 1.00 25.84 340 GLN A N 1
ATOM 2751 C CA . GLN A 1 340 ? -11.022 -19.134 -25.410 1.00 25.84 340 GLN A CA 1
ATOM 2752 C C . GLN A 1 340 ? -9.869 -18.453 -26.175 1.00 25.84 340 GLN A C 1
ATOM 2754 O O . GLN A 1 340 ? -10.026 -18.085 -27.336 1.00 25.84 340 GLN A O 1
ATOM 2759 N N . LYS A 1 341 ? -8.669 -18.411 -25.569 1.00 26.66 341 LYS A N 1
ATOM 2760 C CA . LYS A 1 341 ? -7.370 -18.349 -26.272 1.00 26.66 341 LYS A CA 1
ATOM 2761 C C . LYS A 1 341 ? -6.305 -19.185 -25.551 1.00 26.66 341 LYS A C 1
ATOM 2763 O O . LYS A 1 341 ? -6.265 -19.243 -24.322 1.00 26.66 341 LYS A O 1
ATOM 2768 N N . GLU A 1 342 ? -5.489 -19.846 -26.366 1.00 26.97 342 GLU A N 1
ATOM 2769 C CA . GLU A 1 342 ? -4.490 -20.874 -26.062 1.00 26.97 342 GLU A CA 1
ATOM 2770 C C . GLU A 1 342 ? -3.397 -20.407 -25.085 1.00 26.97 342 GLU A C 1
ATOM 2772 O O . GLU A 1 342 ? -2.818 -19.333 -25.236 1.00 26.97 342 GLU A O 1
ATOM 2777 N N . LYS A 1 343 ? -3.087 -21.241 -24.081 1.00 28.80 343 LYS A N 1
ATOM 2778 C CA . LYS A 1 343 ? -2.000 -21.017 -23.116 1.00 28.80 343 LYS A CA 1
ATOM 2779 C C . LYS A 1 343 ? -0.753 -21.791 -23.546 1.00 28.80 343 LYS A C 1
ATOM 2781 O O . LYS A 1 343 ? -0.743 -23.020 -23.502 1.00 28.80 343 LYS A O 1
ATOM 2786 N N . GLN A 1 344 ? 0.328 -21.083 -23.873 1.00 32.31 344 GLN A N 1
ATOM 2787 C CA . GLN A 1 344 ? 1.671 -21.664 -23.805 1.00 32.31 344 GLN A CA 1
ATOM 2788 C C . GLN A 1 344 ? 1.976 -22.019 -22.343 1.00 32.31 344 GLN A C 1
ATOM 2790 O O . GLN A 1 344 ? 1.757 -21.211 -21.438 1.00 32.31 344 GLN A O 1
ATOM 2795 N N . LYS A 1 345 ? 2.441 -23.252 -22.107 1.00 34.00 345 LYS A N 1
ATOM 2796 C CA . LYS A 1 345 ? 2.759 -23.793 -20.777 1.00 34.00 345 LYS A CA 1
ATOM 2797 C C . LYS A 1 345 ? 3.907 -22.992 -20.147 1.00 34.00 345 LYS A C 1
ATOM 2799 O O . LYS A 1 345 ? 5.079 -23.274 -20.384 1.00 34.00 345 LYS A O 1
ATOM 2804 N N . GLN A 1 346 ? 3.561 -21.988 -19.347 1.00 42.53 346 GLN A N 1
ATOM 2805 C CA . GLN A 1 346 ? 4.478 -21.372 -18.391 1.00 42.53 346 GLN A CA 1
ATOM 2806 C C . GLN A 1 346 ? 4.788 -22.433 -17.333 1.00 42.53 346 GLN A C 1
ATOM 2808 O O . GLN A 1 346 ? 3.866 -23.015 -16.765 1.00 42.53 346 GLN A O 1
ATOM 2813 N N . LYS A 1 347 ? 6.071 -22.749 -17.125 1.00 38.28 347 LYS A N 1
ATOM 2814 C CA . LYS A 1 347 ? 6.479 -23.661 -16.051 1.00 38.28 347 LYS A CA 1
ATOM 2815 C C . LYS A 1 347 ? 6.040 -23.056 -14.718 1.00 38.28 347 LYS A C 1
ATOM 2817 O O . LYS A 1 347 ? 6.252 -21.864 -14.500 1.00 38.28 347 LYS A O 1
ATOM 2822 N N . ASP A 1 348 ? 5.440 -23.872 -13.858 1.00 38.78 348 ASP A N 1
ATOM 2823 C CA . ASP A 1 348 ? 5.077 -23.477 -12.500 1.00 38.78 348 ASP A CA 1
ATOM 2824 C C . ASP A 1 348 ? 6.361 -23.080 -11.762 1.00 38.78 348 ASP A C 1
ATOM 2826 O O . ASP A 1 348 ? 7.176 -23.930 -11.400 1.00 38.78 348 ASP A O 1
ATOM 2830 N N . ALA A 1 349 ? 6.595 -21.774 -11.617 1.00 42.09 349 ALA A N 1
ATOM 2831 C CA . ALA A 1 349 ? 7.705 -21.279 -10.819 1.00 42.09 349 ALA A CA 1
ATOM 2832 C C . ALA A 1 349 ? 7.497 -21.763 -9.383 1.00 42.09 349 ALA A C 1
ATOM 2834 O O . ALA A 1 349 ? 6.393 -21.644 -8.846 1.00 42.09 349 ALA A O 1
ATOM 2835 N N . ALA A 1 350 ? 8.541 -22.337 -8.782 1.00 39.69 350 ALA A N 1
ATOM 2836 C CA . ALA A 1 350 ? 8.526 -22.745 -7.384 1.00 39.69 350 ALA A CA 1
ATOM 2837 C C . ALA A 1 350 ? 8.160 -21.552 -6.488 1.00 39.69 350 ALA A C 1
ATOM 2839 O O . ALA A 1 350 ? 8.407 -20.404 -6.872 1.00 39.69 350 ALA A O 1
ATOM 2840 N N . PRO A 1 351 ? 7.547 -21.789 -5.316 1.00 44.59 351 PRO A N 1
ATOM 2841 C CA . PRO A 1 351 ? 7.178 -20.695 -4.452 1.00 44.59 351 PRO A CA 1
ATOM 2842 C C . PRO A 1 351 ? 8.347 -19.814 -4.053 1.00 44.59 351 PRO A C 1
ATOM 2844 O O . PRO A 1 351 ? 9.306 -20.274 -3.442 1.00 44.59 351 PRO A O 1
ATOM 2847 N N . ILE A 1 352 ? 8.245 -18.538 -4.436 1.00 52.94 352 ILE A N 1
ATOM 2848 C CA . ILE A 1 352 ? 9.116 -17.487 -3.929 1.00 52.94 352 ILE A CA 1
ATOM 2849 C C . ILE A 1 352 ? 8.904 -17.438 -2.419 1.00 52.94 352 ILE A C 1
ATOM 2851 O O . ILE A 1 352 ? 7.763 -17.452 -1.954 1.00 52.94 352 ILE A O 1
ATOM 2855 N N . ASN A 1 353 ? 9.996 -17.390 -1.658 1.00 52.12 353 ASN A N 1
ATOM 2856 C CA . ASN A 1 353 ? 9.919 -17.222 -0.217 1.00 52.12 353 ASN A CA 1
ATOM 2857 C C . ASN A 1 353 ? 9.373 -15.820 0.109 1.00 52.12 353 ASN A C 1
ATOM 2859 O O . ASN A 1 353 ? 10.106 -14.835 0.119 1.00 52.12 353 ASN A O 1
ATOM 2863 N N . LEU A 1 354 ? 8.061 -15.733 0.330 1.00 56.09 354 LEU A N 1
ATOM 2864 C CA . LEU A 1 354 ? 7.359 -14.492 0.662 1.00 56.09 354 LEU A CA 1
ATOM 2865 C C . LEU A 1 354 ? 7.482 -14.126 2.154 1.00 56.09 354 LEU A C 1
ATOM 2867 O O . LEU A 1 354 ? 7.019 -13.055 2.547 1.00 56.09 354 LEU A O 1
ATOM 2871 N N . GLU A 1 355 ? 8.117 -14.966 2.984 1.00 41.97 355 GLU A N 1
ATOM 2872 C CA . GLU A 1 355 ? 8.303 -14.688 4.417 1.00 41.97 355 GLU A CA 1
ATOM 2873 C C . GLU A 1 355 ? 9.208 -13.475 4.648 1.00 41.97 355 GLU A C 1
ATOM 2875 O O . GLU A 1 355 ? 8.937 -12.668 5.537 1.00 41.97 355 GLU A O 1
ATOM 2880 N N . ASP A 1 356 ? 10.233 -13.272 3.815 1.00 43.25 356 ASP A N 1
ATOM 2881 C CA . ASP A 1 356 ? 11.107 -12.096 3.919 1.00 43.25 356 ASP A CA 1
ATOM 2882 C C . ASP A 1 356 ? 10.384 -10.798 3.505 1.00 43.25 356 ASP A C 1
ATOM 2884 O O . ASP A 1 356 ? 10.655 -9.727 4.052 1.00 43.25 356 ASP A O 1
ATOM 2888 N N . LEU A 1 357 ? 9.373 -10.899 2.629 1.00 45.69 357 LEU A N 1
ATOM 2889 C CA . LEU A 1 357 ? 8.482 -9.789 2.263 1.00 45.69 357 LEU A CA 1
ATOM 2890 C C . LEU A 1 357 ? 7.619 -9.337 3.455 1.00 45.69 357 LEU A C 1
ATOM 2892 O O . LEU A 1 357 ? 7.364 -8.144 3.630 1.00 45.69 357 LEU A O 1
ATOM 2896 N N . TYR A 1 358 ? 7.183 -10.293 4.284 1.00 39.09 358 TYR A N 1
ATOM 2897 C CA . TYR A 1 358 ? 6.462 -10.030 5.531 1.00 39.09 358 TYR A CA 1
ATOM 2898 C C . TYR A 1 358 ? 7.382 -9.579 6.661 1.00 39.09 358 TYR A C 1
ATOM 2900 O O . TYR A 1 358 ? 6.991 -8.717 7.442 1.00 39.09 358 TYR A O 1
ATOM 2908 N N . ARG A 1 359 ? 8.616 -10.087 6.739 1.00 38.38 359 ARG A N 1
ATOM 2909 C CA . ARG A 1 359 ? 9.601 -9.617 7.723 1.00 38.38 359 ARG A CA 1
ATOM 2910 C C . ARG A 1 359 ? 9.858 -8.115 7.559 1.00 38.38 359 ARG A C 1
ATOM 2912 O O . ARG A 1 359 ? 9.839 -7.384 8.544 1.00 38.38 359 ARG A O 1
ATOM 2919 N N . ASN A 1 360 ? 9.934 -7.645 6.312 1.00 34.81 360 ASN A N 1
ATOM 2920 C CA . ASN A 1 360 ? 10.029 -6.221 5.985 1.00 34.81 360 ASN A CA 1
ATOM 2921 C C . ASN A 1 360 ? 8.745 -5.413 6.278 1.00 34.81 360 ASN A C 1
ATOM 2923 O O . ASN A 1 360 ? 8.832 -4.194 6.368 1.00 34.81 360 ASN A O 1
ATOM 2927 N N . LYS A 1 361 ? 7.560 -6.022 6.483 1.00 39.06 361 LYS A N 1
ATOM 2928 C CA . LYS A 1 361 ? 6.366 -5.283 6.965 1.00 39.06 361 LYS A CA 1
ATOM 2929 C C . LYS A 1 361 ? 6.534 -4.771 8.396 1.00 39.06 361 LYS A C 1
ATOM 2931 O O . LYS A 1 361 ? 5.957 -3.740 8.729 1.00 39.06 361 LYS A O 1
ATOM 2936 N N . ILE A 1 362 ? 7.304 -5.475 9.230 1.00 33.47 362 ILE A N 1
ATOM 2937 C CA . ILE A 1 362 ? 7.443 -5.173 10.665 1.00 33.47 362 ILE A CA 1
ATOM 2938 C C . ILE A 1 362 ? 8.220 -3.862 10.888 1.00 33.47 362 ILE A C 1
ATOM 2940 O O . ILE A 1 362 ? 7.951 -3.144 11.850 1.00 33.47 362 ILE A O 1
ATOM 2944 N N . ASP A 1 363 ? 9.104 -3.496 9.958 1.00 28.31 363 ASP A N 1
ATOM 2945 C CA . ASP A 1 363 ? 9.912 -2.273 10.047 1.00 28.31 363 ASP A CA 1
ATOM 2946 C C . ASP A 1 363 ? 9.234 -1.035 9.422 1.00 28.31 363 ASP A C 1
ATOM 2948 O O . ASP A 1 363 ? 9.646 0.101 9.670 1.00 28.31 363 ASP A O 1
ATOM 2952 N N . VAL A 1 364 ? 8.168 -1.226 8.634 1.00 29.22 364 VAL A N 1
ATOM 2953 C CA . VAL A 1 364 ? 7.528 -0.162 7.832 1.00 29.22 364 VAL A CA 1
ATOM 2954 C C . VAL A 1 364 ? 6.497 0.661 8.629 1.00 29.22 364 VAL A C 1
ATOM 2956 O O . VAL A 1 364 ? 6.199 1.789 8.241 1.00 29.22 364 VAL A O 1
ATOM 2959 N N . GLU A 1 365 ? 6.009 0.172 9.775 1.00 28.50 365 GLU A N 1
ATOM 2960 C CA . GLU A 1 365 ? 4.983 0.845 10.604 1.00 28.50 365 GLU A CA 1
ATOM 2961 C C . GLU A 1 365 ? 5.500 1.625 11.830 1.00 28.50 365 GLU A C 1
ATOM 2963 O O . GLU A 1 365 ? 4.698 2.072 12.653 1.00 28.50 365 GLU A O 1
ATOM 2968 N N . GLN A 1 366 ? 6.813 1.801 11.989 1.00 29.00 366 GLN A N 1
ATOM 2969 C CA . GLN A 1 366 ? 7.354 2.471 13.181 1.00 29.00 366 GLN A CA 1
ATOM 2970 C C . GLN A 1 366 ? 7.010 3.965 13.271 1.00 29.00 366 GLN A C 1
ATOM 2972 O O . GLN A 1 366 ? 6.722 4.616 12.241 1.00 29.00 366 GLN A O 1
#

Solvent-accessible surface area (backbone atoms only — not comparable to full-atom values): 20722 Å² total; per-residue (Å²): 76,50,33,36,34,38,39,36,11,38,40,68,31,70,63,37,53,51,51,50,54,53,57,48,51,77,77,31,74,82,54,44,70,54,75,77,45,81,41,78,55,75,92,54,84,54,55,53,28,42,28,33,41,36,41,37,60,42,88,64,52,71,69,57,44,51,51,54,50,52,49,52,29,47,75,73,68,33,50,72,72,40,48,77,72,53,40,35,50,48,45,75,44,63,31,26,57,55,96,40,79,69,48,79,72,57,69,62,58,49,49,58,53,45,66,76,64,66,70,93,72,82,92,63,86,73,80,76,72,58,68,73,59,44,50,53,50,21,51,54,27,44,78,66,72,35,28,70,64,13,34,58,39,48,50,58,49,30,75,76,67,60,59,56,58,67,61,42,37,49,45,13,50,21,27,43,78,70,65,39,27,68,60,10,27,55,37,26,67,69,29,55,86,75,47,76,88,52,57,50,54,63,48,18,53,54,25,42,51,32,12,53,18,26,43,78,69,68,37,35,74,62,12,45,58,25,40,56,57,14,66,77,32,44,56,71,68,52,43,17,58,50,26,39,52,46,12,50,38,26,45,79,66,66,37,34,68,62,12,38,54,24,35,50,51,11,49,54,32,35,74,74,56,56,92,55,90,60,51,65,58,53,51,52,49,44,53,52,53,36,53,55,33,50,51,50,53,54,49,51,53,51,51,52,52,55,50,52,54,54,50,62,71,69,64,83,71,84,90,86,88,87,86,86,85,90,89,88,89,88,84,91,91,88,88,87,85,86,83,91,81,89,78,80,86,73,76,83,74,73,85,72,79,59,64,63,62,53,58,56,53,72,71,71,75,117

Secondary structure (DSSP, 8-state):
-EEEEEEEESSSHHHHHHHHHHHHHHHSTT-EEPPPEEE--SSS--PPEEEEEEEEE--S-HHHHHHHHHHHHHHTT--HHHHTTT--S-EEEEEEETTEE-S--HHHHHHHHHHHH--------PPPPPHHHHHHHHHHHHHTT-HHHHHHHHHHHHHHH---HHHHHHHHHHHHHTT-HHHHHHHHHHHGGG-TTS-HHHHHHHHHHHHHHHHHTT-HHHHHHHHHHHHTTS-HHHHHHHHHHHHHHHHHTT-HHHHHHHHHHHHHHHHHH--STTHHHHHHHHHHHHHHHHHHHHHHHHHHHHHHHHHHHH--S-------------------------------PPPP-THHHHHTHHHHT-

Organism: NCBI:txid28128

pLDDT: mean 79.41, std 22.33, range [24.67, 98.62]

InterPro domains:
  IPR000550 7,8-Dihydro-6-hydroxymethylpterin-pyrophosphokinase, HPPK [PF01288] (4-103)
  IPR011990 Tetratricopeptide-like helical domain superfamily [G3DSA:1.25.40.10] (124-194)
  IPR011990 Tetratricopeptide-like helical domain superfamily [G3DSA:1.25.40.10] (199-325)
  IPR011990 Tetratricopeptide-like helical domain superfamily [SSF48452] (135-291)
  IPR019734 Tetratricopeptide repeat [SM00028] (204-237)
  IPR019734 Tetratricopeptide repeat [SM00028] (240-273)
  IPR035907 7,8-Dihydro-6-hydroxymethylpterin-pyrophosphokinase HPPK superfamily [G3DSA:3.30.70.560] (1-120)
  IPR035907 7,8-Dihydro-6-hydroxymethylpterin-pyrophosphokinase HPPK superfamily [SSF55083] (2-103)

Radius of gyration: 25.92 Å; Cα contacts (8 Å, |Δi|>4): 431; chains: 1; bounding box: 92×50×55 Å

Sequence (366 aa):
MKVVITLGSNTCQQANINKAKELLRQQFDGIRFSDEEWTDPVGVVSDRYLNCIGHLDTRLTLDALKTTLKEVERLMGDSHENHQRGTVIIDIDIIRYGERKIKDIIWRTIATLLIATASLLPAQAQPSDPDPVQLDKAIAYFTSAKYHEALLIFQRLDKRYKLNDRFRAYIGLCYYYEWDYKSAAQYLDEVIPRLGMLAPHERSVYYFAAAESHFNLKRYPTAIAHYEKALEVCYDNEKGDIYYRLGLCHMFAENWQKAIDNYALAEQFYRRHRNTDDLKARLAQLQRMKAGCQARIDEQTRADSSTTAKAKTDSTVTVASPTTPQNTPRQSPPVDDNPQKEKQKQKDAAPINLEDLYRNKIDVEQ

Nearest PDB structures (foldseek):
  4zlh-assembly1_A  TM=4.912E-01  e=1.619E-03  Escherichia coli O157:H7
  7o04-assembly1_B  TM=4.490E-01  e=7.727E-04  Shigella flexneri
  4xnh-assembly1_A  TM=6.735E-01  e=3.448E-02  Saccharomyces cerevisiae
  8bbe-assembly1_D  TM=4.627E-01  e=8.248E-03  Homo sapiens
  7vep-assembly1_A  TM=4.186E-01  e=2.876E-01  Mycobacterium tuberculosis H37Rv

Mean predicted aligned error: 14.03 Å

Foldseek 3Di:
DKWKKKKKFQPPAVVLVVLLVVLVCVVFPPKDKDDWDWFDDDLDPGGIMIMIMIIGDDPDDPVRVLVSSVVSCVVLVHDPVCVLVVGRSMDMGTQDDPPDGLDDPVRVVVVVVCVVVDPDDDDDPPDRPPLVVLQVVLVVCLLVVVLVSSLSSLSVSCVVANDALVSLLSNLVSCLSVVVLVSNLVSLVVSLVVCVPPALQVSLSSLQSNLVSCVVVLVLVSSLVSLVSSVVRHDLLCLLVSLQSNLVSCVSVLVLVSSLVSLVSSLVSCVVRPDDPCSVVSNVVSVVSNVVSVVSVVVVVVVVVVVVVVVVVVPPDDDDDDDDDDDDDDDDDDDDDDDDDDHDDDDDDDDDPCVVVVVVVVVPPD